Protein AF-0000000080332668 (afdb_homodimer)

Foldseek 3Di:
DFAEEEEADPPDVLVVLLVVVLVVVVGHYDYDALQCPPVFKDWDWDQDPVGIWGWIDGPVDIGTLQRHAEYEYFHHDAHFDPVDDDVVGVVVSVCSCCPVVVSQQGRPNYHYQPRPVLLVVQLQFVVLVVLLVVLPFAAFDKDKDLDLVVVLVVVVVQPFKKWADRDFFPDDDVHRRDGDDIDTDHSVNRDNCSNVDITMMGRQAQFQWKWKWKFAQLDIWIKTWGAPDSDCVVDVVRIAIETDDDDPSVSSSVVSSCVVSVHRIKIWMWGQHPVRGTHTDGINSNDDDPVCCVRYVDPVSVSNSCVSVVPDD/DFAEEEEADPPDVLVVLLVVVCVVVVGHYDYDALQCPPVFKDWDWDQDPVGIWGWIDGPVDIGTLQDHAAYEYFHHDAHFDPVDDDVVRVVVSVCSCCPVVVSQQGRPNYHYQPRPVLLVVQLQFVSLVVLLVVLPFAAFDKDKDLDLVVVLVVVVVQPFKKWADRHAQPDDDVHRRDGDDIDTDHSVNRDNCSNVDITMMGRQAQFQWKWKWKFAQLDIWIKTWGAPDSDCVVDVVRIAIETDDDDPSVSSSVVSSCVVSVHRIKIWMWGQHPVRGTHTDGINSNDDDPVCCVRYVDPVSVSNSCVSVVPDD

InterPro domains:
  IPR026449 ATP-grasp ribosomal peptide maturase, SAV-5884 family [TIGR04187] (3-309)
  IPR048936 MvdD-like, pre-ATP grasp domain [PF21068] (4-117)

Nearest PDB structures (foldseek):
  7m4s-assembly2_B  TM=8.596E-01  e=4.631E-29  Nostoc sp. PCC 7120 = FACHB-418
  5ig9-assembly2_C  TM=8.747E-01  e=4.910E-29  Microcystis aeruginosa MRC
  5ig9-assembly4_G  TM=8.769E-01  e=2.682E-28  Microcystis aeruginosa MRC
  5ig9-assembly3_E  TM=8.707E-01  e=9.170E-28  Microcystis aeruginosa MRC
  5ig9-assembly4_F  TM=8.809E-01  e=1.278E-26  Microcystis aeruginosa MRC

Organism: NCBI:txid40318

pLDDT: mean 91.91, std 11.74, range [37.03, 98.88]

Sequence (626 aa):
MGPVLVVTNLDDPTTDLVIDELHGRGVPVVRFDSGDFPATLSFAATVTSNGIGGTLSTPTRTADLSRVRSLYYRRPSGFAFPHLDGQTARFAVTQARYGLGGVMASLPGCLYVNHPHRIGDAEFKPSGLAVAAACGFRLPPTAITSDPDTARTFVKTHRPVIYKPLSTPLYRIDGVSCTVEVREVTADEIDGTVAGTAHLFQQRIDKTGDVRVTVIGDQVFCVRIESDLLDWRTDYSRLRYSVVHPPRGICEALRAYLDHFRLVFGAFDFAVDRQGQWWFLECNPSGQWAWLEPETGLPMVAAMADLLERKTAMGPVLVVTNLDDPTTDLVIDELHGRGVPVVRFDSGDFPATLSFAATVTSNGIGGTLSTPTRTADLSRVRSLYYRRPSGFAFPHLDGQTARFAVTQARYGLGGVMASLPGCLYVNHPHRIGDAEFKPSGLAVAAACGFRLPPTAITSDPDTARTFVKTHRPVIYKPLSTPLYRIDGVSCTVEVREVTADEIDGTVAGTAHLFQQRIDKTGDVRVTVIGDQVFCVRIESDLLDWRTDYSRLRYSVVHPPRGICEALRAYLDHFRLVFGAFDFAVDRQGQWWFLECNPSGQWAWLEPETGLPMVAAMADLLERKTA

Radius of gyration: 25.3 Å; Cα contacts (8 Å, |Δi|>4): 1391; chains: 2; bounding box: 67×72×57 Å

Secondary structure (DSSP, 8-state):
-PPEEEE--S--HHHHHHHHHHHHTT--EEEE-GGGTTTT-EEEEEEETTEEEEEEE-SS-EEEGGG--EEEE--PPPP--TTS-HHHHHHHHHHHHHHHHHHHTT-TTPEETT-HHHHHHHT-HHHHHHHHHHHT-B---EEEES-HHHHHHHHHHSSSEEEE-SS---EEETTEEE-PPPEEE-GGG--GGGGGS-EEEEEPP-EEEEEEEEEETTEEEEEEEE-SSSSGGG-GGG-EEEE-PPPTTHHHHHHHHHHHHT-SEEEEEEEEETT--EEEEEEETT---TTHHHHH---HHHHHHHHHHT---/-PPEEEE--S--HHHHHHHHHHHHTT--EEEE-GGGTTTT-EEEEEEETTEEEEEEE-SS-EEETTS--EEEE--PPPP--TTS-HHHHHHHHHHHHHHHHHHHTT-TTPEETT-HHHHHHHT-HHHHHHHHHHHT-B---EEEES-HHHHHHHHHHSSSEEEE-SS---EEETTEEE-PPPEEE-GGG--GGGGGS-EEEEEPP-EEEEEEEEEETTEEEEEEEE-SSSSGGG-GGG-EEEE-PPPTTHHHHHHHHHHHHT-SEEEEEEEEETT--EEEEEEETT---TTHHHHH---HHHHHHHHHHT---

Structure (mmCIF, N/CA/C/O backbone):
data_AF-0000000080332668-model_v1
#
loop_
_entity.id
_entity.type
_entity.pdbx_description
1 polymer '30S ribosomal protein S6 modification protein RimK'
#
loop_
_atom_site.group_PDB
_atom_site.id
_atom_site.type_symbol
_atom_site.label_atom_id
_atom_site.label_alt_id
_atom_site.label_comp_id
_atom_site.label_asym_id
_atom_site.label_entity_id
_atom_site.label_seq_id
_atom_site.pdbx_PDB_ins_code
_atom_site.Cartn_x
_atom_site.Cartn_y
_atom_site.Cartn_z
_atom_site.occupancy
_atom_site.B_iso_or_equiv
_atom_site.auth_seq_id
_atom_site.auth_comp_id
_atom_site.auth_asym_id
_atom_site.auth_atom_id
_atom_site.pdbx_PDB_model_num
ATOM 1 N N . MET A 1 1 ? 27.266 11.023 -9.18 1 77.69 1 MET A N 1
ATOM 2 C CA . MET A 1 1 ? 25.859 10.758 -8.898 1 77.69 1 MET A CA 1
ATOM 3 C C . MET A 1 1 ? 25.672 10.133 -7.52 1 77.69 1 MET A C 1
ATOM 5 O O . MET A 1 1 ? 26.609 9.555 -6.969 1 77.69 1 MET A O 1
ATOM 9 N N . GLY A 1 2 ? 24.641 10.383 -6.801 1 90.56 2 GLY A N 1
ATOM 10 C CA . GLY A 1 2 ? 24.359 9.938 -5.445 1 90.56 2 GLY A CA 1
ATOM 11 C C . GLY A 1 2 ? 24.375 8.43 -5.297 1 90.56 2 GLY A C 1
ATOM 12 O O . GLY A 1 2 ? 24.594 7.703 -6.27 1 90.56 2 GLY A O 1
ATOM 13 N N . PRO A 1 3 ? 24.375 7.926 -4.203 1 97.62 3 PRO A N 1
ATOM 14 C CA . PRO A 1 3 ? 24.516 6.492 -3.93 1 97.62 3 PRO A CA 1
ATOM 15 C C . PRO A 1 3 ? 23.25 5.699 -4.285 1 97.62 3 PRO A C 1
ATOM 17 O O . PRO A 1 3 ? 22.172 6.281 -4.449 1 97.62 3 PRO A O 1
ATOM 20 N N . VAL A 1 4 ? 23.5 4.41 -4.504 1 98.38 4 VAL A N 1
ATOM 21 C CA . VAL A 1 4 ? 22.406 3.43 -4.461 1 98.38 4 VAL A CA 1
ATOM 22 C C . VAL A 1 4 ? 22.125 3.037 -3.014 1 98.38 4 VAL A C 1
ATOM 24 O O . VAL A 1 4 ? 23.031 2.635 -2.283 1 98.38 4 VAL A O 1
ATOM 27 N N . LEU A 1 5 ? 20.906 3.248 -2.574 1 98.44 5 LEU A N 1
ATOM 28 C CA . LEU A 1 5 ? 20.484 2.695 -1.291 1 98.44 5 LEU A CA 1
ATOM 29 C C . LEU A 1 5 ? 20 1.258 -1.449 1 98.44 5 LEU A C 1
ATOM 31 O O . LEU A 1 5 ? 19.266 0.946 -2.387 1 98.44 5 LEU A O 1
ATOM 35 N N . VAL A 1 6 ? 20.469 0.395 -0.6 1 98.31 6 VAL A N 1
ATOM 36 C CA . VAL A 1 6 ? 20.047 -1.003 -0.593 1 98.31 6 VAL A CA 1
ATOM 37 C C . VAL A 1 6 ? 19.391 -1.342 0.748 1 98.31 6 VAL A C 1
ATOM 39 O O . VAL A 1 6 ? 20.047 -1.28 1.793 1 98.31 6 VAL A O 1
ATOM 42 N N . VAL A 1 7 ? 18.125 -1.664 0.714 1 97.81 7 VAL A N 1
ATOM 43 C CA . VAL A 1 7 ? 17.375 -1.963 1.928 1 97.81 7 VAL A CA 1
ATOM 44 C C . VAL A 1 7 ? 17.109 -3.465 2.016 1 97.81 7 VAL A C 1
ATOM 46 O O . VAL A 1 7 ? 16.25 -3.99 1.313 1 97.81 7 VAL A O 1
ATOM 49 N N . THR A 1 8 ? 17.812 -4.141 2.844 1 96.44 8 THR A N 1
ATOM 50 C CA . THR A 1 8 ? 17.672 -5.586 2.99 1 96.44 8 THR A CA 1
ATOM 51 C C . THR A 1 8 ? 18.234 -6.051 4.328 1 96.44 8 THR A C 1
ATOM 53 O O . THR A 1 8 ? 18.891 -5.273 5.039 1 96.44 8 THR A O 1
ATOM 56 N N . ASN A 1 9 ? 17.969 -7.238 4.664 1 94.06 9 ASN A N 1
ATOM 57 C CA . ASN A 1 9 ? 18.531 -7.828 5.871 1 94.06 9 ASN A CA 1
ATOM 58 C C . ASN A 1 9 ? 19.953 -8.359 5.629 1 94.06 9 ASN A C 1
ATOM 60 O O . ASN A 1 9 ? 20.453 -8.312 4.504 1 94.06 9 ASN A O 1
ATOM 64 N N . LEU A 1 10 ? 20.516 -8.859 6.684 1 88.75 10 LEU A N 1
ATOM 65 C CA . LEU A 1 10 ? 21.922 -9.266 6.625 1 88.75 10 LEU A CA 1
ATOM 66 C C . LEU A 1 10 ? 22.078 -10.531 5.789 1 88.75 10 LEU A C 1
ATOM 68 O O . LEU A 1 10 ? 23.109 -10.719 5.141 1 88.75 10 LEU A O 1
ATOM 72 N N . ASP A 1 11 ? 21.094 -11.32 5.73 1 89.94 11 ASP A N 1
ATOM 73 C CA . ASP A 1 11 ? 21.156 -12.602 5.035 1 89.94 11 ASP A CA 1
ATOM 74 C C . ASP A 1 11 ? 20.484 -12.523 3.666 1 89.94 11 ASP A C 1
ATOM 76 O O . ASP A 1 11 ? 19.422 -13.094 3.461 1 89.94 11 ASP A O 1
ATOM 80 N N . ASP A 1 12 ? 21.172 -11.828 2.74 1 93 12 ASP A N 1
ATOM 81 C CA . ASP A 1 12 ? 20.656 -11.711 1.378 1 93 12 ASP A CA 1
ATOM 82 C C . ASP A 1 12 ? 21.797 -11.844 0.357 1 93 12 ASP A C 1
ATOM 84 O O . ASP A 1 12 ? 22.297 -10.836 -0.159 1 93 12 ASP A O 1
ATOM 88 N N . PRO A 1 13 ? 22.078 -13.039 -0.056 1 93.31 13 PRO A N 1
ATOM 89 C CA . PRO A 1 13 ? 23.203 -13.281 -0.965 1 93.31 13 PRO A CA 1
ATOM 90 C C . PRO A 1 13 ? 23.016 -12.625 -2.33 1 93.31 13 PRO A C 1
ATOM 92 O O . PRO A 1 13 ? 23.984 -12.219 -2.967 1 93.31 13 PRO A O 1
ATOM 95 N N . THR A 1 14 ? 21.797 -12.547 -2.789 1 95.19 14 THR A N 1
ATOM 96 C CA . THR A 1 14 ? 21.516 -11.891 -4.062 1 95.19 14 THR A CA 1
ATOM 97 C C . THR A 1 14 ? 22.031 -10.453 -4.047 1 95.19 14 THR A C 1
ATOM 99 O O . THR A 1 14 ? 22.734 -10.031 -4.965 1 95.19 14 THR A O 1
ATOM 102 N N . THR A 1 15 ? 21.719 -9.773 -3.037 1 96.38 15 THR A N 1
ATOM 103 C CA . THR A 1 15 ? 22.125 -8.375 -2.918 1 96.38 15 THR A CA 1
ATOM 104 C C . THR A 1 15 ? 23.641 -8.25 -2.809 1 96.38 15 THR A C 1
ATOM 106 O O . THR A 1 15 ? 24.219 -7.297 -3.324 1 96.38 15 THR A O 1
ATOM 109 N N . ASP A 1 16 ? 24.25 -9.219 -2.154 1 97.25 16 ASP A N 1
ATOM 110 C CA . ASP A 1 16 ? 25.719 -9.203 -2.061 1 97.25 16 ASP A CA 1
ATOM 111 C C . ASP A 1 16 ? 26.359 -9.195 -3.447 1 97.25 16 ASP A C 1
ATOM 113 O O . ASP A 1 16 ? 27.297 -8.445 -3.697 1 97.25 16 ASP A O 1
ATOM 117 N N . LEU A 1 17 ? 25.828 -10.023 -4.312 1 98 17 LEU A N 1
ATOM 118 C CA . LEU A 1 17 ? 26.344 -10.102 -5.672 1 98 17 LEU A CA 1
ATOM 119 C C . LEU A 1 17 ? 26.156 -8.773 -6.402 1 98 17 LEU A C 1
ATOM 121 O O . LEU A 1 17 ? 27.062 -8.305 -7.094 1 98 17 LEU A O 1
ATOM 125 N N . VAL A 1 18 ? 25.047 -8.164 -6.246 1 98.5 18 VAL A N 1
ATOM 126 C CA . VAL A 1 18 ? 24.734 -6.91 -6.926 1 98.5 18 VAL A CA 1
ATOM 127 C C . VAL A 1 18 ? 25.641 -5.793 -6.391 1 98.5 18 VAL A C 1
ATOM 129 O O . VAL A 1 18 ? 26.172 -5 -7.164 1 98.5 18 VAL A O 1
ATOM 132 N N . ILE A 1 19 ? 25.812 -5.734 -5.07 1 98.12 19 ILE A N 1
ATOM 133 C CA . ILE A 1 19 ? 26.641 -4.711 -4.441 1 98.12 19 ILE A CA 1
ATOM 134 C C . ILE A 1 19 ? 28.078 -4.859 -4.91 1 98.12 19 ILE A C 1
ATOM 136 O O . ILE A 1 19 ? 28.75 -3.867 -5.188 1 98.12 19 ILE A O 1
ATOM 140 N N . ASP A 1 20 ? 28.531 -6.102 -4.965 1 98.31 20 ASP A N 1
ATOM 141 C CA . ASP A 1 20 ? 29.875 -6.352 -5.457 1 98.31 20 ASP A CA 1
ATOM 142 C C . ASP A 1 20 ? 30.047 -5.816 -6.875 1 98.31 20 ASP A C 1
ATOM 144 O O . ASP A 1 20 ? 31.062 -5.195 -7.188 1 98.31 20 ASP A O 1
ATOM 148 N N . GLU A 1 21 ? 29.109 -6.094 -7.719 1 98.44 21 GLU A N 1
ATOM 149 C CA . GLU A 1 21 ? 29.141 -5.594 -9.094 1 98.44 21 GLU A CA 1
ATOM 150 C C . GLU A 1 21 ? 29.156 -4.07 -9.117 1 98.44 21 GLU A C 1
ATOM 152 O O . GLU A 1 21 ? 29.938 -3.467 -9.867 1 98.44 21 GLU A O 1
ATOM 157 N N . LEU A 1 22 ? 28.375 -3.418 -8.359 1 98.31 22 LEU A N 1
ATOM 158 C CA . LEU A 1 22 ? 28.312 -1.962 -8.289 1 98.31 22 LEU A CA 1
ATOM 159 C C . LEU A 1 22 ? 29.656 -1.396 -7.805 1 98.31 22 LEU A C 1
ATOM 161 O O . LEU A 1 22 ? 30.125 -0.377 -8.32 1 98.31 22 LEU A O 1
ATOM 165 N N . HIS A 1 23 ? 30.188 -2.061 -6.805 1 97.88 23 HIS A N 1
ATOM 166 C CA . HIS A 1 23 ? 31.5 -1.648 -6.301 1 97.88 23 HIS A CA 1
ATOM 167 C C . HIS A 1 23 ? 32.562 -1.696 -7.402 1 97.88 23 HIS A C 1
ATOM 169 O O . HIS A 1 23 ? 33.375 -0.775 -7.535 1 97.88 23 HIS A O 1
ATOM 175 N N . GLY A 1 24 ? 32.5 -2.744 -8.117 1 97.94 24 GLY A N 1
ATOM 176 C CA . GLY A 1 24 ? 33.438 -2.871 -9.234 1 97.94 24 GLY A CA 1
ATOM 177 C C . GLY A 1 24 ? 33.312 -1.752 -10.25 1 97.94 24 GLY A C 1
ATOM 178 O O . GLY A 1 24 ? 34.281 -1.394 -10.922 1 97.94 24 GLY A O 1
ATOM 179 N N . ARG A 1 25 ? 32.219 -1.167 -10.32 1 97.06 25 ARG A N 1
ATOM 180 C CA . ARG A 1 25 ? 31.922 -0.093 -11.266 1 97.06 25 ARG A CA 1
ATOM 181 C C . ARG A 1 25 ? 32.188 1.271 -10.641 1 97.06 25 ARG A C 1
ATOM 183 O O . ARG A 1 25 ? 32.031 2.303 -11.297 1 97.06 25 ARG A O 1
ATOM 190 N N . GLY A 1 26 ? 32.469 1.313 -9.398 1 96.94 26 GLY A N 1
ATOM 191 C CA . GLY A 1 26 ? 32.719 2.566 -8.711 1 96.94 26 GLY A CA 1
ATOM 192 C C . GLY A 1 26 ? 31.469 3.285 -8.289 1 96.94 26 GLY A C 1
ATOM 193 O O . GLY A 1 26 ? 31.484 4.496 -8.055 1 96.94 26 GLY A O 1
ATOM 194 N N . VAL A 1 27 ? 30.375 2.588 -8.211 1 97.31 27 VAL A N 1
ATOM 195 C CA . VAL A 1 27 ? 29.109 3.184 -7.809 1 97.31 27 VAL A CA 1
ATOM 196 C C . VAL A 1 27 ? 28.969 3.135 -6.289 1 97.31 27 VAL A C 1
ATOM 198 O O . VAL A 1 27 ? 29.031 2.059 -5.691 1 97.31 27 VAL A O 1
ATOM 201 N N . PRO A 1 28 ? 28.781 4.246 -5.609 1 97.38 28 PRO A N 1
ATOM 202 C CA . PRO A 1 28 ? 28.641 4.223 -4.152 1 97.38 28 PRO A CA 1
ATOM 203 C C . PRO A 1 28 ? 27.344 3.555 -3.703 1 97.38 28 PRO A C 1
ATOM 205 O O . PRO A 1 28 ? 26.297 3.719 -4.348 1 97.38 28 PRO A O 1
ATOM 208 N N . VAL A 1 29 ? 27.469 2.76 -2.605 1 97.94 29 VAL A N 1
ATOM 209 C CA . VAL A 1 29 ? 26.328 2.02 -2.076 1 97.94 29 VAL A CA 1
ATOM 210 C C . VAL A 1 29 ? 26.203 2.273 -0.576 1 97.94 29 VAL A C 1
ATOM 212 O O . VAL A 1 29 ? 27.203 2.32 0.141 1 97.94 29 VAL A O 1
ATOM 215 N N . VAL A 1 30 ? 25 2.521 -0.113 1 98.12 30 VAL A N 1
ATOM 216 C CA . VAL A 1 30 ? 24.672 2.512 1.31 1 98.12 30 VAL A CA 1
ATOM 217 C C . VAL A 1 30 ? 23.656 1.408 1.602 1 98.12 30 VAL A C 1
ATOM 219 O O . VAL A 1 30 ? 22.484 1.511 1.215 1 98.12 30 VAL A O 1
ATOM 222 N N . ARG A 1 31 ? 24.078 0.369 2.24 1 97.62 31 ARG A N 1
ATOM 223 C CA . ARG A 1 31 ? 23.219 -0.746 2.625 1 97.62 31 ARG A CA 1
ATOM 224 C C . ARG A 1 31 ? 22.734 -0.592 4.066 1 97.62 31 ARG A C 1
ATOM 226 O O . ARG A 1 31 ? 23.5 -0.21 4.945 1 97.62 31 ARG A O 1
ATOM 233 N N . PHE A 1 32 ? 21.453 -0.817 4.289 1 97.44 32 PHE A N 1
ATOM 234 C CA . PHE A 1 32 ? 20.938 -0.826 5.652 1 97.44 32 PHE A CA 1
ATOM 235 C C . PHE A 1 32 ? 19.734 -1.738 5.77 1 97.44 32 PHE A C 1
ATOM 237 O O . PHE A 1 32 ? 19.172 -2.172 4.762 1 97.44 32 PHE A O 1
ATOM 244 N N . ASP A 1 33 ? 19.391 -2.094 7.004 1 96.75 33 ASP A N 1
ATOM 245 C CA . ASP A 1 33 ? 18.203 -2.859 7.367 1 96.75 33 ASP A CA 1
ATOM 246 C C . ASP A 1 33 ? 17.266 -2.027 8.227 1 96.75 33 ASP A C 1
ATOM 248 O O . ASP A 1 33 ? 17.672 -1.465 9.242 1 96.75 33 ASP A O 1
ATOM 252 N N . SER A 1 34 ? 16.031 -1.945 7.816 1 94.5 34 SER A N 1
ATOM 253 C CA . SER A 1 34 ? 15.047 -1.195 8.594 1 94.5 34 SER A CA 1
ATOM 254 C C . SER A 1 34 ? 14.977 -1.707 10.031 1 94.5 34 SER A C 1
ATOM 256 O O . SER A 1 34 ? 14.711 -0.938 10.961 1 94.5 34 SER A O 1
ATOM 258 N N . GLY A 1 35 ? 15.258 -2.955 10.219 1 93.81 35 GLY A N 1
ATOM 259 C CA . GLY A 1 35 ? 15.242 -3.541 11.555 1 93.81 35 GLY A CA 1
ATOM 260 C C . GLY A 1 35 ? 16.312 -2.963 12.469 1 93.81 35 GLY A C 1
ATOM 261 O O . GLY A 1 35 ? 16.25 -3.15 13.68 1 93.81 35 GLY A O 1
ATOM 262 N N . ASP A 1 36 ? 17.234 -2.297 11.875 1 95.12 36 ASP A N 1
ATOM 263 C CA . ASP A 1 36 ? 18.297 -1.687 12.664 1 95.12 36 ASP A CA 1
ATOM 264 C C . ASP A 1 36 ? 17.844 -0.361 13.273 1 95.12 36 ASP A C 1
ATOM 266 O O . ASP A 1 36 ? 18.516 0.196 14.141 1 95.12 36 ASP A O 1
ATOM 270 N N . PHE A 1 37 ? 16.766 0.118 12.828 1 96.38 37 PHE A N 1
ATOM 271 C CA . PHE A 1 37 ? 16.203 1.362 13.344 1 96.38 37 PHE A CA 1
ATOM 272 C C . PHE A 1 37 ? 15.516 1.131 14.688 1 96.38 37 PHE A C 1
ATOM 274 O O . PHE A 1 37 ? 14.727 0.195 14.828 1 96.38 37 PHE A O 1
ATOM 281 N N . PRO A 1 38 ? 15.812 1.901 15.672 1 95.25 38 PRO A N 1
ATOM 282 C CA . PRO A 1 38 ? 16.656 3.094 15.648 1 95.25 38 PRO A CA 1
ATOM 283 C C . PRO A 1 38 ? 18.031 2.848 16.25 1 95.25 38 PRO A C 1
ATOM 285 O O . PRO A 1 38 ? 18.828 3.787 16.422 1 95.25 38 PRO A O 1
ATOM 288 N N . ALA A 1 39 ? 18.312 1.641 16.516 1 93.12 39 ALA A N 1
ATOM 289 C CA . ALA A 1 39 ? 19.516 1.337 17.297 1 93.12 39 ALA A CA 1
ATOM 290 C C . ALA A 1 39 ? 20.781 1.718 16.531 1 93.12 39 ALA A C 1
ATOM 292 O O . ALA A 1 39 ? 21.672 2.383 17.062 1 93.12 39 ALA A O 1
ATOM 293 N N . THR A 1 40 ? 20.875 1.317 15.266 1 95.06 40 THR A N 1
ATOM 294 C CA . THR A 1 40 ? 22.078 1.595 14.492 1 95.06 40 THR A CA 1
ATOM 295 C C . THR A 1 40 ? 21.734 2.223 13.148 1 95.06 40 THR A C 1
ATOM 297 O O . THR A 1 40 ? 22.5 2.115 12.188 1 95.06 40 THR A O 1
ATOM 300 N N . LEU A 1 41 ? 20.594 2.691 13.047 1 97.12 41 LEU A N 1
ATOM 301 C CA . LEU A 1 41 ? 20.094 3.439 11.898 1 97.12 41 LEU A CA 1
ATOM 302 C C . LEU A 1 41 ? 19.312 4.672 12.352 1 97.12 41 LEU A C 1
ATOM 304 O O . LEU A 1 41 ? 18.469 4.586 13.242 1 97.12 41 LEU A O 1
ATOM 308 N N . SER A 1 42 ? 19.625 5.832 11.844 1 97.19 42 SER A N 1
ATOM 309 C CA . SER A 1 42 ? 18.922 7.07 12.156 1 97.19 42 SER A CA 1
ATOM 310 C C . SER A 1 42 ? 18.75 7.938 10.914 1 97.19 42 SER A C 1
ATOM 312 O O . SER A 1 42 ? 19.359 7.672 9.875 1 97.19 42 SER A O 1
ATOM 314 N N . PHE A 1 43 ? 17.875 8.844 11.016 1 97.75 43 PHE A N 1
ATOM 315 C CA . PHE A 1 43 ? 17.688 9.742 9.883 1 97.75 43 PHE A CA 1
ATOM 316 C C . PHE A 1 43 ? 17.203 11.109 10.352 1 97.75 43 PHE A C 1
ATOM 318 O O . PHE A 1 43 ? 16.672 11.234 11.453 1 97.75 43 PHE A O 1
ATOM 325 N N . ALA A 1 44 ? 17.484 12.086 9.586 1 97.5 44 ALA A N 1
ATOM 326 C CA . ALA A 1 44 ? 17.062 13.477 9.742 1 97.5 44 ALA A CA 1
ATOM 327 C C . ALA A 1 44 ? 16.594 14.055 8.414 1 97.5 44 ALA A C 1
ATOM 329 O O . ALA A 1 44 ? 17.406 14.523 7.605 1 97.5 44 ALA A O 1
ATOM 330 N N . ALA A 1 45 ? 15.305 14.031 8.258 1 97.81 45 ALA A N 1
ATOM 331 C CA . ALA A 1 45 ? 14.727 14.516 7.012 1 97.81 45 ALA A CA 1
ATOM 332 C C . ALA A 1 45 ? 13.953 15.82 7.23 1 97.81 45 ALA A C 1
ATOM 334 O O . ALA A 1 45 ? 13.383 16.031 8.297 1 97.81 45 ALA A O 1
ATOM 335 N N . THR A 1 46 ? 14.031 16.641 6.277 1 96.06 46 THR A N 1
ATOM 336 C CA . THR A 1 46 ? 13.211 17.844 6.23 1 96.06 46 THR A CA 1
ATOM 337 C C . THR A 1 46 ? 12.438 17.922 4.918 1 96.06 46 THR A C 1
ATOM 339 O O . THR A 1 46 ? 12.93 17.484 3.873 1 96.06 46 THR A O 1
ATOM 342 N N . VAL A 1 47 ? 11.242 18.344 5.07 1 94.88 47 VAL A N 1
ATOM 343 C CA . VAL A 1 47 ? 10.414 18.578 3.893 1 94.88 47 VAL A CA 1
ATOM 344 C C . VAL A 1 47 ? 10.164 20.062 3.713 1 94.88 47 VAL A C 1
ATOM 346 O O . VAL A 1 47 ? 9.688 20.734 4.633 1 94.88 47 VAL A O 1
ATOM 349 N N . THR A 1 48 ? 10.523 20.531 2.545 1 85.19 48 THR A N 1
ATOM 350 C CA . THR A 1 48 ? 10.297 21.922 2.158 1 85.19 48 THR A CA 1
ATOM 351 C C . THR A 1 48 ? 9.609 21.984 0.795 1 85.19 48 THR A C 1
ATOM 353 O O . THR A 1 48 ? 9.18 20.969 0.252 1 85.19 48 THR A O 1
ATOM 356 N N . SER A 1 49 ? 9.484 23.172 0.263 1 81.06 49 SER A N 1
ATOM 357 C CA . SER A 1 49 ? 8.898 23.359 -1.061 1 81.06 49 SER A CA 1
ATOM 358 C C . SER A 1 49 ? 9.75 22.703 -2.139 1 81.06 49 SER A C 1
ATOM 360 O O . SER A 1 49 ? 9.266 22.438 -3.244 1 81.06 49 SER A O 1
ATOM 362 N N . ASN A 1 50 ? 10.945 22.375 -1.733 1 78.12 50 ASN A N 1
ATOM 363 C CA . ASN A 1 50 ? 11.852 21.719 -2.682 1 78.12 50 ASN A CA 1
ATOM 364 C C . ASN A 1 50 ? 11.82 20.203 -2.535 1 78.12 50 ASN A C 1
ATOM 366 O O . ASN A 1 50 ? 12.516 19.5 -3.258 1 78.12 50 ASN A O 1
ATOM 370 N N . GLY A 1 51 ? 11.047 19.75 -1.69 1 85.5 51 GLY A N 1
ATOM 371 C CA . GLY A 1 51 ? 10.961 18.312 -1.485 1 85.5 51 GLY A CA 1
ATOM 372 C C . GLY A 1 51 ? 11.727 17.844 -0.262 1 85.5 51 GLY A C 1
ATOM 373 O O . GLY A 1 51 ? 11.969 18.625 0.666 1 85.5 51 GLY A O 1
ATOM 374 N N . ILE A 1 52 ? 12.047 16.562 -0.229 1 93.25 52 ILE A N 1
ATOM 375 C CA . ILE A 1 52 ? 12.672 15.953 0.934 1 93.25 52 ILE A CA 1
ATOM 376 C C . ILE A 1 52 ? 14.195 16.062 0.817 1 93.25 52 ILE A C 1
ATOM 378 O O . ILE A 1 52 ? 14.758 15.805 -0.249 1 93.25 52 ILE A O 1
ATOM 382 N N . GLY A 1 53 ? 14.75 16.516 1.836 1 95.44 53 GLY A N 1
ATOM 383 C CA . GLY A 1 53 ? 16.188 16.484 2.002 1 95.44 53 GLY A CA 1
ATOM 384 C C . GLY A 1 53 ? 16.625 15.93 3.344 1 95.44 53 GLY A C 1
ATOM 385 O O . GLY A 1 53 ? 15.828 15.336 4.066 1 95.44 53 GLY A O 1
ATOM 386 N N . GLY A 1 54 ? 17.969 16 3.596 1 96.81 54 GLY A N 1
ATOM 387 C CA . GLY A 1 54 ? 18.516 15.5 4.852 1 96.81 54 GLY A CA 1
ATOM 388 C C . GLY A 1 54 ? 19.422 14.297 4.672 1 96.81 54 GLY A C 1
ATOM 389 O O . GLY A 1 54 ? 20.094 14.156 3.648 1 96.81 54 GLY A O 1
ATOM 390 N N . THR A 1 55 ? 19.422 13.523 5.848 1 98 55 THR A N 1
ATOM 391 C CA . THR A 1 55 ? 20.406 12.453 5.801 1 98 55 THR A CA 1
ATOM 392 C C . THR A 1 55 ? 19.844 11.18 6.438 1 98 55 THR A C 1
ATOM 394 O O . THR A 1 55 ? 18.922 11.234 7.25 1 98 55 THR A O 1
ATOM 397 N N . LEU A 1 56 ? 20.328 10.102 6.016 1 98.06 56 LEU A N 1
ATOM 398 C CA . LEU A 1 56 ? 20.219 8.789 6.637 1 98.06 56 LEU A CA 1
ATOM 399 C C . LEU A 1 56 ? 21.594 8.289 7.074 1 98.06 56 LEU A C 1
ATOM 401 O O . LEU A 1 56 ? 22.562 8.367 6.312 1 98.06 56 LEU A O 1
ATOM 405 N N . SER A 1 57 ? 21.609 7.797 8.297 1 97.69 57 SER A N 1
ATOM 406 C CA . SER A 1 57 ? 22.922 7.445 8.828 1 97.69 57 SER A CA 1
ATOM 407 C C . SER A 1 57 ? 22.938 6.012 9.352 1 97.69 57 SER A C 1
ATOM 409 O O . SER A 1 57 ? 22.047 5.609 10.102 1 97.69 57 SER A O 1
ATOM 411 N N . THR A 1 58 ? 23.969 5.312 8.906 1 96.88 58 THR A N 1
ATOM 412 C CA . THR A 1 58 ? 24.359 4.031 9.484 1 96.88 58 THR A CA 1
ATOM 413 C C . THR A 1 58 ? 25.641 4.176 10.297 1 96.88 58 THR A C 1
ATOM 415 O O . THR A 1 58 ? 26.219 5.262 10.352 1 96.88 58 THR A O 1
ATOM 418 N N . PRO A 1 59 ? 26.094 3.115 10.922 1 95 59 PRO A N 1
ATOM 419 C CA . PRO A 1 59 ? 27.328 3.234 11.68 1 95 59 PRO A CA 1
ATOM 420 C C . PRO A 1 59 ? 28.531 3.604 10.805 1 95 59 PRO A C 1
ATOM 422 O O . PRO A 1 59 ? 29.469 4.238 11.281 1 95 59 PRO A O 1
ATOM 425 N N . THR A 1 60 ? 28.422 3.314 9.492 1 94.62 60 THR A N 1
ATOM 426 C CA . THR A 1 60 ? 29.625 3.455 8.68 1 94.62 60 THR A CA 1
ATOM 427 C C . THR A 1 60 ? 29.391 4.418 7.52 1 94.62 60 THR A C 1
ATOM 429 O O . THR A 1 60 ? 30.328 4.828 6.844 1 94.62 60 THR A O 1
ATOM 432 N N . ARG A 1 61 ? 28.188 4.785 7.285 1 95.62 61 ARG A N 1
ATOM 433 C CA . ARG A 1 61 ? 27.906 5.613 6.117 1 95.62 61 ARG A CA 1
ATOM 434 C C . ARG A 1 61 ? 26.812 6.625 6.418 1 95.62 61 ARG A C 1
ATOM 436 O O . ARG A 1 61 ? 26.016 6.43 7.34 1 95.62 61 ARG A O 1
ATOM 443 N N . THR A 1 62 ? 26.828 7.707 5.719 1 96.75 62 THR A N 1
ATOM 444 C CA . THR A 1 62 ? 25.75 8.695 5.691 1 96.75 62 THR A CA 1
ATOM 445 C C . THR A 1 62 ? 25.328 9.008 4.254 1 96.75 62 THR A C 1
ATOM 447 O O . THR A 1 62 ? 26.188 9.203 3.385 1 96.75 62 THR A O 1
ATOM 450 N N . ALA A 1 63 ? 24.109 8.977 3.979 1 97.81 63 ALA A N 1
ATOM 451 C CA . ALA A 1 63 ? 23.578 9.258 2.645 1 97.81 63 ALA A CA 1
ATOM 452 C C . ALA A 1 63 ? 22.766 10.555 2.639 1 97.81 63 ALA A C 1
ATOM 454 O O . ALA A 1 63 ? 21.984 10.812 3.564 1 97.81 63 ALA A O 1
ATOM 455 N N . ASP A 1 64 ? 23 11.383 1.653 1 97.62 64 ASP A N 1
ATOM 456 C CA . ASP A 1 64 ? 22.156 12.547 1.388 1 97.62 64 ASP A CA 1
ATOM 457 C C . ASP A 1 64 ? 20.859 12.133 0.707 1 97.62 64 ASP A C 1
ATOM 459 O O . ASP A 1 64 ? 20.859 11.68 -0.439 1 97.62 64 ASP A O 1
ATOM 463 N N . LEU A 1 65 ? 19.766 12.359 1.377 1 97.12 65 LEU A N 1
ATOM 464 C CA . LEU A 1 65 ? 18.453 11.875 0.933 1 97.12 65 LEU A CA 1
ATOM 465 C C . LEU A 1 65 ? 18.016 12.602 -0.328 1 97.12 65 LEU A C 1
ATOM 467 O O . LEU A 1 65 ? 17.125 12.125 -1.04 1 97.12 65 LEU A O 1
ATOM 471 N N . SER A 1 66 ? 18.562 13.75 -0.672 1 95.31 66 SER A N 1
ATOM 472 C CA . SER A 1 66 ? 18.188 14.516 -1.856 1 95.31 66 SER A CA 1
ATOM 473 C C . SER A 1 66 ? 18.969 14.055 -3.084 1 95.31 66 SER A C 1
ATOM 475 O O . SER A 1 66 ? 18.688 14.5 -4.199 1 95.31 66 SER A O 1
ATOM 477 N N . ARG A 1 67 ? 19.875 13.094 -2.9 1 95.5 67 ARG A N 1
ATOM 478 C CA . ARG A 1 67 ? 20.766 12.742 -3.998 1 95.5 67 ARG A CA 1
ATOM 479 C C . ARG A 1 67 ? 20.828 11.227 -4.195 1 95.5 67 ARG A C 1
ATOM 481 O O . ARG A 1 67 ? 21.828 10.703 -4.703 1 95.5 67 ARG A O 1
ATOM 488 N N . VAL A 1 68 ? 19.891 10.57 -3.775 1 96.69 68 VAL A N 1
ATOM 489 C CA . VAL A 1 68 ? 19.859 9.117 -3.934 1 96.69 68 VAL A CA 1
ATOM 490 C C . VAL A 1 68 ? 19.562 8.758 -5.387 1 96.69 68 VAL A C 1
ATOM 492 O O . VAL A 1 68 ? 18.547 9.18 -5.934 1 96.69 68 VAL A O 1
ATOM 495 N N . ARG A 1 69 ? 20.422 7.988 -5.91 1 96.88 69 ARG A N 1
ATOM 496 C CA . ARG A 1 69 ? 20.297 7.613 -7.316 1 96.88 69 ARG A CA 1
ATOM 497 C C . ARG A 1 69 ? 19.188 6.59 -7.512 1 96.88 69 ARG A C 1
ATOM 499 O O . ARG A 1 69 ? 18.359 6.738 -8.414 1 96.88 69 ARG A O 1
ATOM 506 N N . SER A 1 70 ? 19.219 5.578 -6.816 1 98.44 70 SER A N 1
ATOM 507 C CA . SER A 1 70 ? 18.219 4.504 -6.84 1 98.44 70 SER A CA 1
ATOM 508 C C . SER A 1 70 ? 18.141 3.799 -5.492 1 98.44 70 SER A C 1
ATOM 510 O O . SER A 1 70 ? 19.031 3.957 -4.648 1 98.44 70 SER A O 1
ATOM 512 N N . LEU A 1 71 ? 17.047 3.193 -5.254 1 98.56 71 LEU A N 1
ATOM 513 C CA . LEU A 1 71 ? 16.812 2.42 -4.039 1 98.56 71 LEU A CA 1
ATOM 514 C C . LEU A 1 71 ? 16.406 0.993 -4.375 1 98.56 71 LEU A C 1
ATOM 516 O O . LEU A 1 71 ? 15.375 0.778 -5.023 1 98.56 71 LEU A O 1
ATOM 520 N N . TYR A 1 72 ? 17.234 0.031 -4.043 1 98.56 72 TYR A N 1
ATOM 521 C CA . TYR A 1 72 ? 16.969 -1.396 -4.172 1 98.56 72 TYR A CA 1
ATOM 522 C C . TYR A 1 72 ? 16.297 -1.937 -2.916 1 98.56 72 TYR A C 1
ATOM 524 O O . TYR A 1 72 ? 16.969 -2.27 -1.939 1 98.56 72 TYR A O 1
ATOM 532 N N . TYR A 1 73 ? 14.945 -1.996 -2.965 1 97.94 73 TYR A N 1
ATOM 533 C CA . TYR A 1 73 ? 14.18 -2.5 -1.829 1 97.94 73 TYR A CA 1
ATOM 534 C C . TYR A 1 73 ? 13.992 -4.008 -1.927 1 97.94 73 TYR A C 1
ATOM 536 O O . TYR A 1 73 ? 13.133 -4.484 -2.68 1 97.94 73 TYR A O 1
ATOM 544 N N . ARG A 1 74 ? 14.625 -4.738 -1.064 1 94.56 74 ARG A N 1
ATOM 545 C CA . ARG A 1 74 ? 14.695 -6.176 -1.291 1 94.56 74 ARG A CA 1
ATOM 546 C C . ARG A 1 74 ? 14.008 -6.945 -0.165 1 94.56 74 ARG A C 1
ATOM 548 O O . ARG A 1 74 ? 12.789 -7.105 -0.172 1 94.56 74 ARG A O 1
ATOM 555 N N . ARG A 1 75 ? 14.695 -7.137 0.941 1 92.31 75 ARG A N 1
ATOM 556 C CA . ARG A 1 75 ? 14.148 -7.961 2.016 1 92.31 75 ARG A CA 1
ATOM 557 C C . ARG A 1 75 ? 14.539 -7.406 3.381 1 92.31 75 ARG A C 1
ATOM 559 O O . ARG A 1 75 ? 15.164 -8.102 4.188 1 92.31 75 ARG A O 1
ATOM 566 N N . PRO A 1 76 ? 14.023 -6.223 3.695 1 94.69 76 PRO A N 1
ATOM 567 C CA . PRO A 1 76 ? 14.359 -5.684 5.016 1 94.69 76 PRO A CA 1
ATOM 568 C C . PRO A 1 76 ? 13.648 -6.414 6.152 1 94.69 76 PRO A C 1
ATOM 570 O O . PRO A 1 76 ? 12.562 -6.953 5.957 1 94.69 76 PRO A O 1
ATOM 573 N N . SER A 1 77 ? 14.266 -6.441 7.262 1 92.81 77 SER A N 1
ATOM 574 C CA . SER A 1 77 ? 13.594 -6.891 8.469 1 92.81 77 SER A CA 1
ATOM 575 C C . SER A 1 77 ? 12.547 -5.879 8.93 1 92.81 77 SER A C 1
ATOM 577 O O . SER A 1 77 ? 12.641 -4.691 8.609 1 92.81 77 SER A O 1
ATOM 579 N N . GLY A 1 78 ? 11.609 -6.371 9.625 1 90.94 78 GLY A N 1
ATOM 580 C CA . GLY A 1 78 ? 10.625 -5.473 10.211 1 90.94 78 GLY A CA 1
ATOM 581 C C . GLY A 1 78 ? 11.188 -4.621 11.336 1 90.94 78 GLY A C 1
ATOM 582 O O . GLY A 1 78 ? 12.203 -4.969 11.938 1 90.94 78 GLY A O 1
ATOM 583 N N . PHE A 1 79 ? 10.508 -3.498 11.562 1 92.56 79 PHE A N 1
ATOM 584 C CA . PHE A 1 79 ? 10.836 -2.701 12.742 1 92.56 79 PHE A CA 1
ATOM 585 C C . PHE A 1 79 ? 10.547 -3.477 14.023 1 92.56 79 PHE A C 1
ATOM 587 O O . PHE A 1 79 ? 9.508 -4.137 14.133 1 92.56 79 PHE A O 1
ATOM 594 N N . ALA A 1 80 ? 11.469 -3.432 14.914 1 89.88 80 ALA A N 1
ATOM 595 C CA . ALA A 1 80 ? 11.273 -4.137 16.188 1 89.88 80 ALA A CA 1
ATOM 596 C C . ALA A 1 80 ? 11.844 -3.334 17.344 1 89.88 80 ALA A C 1
ATOM 598 O O . ALA A 1 80 ? 12.914 -2.734 17.234 1 89.88 80 ALA A O 1
ATOM 599 N N . PHE A 1 81 ? 11.016 -3.295 18.422 1 92.94 81 PHE A N 1
ATOM 600 C CA . PHE A 1 81 ? 11.391 -2.609 19.656 1 92.94 81 PHE A CA 1
ATOM 601 C C . PHE A 1 81 ? 11.211 -3.527 20.859 1 92.94 81 PHE A C 1
ATOM 603 O O . PHE A 1 81 ? 10.398 -3.246 21.75 1 92.94 81 PHE A O 1
ATOM 610 N N . PRO A 1 82 ? 11.992 -4.555 20.906 1 88.88 82 PRO A N 1
ATOM 611 C CA . PRO A 1 82 ? 11.797 -5.605 21.906 1 88.88 82 PRO A CA 1
ATOM 612 C C . PRO A 1 82 ? 12.016 -5.109 23.328 1 88.88 82 PRO A C 1
ATOM 614 O O . PRO A 1 82 ? 11.57 -5.75 24.297 1 88.88 82 PRO A O 1
ATOM 617 N N . HIS A 1 83 ? 12.641 -4.035 23.531 1 91.62 83 HIS A N 1
ATOM 618 C CA . HIS A 1 83 ? 12.938 -3.512 24.859 1 91.62 83 HIS A CA 1
ATOM 619 C C . HIS A 1 83 ? 11.742 -2.754 25.438 1 91.62 83 HIS A C 1
ATOM 621 O O . HIS A 1 83 ? 11.75 -2.369 26.609 1 91.62 83 HIS A O 1
ATOM 627 N N . LEU A 1 84 ? 10.711 -2.523 24.656 1 91.5 84 LEU A N 1
ATOM 628 C CA . LEU A 1 84 ? 9.531 -1.778 25.078 1 91.5 84 LEU A CA 1
ATOM 629 C C . LEU A 1 84 ? 8.383 -2.723 25.406 1 91.5 84 LEU A C 1
ATOM 631 O O . LEU A 1 84 ? 8.359 -3.869 24.953 1 91.5 84 LEU A O 1
ATOM 635 N N . ASP A 1 85 ? 7.402 -2.184 26.203 1 89.25 85 ASP A N 1
ATOM 636 C CA . ASP A 1 85 ? 6.191 -2.957 26.453 1 89.25 85 ASP A CA 1
ATOM 637 C C . ASP A 1 85 ? 5.316 -3.031 25.203 1 89.25 85 ASP A C 1
ATOM 639 O O . ASP A 1 85 ? 5.547 -2.309 24.234 1 89.25 85 ASP A O 1
ATOM 643 N N . GLY A 1 86 ? 4.336 -3.889 25.266 1 83.75 86 GLY A N 1
ATOM 644 C CA . GLY A 1 86 ? 3.549 -4.211 24.094 1 83.75 86 GLY A CA 1
ATOM 645 C C . GLY A 1 86 ? 2.924 -2.992 23.438 1 83.75 86 GLY A C 1
ATOM 646 O O . GLY A 1 86 ? 3.059 -2.789 22.234 1 83.75 86 GLY A O 1
ATOM 647 N N . GLN A 1 87 ? 2.314 -2.139 24.141 1 82.56 87 GLN A N 1
ATOM 648 C CA . GLN A 1 87 ? 1.621 -0.981 23.578 1 82.56 87 GLN A CA 1
ATOM 649 C C . GLN A 1 87 ? 2.613 0.051 23.047 1 82.56 87 GLN A C 1
ATOM 651 O O . GLN A 1 87 ? 2.443 0.571 21.938 1 82.56 87 GLN A O 1
ATOM 656 N N . THR A 1 88 ? 3.625 0.317 23.844 1 87.06 88 THR A N 1
ATOM 657 C CA . THR A 1 88 ? 4.641 1.283 23.453 1 87.06 88 THR A CA 1
ATOM 658 C C . THR A 1 88 ? 5.398 0.795 22.219 1 87.06 88 THR A C 1
ATOM 660 O O . THR A 1 88 ? 5.738 1.588 21.344 1 87.06 88 THR A O 1
ATOM 663 N N . ALA A 1 89 ? 5.629 -0.509 22.203 1 90.25 89 ALA A N 1
ATOM 664 C CA . ALA A 1 89 ? 6.312 -1.093 21.047 1 90.25 89 ALA A CA 1
ATOM 665 C C . ALA A 1 89 ? 5.477 -0.94 19.781 1 90.25 89 ALA A C 1
ATOM 667 O O . ALA A 1 89 ? 6.008 -0.607 18.719 1 90.25 89 ALA A O 1
ATOM 668 N N . ARG A 1 90 ? 4.215 -1.179 19.906 1 86.69 90 ARG A N 1
ATOM 669 C CA . ARG A 1 90 ? 3.322 -1.037 18.75 1 86.69 90 ARG A CA 1
ATOM 670 C C . ARG A 1 90 ? 3.322 0.397 18.234 1 86.69 90 ARG A C 1
ATOM 672 O O . ARG A 1 90 ? 3.348 0.625 17.031 1 86.69 90 ARG A O 1
ATOM 679 N N . PHE A 1 91 ? 3.334 1.333 19.188 1 88.31 91 PHE A N 1
ATOM 680 C CA . PHE A 1 91 ? 3.391 2.74 18.812 1 88.31 91 PHE A CA 1
ATOM 681 C C . PHE A 1 91 ? 4.688 3.053 18.078 1 88.31 91 PHE A C 1
ATOM 683 O O . PHE A 1 91 ? 4.668 3.652 17 1 88.31 91 PHE A O 1
ATOM 690 N N . ALA A 1 92 ? 5.777 2.605 18.625 1 92.88 92 ALA A N 1
ATOM 691 C CA . ALA A 1 92 ? 7.094 2.887 18.062 1 92.88 92 ALA A CA 1
ATOM 692 C C . ALA A 1 92 ? 7.234 2.285 16.672 1 92.88 92 ALA A C 1
ATOM 694 O O . ALA A 1 92 ? 7.777 2.924 15.766 1 92.88 92 ALA A O 1
ATOM 695 N N . VAL A 1 93 ? 6.734 1.077 16.516 1 93.31 93 VAL A N 1
ATOM 696 C CA . VAL A 1 93 ? 6.793 0.401 15.234 1 93.31 93 VAL A CA 1
ATOM 697 C C . VAL A 1 93 ? 6.008 1.201 14.195 1 93.31 93 VAL A C 1
ATOM 699 O O . VAL A 1 93 ? 6.48 1.41 13.07 1 93.31 93 VAL A O 1
ATOM 702 N N . THR A 1 94 ? 4.871 1.671 14.602 1 92.62 94 THR A N 1
ATOM 703 C CA . THR A 1 94 ? 4.012 2.414 13.68 1 92.62 94 THR A CA 1
ATOM 704 C C . THR A 1 94 ? 4.652 3.742 13.297 1 92.62 94 THR A C 1
ATOM 706 O O . THR A 1 94 ? 4.652 4.121 12.125 1 92.62 94 THR A O 1
ATOM 709 N N . GLN A 1 95 ? 5.227 4.395 14.281 1 94.5 95 GLN A N 1
ATOM 710 C CA . GLN A 1 95 ? 5.914 5.645 13.984 1 94.5 95 GLN A CA 1
ATOM 711 C C . GLN A 1 95 ? 7.102 5.418 13.055 1 94.5 95 GLN A C 1
ATOM 713 O O . GLN A 1 95 ? 7.324 6.195 12.117 1 94.5 95 GLN A O 1
ATOM 718 N N . ALA A 1 96 ? 7.816 4.367 13.281 1 96.06 96 ALA A N 1
ATOM 719 C CA . ALA A 1 96 ? 8.961 4.027 12.438 1 96.06 96 ALA A CA 1
ATOM 720 C C . ALA A 1 96 ? 8.516 3.711 11.016 1 96.06 96 ALA A C 1
ATOM 722 O O . ALA A 1 96 ? 9.117 4.188 10.047 1 96.06 96 ALA A O 1
ATOM 723 N N . ARG A 1 97 ? 7.492 2.959 10.93 1 95.19 97 ARG A N 1
ATOM 724 C CA . ARG A 1 97 ? 6.965 2.564 9.625 1 95.19 97 ARG A CA 1
ATOM 725 C C . ARG A 1 97 ? 6.535 3.781 8.812 1 95.19 97 ARG A C 1
ATOM 727 O O . ARG A 1 97 ? 6.934 3.938 7.66 1 95.19 97 ARG A O 1
ATOM 734 N N . TYR A 1 98 ? 5.816 4.645 9.445 1 96 98 TYR A N 1
ATOM 735 C CA . TYR A 1 98 ? 5.254 5.781 8.719 1 96 98 TYR A CA 1
ATOM 736 C C . TYR A 1 98 ? 6.281 6.898 8.586 1 96 98 TYR A C 1
ATOM 738 O O . TYR A 1 98 ? 6.219 7.699 7.645 1 96 98 TYR A O 1
ATOM 746 N N . GLY A 1 99 ? 7.176 6.977 9.492 1 96.75 99 GLY A N 1
ATOM 747 C CA . GLY A 1 99 ? 8.219 7.988 9.422 1 96.75 99 GLY A CA 1
ATOM 748 C C . GLY A 1 99 ? 9.336 7.629 8.453 1 96.75 99 GLY A C 1
ATOM 749 O O . GLY A 1 99 ? 9.391 8.148 7.336 1 96.75 99 GLY A O 1
ATOM 750 N N . LEU A 1 100 ? 10.164 6.652 8.906 1 97.75 100 LEU A N 1
ATOM 751 C CA . LEU A 1 100 ? 11.273 6.219 8.055 1 97.75 100 LEU A CA 1
ATOM 752 C C . LEU A 1 100 ? 10.758 5.598 6.766 1 97.75 100 LEU A C 1
ATOM 754 O O . LEU A 1 100 ? 11.266 5.902 5.68 1 97.75 100 LEU A O 1
ATOM 758 N N . GLY A 1 101 ? 9.766 4.77 6.891 1 97.06 101 GLY A N 1
ATOM 759 C CA . GLY A 1 101 ? 9.18 4.184 5.695 1 97.06 101 GLY A CA 1
ATOM 760 C C . GLY A 1 101 ? 8.633 5.219 4.73 1 97.06 101 GLY A C 1
ATOM 761 O O . GLY A 1 101 ? 8.812 5.098 3.518 1 97.06 101 GLY A O 1
ATOM 762 N N . GLY A 1 102 ? 7.949 6.199 5.238 1 97.12 102 GLY A N 1
ATOM 763 C CA . GLY A 1 102 ? 7.43 7.27 4.406 1 97.12 102 GLY A CA 1
ATOM 764 C C . GLY A 1 102 ? 8.516 8.07 3.717 1 97.12 102 GLY A C 1
ATOM 765 O O . GLY A 1 102 ? 8.383 8.422 2.541 1 97.12 102 GLY A O 1
ATOM 766 N N . VAL A 1 103 ? 9.578 8.375 4.438 1 97.88 103 VAL A N 1
ATOM 767 C CA . VAL A 1 103 ? 10.688 9.133 3.873 1 97.88 103 VAL A CA 1
ATOM 768 C C . VAL A 1 103 ? 11.352 8.32 2.766 1 97.88 103 VAL A C 1
ATOM 770 O O . VAL A 1 103 ? 11.602 8.836 1.672 1 97.88 103 VAL A O 1
ATOM 773 N N . MET A 1 104 ? 11.523 7.023 3.025 1 97.38 104 MET A N 1
ATOM 774 C CA . MET A 1 104 ? 12.164 6.152 2.047 1 97.38 104 MET A CA 1
ATOM 775 C C . MET A 1 104 ? 11.305 6 0.798 1 97.38 104 MET A C 1
ATOM 777 O O . MET A 1 104 ? 11.828 5.809 -0.302 1 97.38 104 MET A O 1
ATOM 781 N N . ALA A 1 105 ? 10.055 6.184 0.938 1 97.25 105 ALA A N 1
ATOM 782 C CA . ALA A 1 105 ? 9.133 6.02 -0.184 1 97.25 105 ALA A CA 1
ATOM 783 C C . ALA A 1 105 ? 8.984 7.32 -0.967 1 97.25 105 ALA A C 1
ATOM 785 O O . ALA A 1 105 ? 8.219 7.387 -1.934 1 97.25 105 ALA A O 1
ATOM 786 N N . SER A 1 106 ? 9.727 8.375 -0.567 1 97.12 106 SER A N 1
ATOM 787 C CA . SER A 1 106 ? 9.445 9.688 -1.135 1 97.12 106 SER A CA 1
ATOM 788 C C . SER A 1 106 ? 10.727 10.398 -1.558 1 97.12 106 SER A C 1
ATOM 790 O O . SER A 1 106 ? 10.781 11.625 -1.574 1 97.12 106 SER A O 1
ATOM 792 N N . LEU A 1 107 ? 11.711 9.695 -1.881 1 96.31 107 LEU A N 1
ATOM 793 C CA . LEU A 1 107 ? 12.992 10.281 -2.256 1 96.31 107 LEU A CA 1
ATOM 794 C C . LEU A 1 107 ? 12.914 10.93 -3.631 1 96.31 107 LEU A C 1
ATOM 796 O O . LEU A 1 107 ? 12.461 10.312 -4.594 1 96.31 107 LEU A O 1
ATOM 800 N N . PRO A 1 108 ? 13.391 12.18 -3.734 1 94.31 108 PRO A N 1
ATOM 801 C CA . PRO A 1 108 ? 13.281 12.898 -5.008 1 94.31 108 PRO A CA 1
ATOM 802 C C . PRO A 1 108 ? 14.211 12.344 -6.082 1 94.31 108 PRO A C 1
ATOM 804 O O . PRO A 1 108 ? 15.391 12.094 -5.812 1 94.31 108 PRO A O 1
ATOM 807 N N . GLY A 1 109 ? 13.672 12.094 -7.258 1 93 109 GLY A N 1
ATOM 808 C CA . GLY A 1 109 ? 14.477 11.695 -8.406 1 93 109 GLY A CA 1
ATOM 809 C C . GLY A 1 109 ? 15.023 10.289 -8.289 1 93 109 GLY A C 1
ATOM 810 O O . GLY A 1 109 ? 15.852 9.867 -9.102 1 93 109 GLY A O 1
ATOM 811 N N . CYS A 1 110 ? 14.609 9.531 -7.332 1 96.06 110 CYS A N 1
ATOM 812 C CA . CYS A 1 110 ? 15.117 8.203 -7.04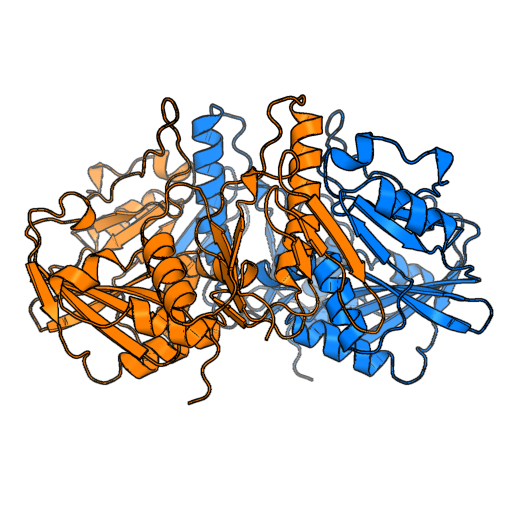7 1 96.06 110 CYS A CA 1
ATOM 813 C C . CYS A 1 110 ? 14.414 7.152 -7.895 1 96.06 110 CYS A C 1
ATOM 815 O O . CYS A 1 110 ? 13.18 7.156 -7.996 1 96.06 110 CYS A O 1
ATOM 817 N N . LEU A 1 111 ? 15.219 6.312 -8.578 1 97.94 111 LEU A N 1
ATOM 818 C CA . LEU A 1 111 ? 14.625 5.125 -9.18 1 97.94 111 LEU A CA 1
ATOM 819 C C . LEU A 1 111 ? 14.406 4.031 -8.141 1 97.94 111 LEU A C 1
ATOM 821 O O . LEU A 1 111 ? 15.352 3.58 -7.5 1 97.94 111 LEU A O 1
ATOM 825 N N . TYR A 1 112 ? 13.234 3.6 -7.98 1 98.56 112 TYR A N 1
ATOM 826 C CA . TYR A 1 112 ? 12.93 2.527 -7.043 1 98.56 112 TYR A CA 1
ATOM 827 C C . TYR A 1 112 ? 12.906 1.176 -7.746 1 98.56 112 TYR A C 1
ATOM 829 O O . TYR A 1 112 ? 12.281 1.028 -8.797 1 98.56 112 TYR A O 1
ATOM 837 N N . VAL A 1 113 ? 13.547 0.156 -7.109 1 98.56 113 VAL A N 1
ATOM 838 C CA . VAL A 1 113 ? 13.602 -1.189 -7.672 1 98.56 113 VAL A CA 1
ATOM 839 C C . VAL A 1 113 ? 13.227 -2.211 -6.598 1 98.56 113 VAL A C 1
ATOM 841 O O . VAL A 1 113 ? 14.102 -2.857 -6.016 1 98.56 113 VAL A O 1
ATOM 844 N N . ASN A 1 114 ? 12.062 -2.391 -6.406 1 98.38 114 ASN A N 1
ATOM 845 C CA . ASN A 1 114 ? 10.859 -1.623 -6.711 1 98.38 114 ASN A CA 1
ATOM 846 C C . ASN A 1 114 ? 10.5 -0.669 -5.574 1 98.38 114 ASN A C 1
ATOM 848 O O . ASN A 1 114 ? 11.117 -0.707 -4.508 1 98.38 114 ASN A O 1
ATOM 852 N N . HIS A 1 115 ? 9.531 0.199 -5.863 1 98.25 115 HIS A N 1
ATOM 853 C CA . HIS A 1 115 ? 8.984 1.07 -4.832 1 98.25 115 HIS A CA 1
ATOM 854 C C . HIS A 1 115 ? 8.297 0.263 -3.738 1 98.25 115 HIS A C 1
ATOM 856 O O . HIS A 1 115 ? 7.488 -0.623 -4.031 1 98.25 115 HIS A O 1
ATOM 862 N N . PRO A 1 116 ? 8.547 0.545 -2.469 1 97 116 PRO A N 1
ATOM 863 C CA . PRO A 1 116 ? 8.008 -0.287 -1.389 1 97 116 PRO A CA 1
ATOM 864 C C . PRO A 1 116 ? 6.484 -0.335 -1.38 1 97 116 PRO A C 1
ATOM 866 O O . PRO A 1 116 ? 5.898 -1.385 -1.104 1 97 116 PRO A O 1
ATOM 869 N N . HIS A 1 117 ? 5.82 0.732 -1.669 1 96.44 117 HIS A N 1
ATOM 870 C CA . HIS A 1 117 ? 4.359 0.74 -1.688 1 96.44 117 HIS A CA 1
ATOM 871 C C . HIS A 1 117 ? 3.82 -0.1 -2.84 1 96.44 117 HIS A C 1
ATOM 873 O O . HIS A 1 117 ? 2.797 -0.772 -2.697 1 96.44 117 HIS A O 1
ATOM 879 N N . ARG A 1 118 ? 4.504 -0.078 -3.988 1 97.62 118 ARG A N 1
ATOM 880 C CA . ARG A 1 118 ? 4.078 -0.873 -5.137 1 97.62 118 ARG A CA 1
ATOM 881 C C . ARG A 1 118 ? 4.297 -2.361 -4.883 1 97.62 118 ARG A C 1
ATOM 883 O O . ARG A 1 118 ? 3.498 -3.193 -5.316 1 97.62 118 ARG A O 1
ATOM 890 N N . ILE A 1 119 ? 5.387 -2.635 -4.191 1 96.69 119 ILE A N 1
ATOM 891 C CA . ILE A 1 119 ? 5.613 -4.016 -3.781 1 96.69 119 ILE A CA 1
ATOM 892 C C . ILE A 1 119 ? 4.434 -4.508 -2.947 1 96.69 119 ILE A C 1
ATOM 894 O O . ILE A 1 119 ? 3.887 -5.582 -3.207 1 96.69 119 ILE A O 1
ATOM 898 N N . GLY A 1 120 ? 4.062 -3.684 -1.98 1 94.25 120 GLY A N 1
ATOM 899 C CA . GLY A 1 120 ? 2.945 -4.047 -1.124 1 94.25 120 GLY A CA 1
ATOM 900 C C . GLY A 1 120 ? 1.667 -4.32 -1.894 1 94.25 120 GLY A C 1
ATOM 901 O O . GLY A 1 120 ? 0.942 -5.27 -1.586 1 94.25 120 GLY A O 1
ATOM 902 N N . ASP A 1 121 ? 1.436 -3.533 -2.885 1 94.94 121 ASP A N 1
ATOM 903 C CA . ASP A 1 121 ? 0.234 -3.682 -3.701 1 94.94 121 ASP A CA 1
ATOM 904 C C . ASP A 1 121 ? 0.278 -4.973 -4.512 1 94.94 121 ASP A C 1
ATOM 906 O O . ASP A 1 121 ? -0.74 -5.652 -4.668 1 94.94 121 ASP A O 1
ATOM 910 N N . ALA A 1 122 ? 1.437 -5.297 -4.945 1 96.12 122 ALA A N 1
ATOM 911 C CA . ALA A 1 122 ? 1.589 -6.406 -5.883 1 96.12 122 ALA A CA 1
ATOM 912 C C . ALA A 1 122 ? 1.673 -7.738 -5.145 1 96.12 122 ALA A C 1
ATOM 914 O O . ALA A 1 122 ? 1.591 -8.805 -5.762 1 96.12 122 ALA A O 1
ATOM 915 N N . GLU A 1 123 ? 1.739 -7.668 -3.869 1 93.44 123 GLU A N 1
ATOM 916 C CA . GLU A 1 123 ? 1.886 -8.891 -3.088 1 93.44 123 GLU A CA 1
ATOM 917 C C . GLU A 1 123 ? 0.542 -9.586 -2.891 1 93.44 123 GLU A C 1
ATOM 919 O O . GLU A 1 123 ? 0.49 -10.75 -2.496 1 93.44 123 GLU A O 1
ATOM 924 N N . PHE A 1 124 ? -0.514 -8.922 -3.123 1 95.19 124 PHE A N 1
ATOM 925 C CA . PHE A 1 124 ? -1.836 -9.531 -3.021 1 95.19 124 PHE A CA 1
ATOM 926 C C . PHE A 1 124 ? -2.084 -10.484 -4.184 1 95.19 124 PHE A C 1
ATOM 928 O O . PHE A 1 124 ? -2.287 -10.047 -5.32 1 95.19 124 PHE A O 1
ATOM 935 N N . LYS A 1 125 ? -2.137 -11.734 -3.871 1 95.38 125 LYS A N 1
ATOM 936 C CA . LYS A 1 125 ? -2.275 -12.75 -4.914 1 95.38 125 LYS A CA 1
ATOM 937 C C . LYS A 1 125 ? -3.539 -12.523 -5.738 1 95.38 125 LYS A C 1
ATOM 939 O O . LYS A 1 125 ? -3.51 -12.609 -6.969 1 95.38 125 LYS A O 1
ATOM 944 N N . PRO A 1 126 ? -4.715 -12.188 -5.102 1 96.38 126 PRO A N 1
ATOM 945 C CA . PRO A 1 126 ? -5.895 -11.922 -5.93 1 96.38 126 PRO A CA 1
ATOM 946 C C . PRO A 1 126 ? -5.684 -10.773 -6.914 1 96.38 126 PRO A C 1
ATOM 948 O O . PRO A 1 126 ? -6.129 -10.852 -8.062 1 96.38 126 PRO A O 1
ATOM 951 N N . SER A 1 127 ? -4.996 -9.766 -6.461 1 95.69 127 SER A N 1
ATOM 952 C CA . SER A 1 127 ? -4.711 -8.641 -7.344 1 95.69 127 SER A CA 1
ATOM 953 C C . SER A 1 127 ? -3.811 -9.055 -8.5 1 95.69 127 SER A C 1
ATOM 955 O O . SER A 1 127 ? -4.062 -8.688 -9.648 1 95.69 127 SER A O 1
ATOM 957 N N . GLY A 1 128 ? -2.791 -9.789 -8.133 1 96.75 128 GLY A N 1
ATOM 958 C CA . GLY A 1 128 ? -1.908 -10.289 -9.172 1 96.75 128 GLY A CA 1
ATOM 959 C C . GLY A 1 128 ? -2.623 -11.148 -10.195 1 96.75 128 GLY A C 1
ATOM 960 O O . GLY A 1 128 ? -2.398 -11.008 -11.398 1 96.75 128 GLY A O 1
ATOM 961 N N . LEU A 1 129 ? -3.488 -12.016 -9.75 1 97.25 129 LEU A N 1
ATOM 962 C CA . LEU A 1 129 ? -4.23 -12.898 -10.633 1 97.25 129 LEU A CA 1
ATOM 963 C C . LEU A 1 129 ? -5.191 -12.109 -11.516 1 97.25 129 LEU A C 1
ATOM 965 O O . LEU A 1 129 ? -5.309 -12.383 -12.711 1 97.25 129 LEU A O 1
ATOM 969 N N . ALA A 1 130 ? -5.859 -11.164 -10.953 1 96.31 130 ALA A N 1
ATOM 970 C CA . ALA A 1 130 ? -6.789 -10.336 -11.719 1 96.31 130 ALA A CA 1
ATOM 971 C C . ALA A 1 130 ? -6.062 -9.57 -12.812 1 96.31 130 ALA A C 1
ATOM 973 O O . ALA A 1 130 ? -6.527 -9.516 -13.961 1 96.31 130 ALA A O 1
ATOM 974 N N . VAL A 1 131 ? -4.957 -9 -12.469 1 97.06 131 VAL A N 1
ATOM 975 C CA . VAL A 1 131 ? -4.176 -8.227 -13.438 1 97.06 131 VAL A CA 1
ATOM 976 C C . VAL A 1 131 ? -3.621 -9.164 -14.508 1 97.06 131 VAL A C 1
ATOM 978 O O . VAL A 1 131 ? -3.604 -8.812 -15.695 1 97.06 131 VAL A O 1
ATOM 981 N N . ALA A 1 132 ? -3.162 -10.328 -14.07 1 97.69 132 ALA A N 1
ATOM 982 C CA . ALA A 1 132 ? -2.656 -11.312 -15.023 1 97.69 132 ALA A CA 1
ATOM 983 C C . ALA A 1 132 ? -3.721 -11.672 -16.047 1 97.69 132 ALA A C 1
ATOM 985 O O . ALA A 1 132 ? -3.434 -11.75 -17.25 1 97.69 132 ALA A O 1
ATOM 986 N N . ALA A 1 133 ? -4.914 -11.883 -15.594 1 96.25 133 ALA A N 1
ATOM 987 C CA . ALA A 1 133 ? -6.023 -12.172 -16.5 1 96.25 133 ALA A CA 1
ATOM 988 C C . ALA A 1 133 ? -6.234 -11.031 -17.5 1 96.25 133 ALA A C 1
ATOM 990 O O . ALA A 1 133 ? -6.363 -11.266 -18.703 1 96.25 133 ALA A O 1
ATOM 991 N N . ALA A 1 134 ? -6.195 -9.859 -17.031 1 95.19 134 ALA A N 1
ATOM 992 C CA . ALA A 1 134 ? -6.43 -8.68 -17.859 1 95.19 134 ALA A CA 1
ATOM 993 C C . ALA A 1 134 ? -5.316 -8.508 -18.891 1 95.19 134 ALA A C 1
ATOM 995 O O . ALA A 1 134 ? -5.539 -7.961 -19.969 1 95.19 134 ALA A O 1
ATOM 996 N N . CYS A 1 135 ? -4.133 -8.992 -18.547 1 96.38 135 CYS A N 1
ATOM 997 C CA . CYS A 1 135 ? -2.979 -8.852 -19.422 1 96.38 135 CYS A CA 1
ATOM 998 C C . CYS A 1 135 ? -2.941 -9.961 -20.469 1 96.38 135 CYS A C 1
ATOM 1000 O O . CYS A 1 135 ? -2.113 -9.938 -21.375 1 96.38 135 CYS A O 1
ATOM 1002 N N . GLY A 1 136 ? -3.766 -10.984 -20.297 1 94.62 136 GLY A N 1
ATOM 1003 C CA . GLY A 1 136 ? -3.865 -12.023 -21.312 1 94.62 136 GLY A CA 1
ATOM 1004 C C . GLY A 1 136 ? -3.09 -13.281 -20.953 1 94.62 136 GLY A C 1
ATOM 1005 O O . GLY A 1 136 ? -2.926 -14.172 -21.781 1 94.62 136 GLY A O 1
ATOM 1006 N N . PHE A 1 137 ? -2.572 -13.406 -19.781 1 96.62 137 PHE A N 1
ATOM 1007 C CA . PHE A 1 137 ? -1.947 -14.648 -19.359 1 96.62 137 PHE A CA 1
ATOM 1008 C C . PHE A 1 137 ? -2.984 -15.758 -19.219 1 96.62 137 PHE A C 1
ATOM 1010 O O . PHE A 1 137 ? -4.145 -15.5 -18.891 1 96.62 137 PHE A O 1
ATOM 1017 N N . ARG A 1 138 ? -2.59 -16.938 -19.531 1 95.25 138 ARG A N 1
ATOM 1018 C CA . ARG A 1 138 ? -3.398 -18.109 -19.172 1 95.25 138 ARG A CA 1
ATOM 1019 C C . ARG A 1 138 ? -3.291 -18.406 -17.688 1 95.25 138 ARG A C 1
ATOM 1021 O O . ARG A 1 138 ? -2.188 -18.5 -17.141 1 95.25 138 ARG A O 1
ATOM 1028 N N . LEU A 1 139 ? -4.422 -18.531 -17.047 1 96 139 LEU A N 1
ATOM 1029 C CA . LEU A 1 139 ? -4.449 -18.781 -15.617 1 96 139 LEU A CA 1
ATOM 1030 C C . LEU A 1 139 ? -5.137 -20.109 -15.312 1 96 139 LEU A C 1
ATOM 1032 O O . LEU A 1 139 ? -6.148 -20.453 -15.93 1 96 139 LEU A O 1
ATOM 1036 N N . PRO A 1 140 ? -4.574 -20.844 -14.391 1 95.19 140 PRO A N 1
ATOM 1037 C CA . PRO A 1 140 ? -5.418 -21.922 -13.867 1 95.19 140 PRO A CA 1
ATOM 1038 C C . PRO A 1 140 ? -6.625 -21.406 -13.086 1 95.19 140 PRO A C 1
ATOM 1040 O O . PRO A 1 140 ? -6.516 -20.406 -12.375 1 95.19 140 PRO A O 1
ATOM 1043 N N . PRO A 1 141 ? -7.711 -22.094 -13.25 1 94.75 141 PRO A N 1
ATOM 1044 C CA . PRO A 1 141 ? -8.82 -21.719 -12.367 1 94.75 141 PRO A CA 1
ATOM 1045 C C . PRO A 1 141 ? -8.406 -21.656 -10.898 1 94.75 141 PRO A C 1
ATOM 1047 O O . PRO A 1 141 ? -7.699 -22.531 -10.406 1 94.75 141 PRO A O 1
ATOM 1050 N N . THR A 1 142 ? -8.805 -20.562 -10.234 1 97.19 142 THR A N 1
ATOM 1051 C CA . THR A 1 142 ? -8.422 -20.328 -8.852 1 97.19 142 THR A CA 1
ATOM 1052 C C . THR A 1 142 ? -9.625 -19.859 -8.031 1 97.19 142 THR A C 1
ATOM 1054 O O . THR A 1 142 ? -10.406 -19.016 -8.484 1 97.19 142 THR A O 1
ATOM 1057 N N . ALA A 1 143 ? -9.789 -20.469 -6.918 1 97.5 143 ALA A N 1
ATOM 1058 C CA . ALA A 1 143 ? -10.82 -20.031 -5.977 1 97.5 143 ALA A CA 1
ATOM 1059 C C . ALA A 1 143 ? -10.195 -19.406 -4.73 1 97.5 143 ALA A C 1
ATOM 1061 O O . ALA A 1 143 ? -9.188 -19.906 -4.219 1 97.5 143 ALA A O 1
ATOM 1062 N N . ILE A 1 144 ? -10.703 -18.328 -4.277 1 97.94 144 ILE A N 1
ATOM 1063 C CA . ILE A 1 144 ? -10.391 -17.672 -3.012 1 97.94 144 ILE A CA 1
ATOM 1064 C C . ILE A 1 144 ? -11.664 -17.531 -2.174 1 97.94 144 ILE A C 1
ATOM 1066 O O . ILE A 1 144 ? -12.578 -16.797 -2.545 1 97.94 144 ILE A O 1
ATOM 1070 N N . THR A 1 145 ? -11.688 -18.234 -1.045 1 97.81 145 THR A N 1
ATOM 1071 C CA . THR A 1 145 ? -12.984 -18.344 -0.39 1 97.81 145 THR A CA 1
ATOM 1072 C C . THR A 1 145 ? -12.82 -18.656 1.095 1 97.81 145 THR A C 1
ATOM 1074 O O . THR A 1 145 ? -11.75 -19.094 1.526 1 97.81 145 THR A O 1
ATOM 1077 N N . SER A 1 146 ? -13.82 -18.328 1.825 1 97 146 SER A N 1
ATOM 1078 C CA . SER A 1 146 ? -13.977 -18.766 3.207 1 97 146 SER A CA 1
ATOM 1079 C C . SER A 1 146 ? -15.18 -19.688 3.361 1 97 146 SER A C 1
ATOM 1081 O O . SER A 1 146 ? -15.648 -19.938 4.477 1 97 146 SER A O 1
ATOM 1083 N N . ASP A 1 147 ? -15.688 -20.172 2.287 1 95.56 147 ASP A N 1
ATOM 1084 C CA . ASP A 1 147 ? -16.875 -21.031 2.283 1 95.56 147 ASP A CA 1
ATOM 1085 C C . ASP A 1 147 ? -16.484 -22.469 1.97 1 95.56 147 ASP A C 1
ATOM 1087 O O . ASP A 1 147 ? -16.094 -22.781 0.845 1 95.56 147 ASP A O 1
ATOM 1091 N N . PRO A 1 148 ? -16.734 -23.328 2.92 1 95.62 148 PRO A N 1
ATOM 1092 C CA . PRO A 1 148 ? -16.344 -24.734 2.705 1 95.62 148 PRO A CA 1
ATOM 1093 C C . PRO A 1 148 ? -17.047 -25.375 1.519 1 95.62 148 PRO A C 1
ATOM 1095 O O . PRO A 1 148 ? -16.453 -26.172 0.792 1 95.62 148 PRO A O 1
ATOM 1098 N N . ASP A 1 149 ? -18.266 -25.031 1.297 1 95.38 149 ASP A N 1
ATOM 1099 C CA . ASP A 1 149 ? -19.016 -25.625 0.201 1 95.38 149 ASP A CA 1
ATOM 1100 C C . ASP A 1 149 ? -18.438 -25.219 -1.152 1 95.38 149 ASP A C 1
ATOM 1102 O O . ASP A 1 149 ? -18.281 -26.062 -2.047 1 95.38 149 ASP A O 1
ATOM 1106 N N . THR A 1 150 ? -18.109 -24.031 -1.213 1 94.75 150 THR A N 1
ATOM 1107 C CA . THR A 1 150 ? -17.484 -23.547 -2.436 1 94.75 150 THR A CA 1
ATOM 1108 C C . THR A 1 150 ? -16.141 -24.219 -2.654 1 94.75 150 THR A C 1
ATOM 1110 O O . THR A 1 150 ? -15.812 -24.641 -3.77 1 94.75 150 THR A O 1
ATOM 1113 N N . ALA A 1 151 ? -15.383 -24.328 -1.589 1 95.81 151 ALA A N 1
ATOM 1114 C CA . ALA A 1 151 ? -14.086 -25 -1.681 1 95.81 151 ALA A CA 1
ATOM 1115 C C . ALA A 1 151 ? -14.242 -26.438 -2.139 1 95.81 151 ALA A C 1
ATOM 1117 O O . ALA A 1 151 ? -13.539 -26.891 -3.049 1 95.81 151 ALA A O 1
ATOM 1118 N N . ARG A 1 152 ? -15.148 -27.094 -1.552 1 96.25 152 ARG A N 1
ATOM 1119 C CA . ARG A 1 152 ? -15.383 -28.5 -1.881 1 96.25 152 ARG A CA 1
ATOM 1120 C C . ARG A 1 152 ? -15.805 -28.656 -3.338 1 96.25 152 ARG A C 1
ATOM 1122 O O . ARG A 1 152 ? -15.289 -29.516 -4.055 1 96.25 152 ARG A O 1
ATOM 1129 N N . THR A 1 153 ? -16.734 -27.875 -3.762 1 96 153 THR A N 1
ATOM 1130 C CA . THR A 1 153 ? -17.203 -27.922 -5.137 1 96 153 THR A CA 1
ATOM 1131 C C . THR A 1 153 ? -16.078 -27.641 -6.117 1 96 153 THR A C 1
ATOM 1133 O O . THR A 1 153 ? -15.953 -28.297 -7.148 1 96 153 THR A O 1
ATOM 1136 N N . PHE A 1 154 ? -15.289 -26.688 -5.801 1 96.06 154 PHE A N 1
ATOM 1137 C CA . PHE A 1 154 ? -14.156 -26.328 -6.648 1 96.06 154 PHE A CA 1
ATOM 1138 C C . PHE A 1 154 ? -13.195 -27.5 -6.801 1 96.06 154 PHE A C 1
ATOM 1140 O O . PHE A 1 154 ? -12.773 -27.828 -7.91 1 96.06 154 PHE A O 1
ATOM 1147 N N . VAL A 1 155 ? -12.883 -28.094 -5.672 1 95.44 155 VAL A N 1
ATOM 1148 C CA . VAL A 1 155 ? -11.938 -29.203 -5.664 1 95.44 155 VAL A CA 1
ATOM 1149 C C . VAL A 1 155 ? -12.5 -30.359 -6.492 1 95.44 155 VAL A C 1
ATOM 1151 O O . VAL A 1 155 ? -11.773 -30.984 -7.262 1 95.44 155 VAL A O 1
ATOM 1154 N N . LYS A 1 156 ? -13.75 -30.641 -6.391 1 95.81 156 LYS A N 1
ATOM 1155 C CA . LYS A 1 156 ? -14.383 -31.719 -7.141 1 95.81 156 LYS A CA 1
ATOM 1156 C C . LYS A 1 156 ? -14.375 -31.422 -8.641 1 95.81 156 LYS A C 1
ATOM 1158 O O . LYS A 1 156 ? -14.141 -32.312 -9.453 1 95.81 156 LYS A O 1
ATOM 1163 N N . THR A 1 157 ? -14.586 -30.203 -8.969 1 95.06 157 THR A N 1
ATOM 1164 C CA . THR A 1 157 ? -14.734 -29.797 -10.359 1 95.06 157 THR A CA 1
ATOM 1165 C C . THR A 1 157 ? -13.383 -29.766 -11.07 1 95.06 157 THR A C 1
ATOM 1167 O O . THR A 1 157 ? -13.281 -30.125 -12.242 1 95.06 157 THR A O 1
ATOM 1170 N N . HIS A 1 158 ? -12.32 -29.312 -10.352 1 93.19 158 HIS A N 1
ATOM 1171 C CA . HIS A 1 158 ? -11.055 -29 -11.008 1 93.19 158 HIS A CA 1
ATOM 1172 C C . HIS A 1 158 ? -9.953 -29.969 -10.562 1 93.19 158 HIS A C 1
ATOM 1174 O O . HIS A 1 158 ? -8.766 -29.672 -10.719 1 93.19 158 HIS A O 1
ATOM 1180 N N . ARG A 1 159 ? -10.195 -31.156 -10.18 1 89.06 159 ARG A N 1
ATOM 1181 C CA . ARG A 1 159 ? -9.195 -32.094 -9.695 1 89.06 159 ARG A CA 1
ATOM 1182 C C . ARG A 1 159 ? -8.156 -32.375 -10.766 1 89.06 159 ARG A C 1
ATOM 1184 O O . ARG A 1 159 ? -8.5 -32.625 -11.93 1 89.06 159 ARG A O 1
ATOM 1191 N N . PRO A 1 160 ? -6.949 -32.312 -10.344 1 93 160 PRO A N 1
ATOM 1192 C CA . PRO A 1 160 ? -6.406 -32.125 -9 1 93 160 PRO A CA 1
ATOM 1193 C C . PRO A 1 160 ? -6.289 -30.641 -8.617 1 93 160 PRO A C 1
ATOM 1195 O O . PRO A 1 160 ? -6.168 -29.781 -9.492 1 93 160 PRO A O 1
ATOM 1198 N N . VAL A 1 161 ? -6.383 -30.344 -7.316 1 94.81 161 VAL A N 1
ATOM 1199 C CA . VAL A 1 161 ? -6.359 -28.984 -6.801 1 94.81 161 VAL A CA 1
ATOM 1200 C C . VAL A 1 161 ? -5.289 -28.859 -5.723 1 94.81 161 VAL A C 1
ATOM 1202 O O . VAL A 1 161 ? -5.051 -29.797 -4.961 1 94.81 161 VAL A O 1
ATOM 1205 N N . ILE A 1 162 ? -4.633 -27.703 -5.746 1 93 162 ILE A N 1
ATOM 1206 C CA . ILE A 1 162 ? -3.645 -27.438 -4.707 1 93 162 ILE A CA 1
ATOM 1207 C C . ILE A 1 162 ? -4.141 -26.297 -3.811 1 93 162 ILE A C 1
ATOM 1209 O O . ILE A 1 162 ? -4.855 -25.406 -4.266 1 93 162 ILE A O 1
ATOM 1213 N N . TYR A 1 163 ? -3.738 -26.359 -2.58 1 91.38 163 TYR A N 1
ATOM 1214 C CA . TYR A 1 163 ? -3.877 -25.266 -1.621 1 91.38 163 TYR A CA 1
ATOM 1215 C C . TYR A 1 163 ? -2.625 -24.406 -1.595 1 91.38 163 TYR A C 1
ATOM 1217 O O . TYR A 1 163 ? -1.507 -24.922 -1.517 1 91.38 163 TYR A O 1
ATOM 1225 N N . LYS A 1 164 ? -2.793 -23.078 -1.693 1 89.44 164 LYS A N 1
ATOM 1226 C CA . LYS A 1 164 ? -1.712 -22.094 -1.607 1 89.44 164 LYS A CA 1
ATOM 1227 C C . LYS A 1 164 ? -2.01 -21.047 -0.55 1 89.44 164 LYS A C 1
ATOM 1229 O O . LYS A 1 164 ? -3.057 -20.391 -0.594 1 89.44 164 LYS A O 1
ATOM 1234 N N . PRO A 1 165 ? -1.132 -20.922 0.352 1 89.12 165 PRO A N 1
ATOM 1235 C CA . PRO A 1 165 ? -1.348 -19.812 1.276 1 89.12 165 PRO A CA 1
ATOM 1236 C C . PRO A 1 165 ? -1.376 -18.453 0.572 1 89.12 165 PRO A C 1
ATOM 1238 O O . PRO A 1 165 ? -0.639 -18.25 -0.394 1 89.12 165 PRO A O 1
ATOM 1241 N N . LEU A 1 166 ? -2.227 -17.594 1.013 1 91.94 166 LEU A N 1
ATOM 1242 C CA . LEU A 1 166 ? -2.381 -16.266 0.422 1 91.94 166 LEU A CA 1
ATOM 1243 C C . LEU A 1 166 ? -1.194 -15.375 0.771 1 91.94 166 LEU A C 1
ATOM 1245 O O . LEU A 1 166 ? -0.857 -14.453 0.017 1 91.94 166 LEU A O 1
ATOM 1249 N N . SER A 1 167 ? -0.605 -15.516 1.861 1 82.75 167 SER A N 1
ATOM 1250 C CA . SER A 1 167 ? 0.622 -14.852 2.285 1 82.75 167 SER A CA 1
ATOM 1251 C C . SER A 1 167 ? 1.517 -15.789 3.082 1 82.75 167 SER A C 1
ATOM 1253 O O . SER A 1 167 ? 1.025 -16.688 3.775 1 82.75 167 SER A O 1
ATOM 1255 N N . THR A 1 168 ? 2.693 -16.031 2.59 1 59.97 168 THR A N 1
ATOM 1256 C CA . THR A 1 168 ? 3.572 -16.969 3.264 1 59.97 168 THR A CA 1
ATOM 1257 C C . THR A 1 168 ? 3.891 -16.5 4.68 1 59.97 168 THR A C 1
ATOM 1259 O O . THR A 1 168 ? 3.482 -17.141 5.656 1 59.97 168 THR A O 1
ATOM 1262 N N . PRO A 1 169 ? 5.344 -16.156 4.988 1 52.78 169 PRO A N 1
ATOM 1263 C CA . PRO A 1 169 ? 6.012 -16.406 6.27 1 52.78 169 PRO A CA 1
ATOM 1264 C C . PRO A 1 169 ? 5.418 -15.578 7.41 1 52.78 169 PRO A C 1
ATOM 1266 O O . PRO A 1 169 ? 5.543 -14.352 7.422 1 52.78 169 PRO A O 1
ATOM 1269 N N . LEU A 1 170 ? 4.309 -15.523 7.734 1 48.31 170 LEU A N 1
ATOM 1270 C CA . LEU A 1 170 ? 4.168 -14.789 8.984 1 48.31 170 LEU A CA 1
ATOM 1271 C C . LEU A 1 170 ? 4.652 -15.633 10.164 1 48.31 170 LEU A C 1
ATOM 1273 O O . LEU A 1 170 ? 4.703 -15.141 11.297 1 48.31 170 LEU A O 1
ATOM 1277 N N . TYR A 1 171 ? 4.766 -16.844 10.141 1 42.06 171 TYR A N 1
ATOM 1278 C CA . TYR A 1 171 ? 4.977 -17.656 11.32 1 42.06 171 TYR A CA 1
ATOM 1279 C C . TYR A 1 171 ? 6.461 -17.922 11.547 1 42.06 171 TYR A C 1
ATOM 1281 O O . TYR A 1 171 ? 7.188 -18.234 10.602 1 42.06 171 TYR A O 1
ATOM 1289 N N . ARG A 1 172 ? 6.93 -17.266 12.445 1 44.22 172 ARG A N 1
ATOM 1290 C CA . ARG A 1 172 ? 8.203 -17.781 12.945 1 44.22 172 ARG A CA 1
ATOM 1291 C C . ARG A 1 172 ? 7.977 -18.875 13.977 1 44.22 172 ARG A C 1
ATOM 1293 O O . ARG A 1 172 ? 7.195 -18.719 14.914 1 44.22 172 ARG A O 1
ATOM 1300 N N . ILE A 1 173 ? 8.055 -20.109 13.742 1 37.16 173 ILE A N 1
ATOM 1301 C CA . ILE A 1 173 ? 8.203 -21.125 14.781 1 37.16 173 ILE A CA 1
ATOM 1302 C C . ILE A 1 173 ? 9.656 -21.188 15.242 1 37.16 173 ILE A C 1
ATOM 1304 O O . ILE A 1 173 ? 10.555 -21.5 14.453 1 37.16 173 ILE A O 1
ATOM 1308 N N . ASP A 1 174 ? 9.789 -20.938 16.438 1 38.56 174 ASP A N 1
ATOM 1309 C CA . ASP A 1 174 ? 11.094 -20.875 17.094 1 38.56 174 ASP A CA 1
ATOM 1310 C C . ASP A 1 174 ? 12.039 -19.953 16.328 1 38.56 174 ASP A C 1
ATOM 1312 O O . ASP A 1 174 ? 13.203 -20.281 16.109 1 38.56 174 ASP A O 1
ATOM 1316 N N . GLY A 1 175 ? 11.438 -18.828 15.68 1 40.47 175 GLY A N 1
ATOM 1317 C CA . GLY A 1 175 ? 12.281 -17.859 15.008 1 40.47 175 GLY A CA 1
ATOM 1318 C C . GLY A 1 175 ? 12.398 -18.094 13.516 1 40.47 175 GLY A C 1
ATOM 1319 O O . GLY A 1 175 ? 13.008 -17.297 12.797 1 40.47 175 GLY A O 1
ATOM 1320 N N . VAL A 1 176 ? 11.875 -19.328 13.164 1 38.59 176 VAL A N 1
ATOM 1321 C CA . VAL A 1 176 ? 12.07 -19.719 11.773 1 38.59 176 VAL A CA 1
ATOM 1322 C C . VAL A 1 176 ? 10.789 -19.5 10.984 1 38.59 176 VAL A C 1
ATOM 1324 O O . VAL A 1 176 ? 9.695 -19.859 11.438 1 38.59 176 VAL A O 1
ATOM 1327 N N . SER A 1 177 ? 10.742 -18.688 9.984 1 46 177 SER A N 1
ATOM 1328 C CA . SER A 1 177 ? 9.648 -18.5 9.031 1 46 177 SER A CA 1
ATOM 1329 C C . SER A 1 177 ? 9.156 -19.828 8.477 1 46 177 SER A C 1
ATOM 1331 O O . SER A 1 177 ? 9.953 -20.641 7.98 1 46 177 SER A O 1
ATOM 1333 N N . CYS A 1 178 ? 7.992 -20.422 8.945 1 43.69 178 CYS A N 1
ATOM 1334 C CA . CYS A 1 178 ? 7.414 -21.656 8.414 1 43.69 178 CYS A CA 1
ATOM 1335 C C . CYS A 1 178 ? 6.473 -21.344 7.25 1 43.69 178 CYS A C 1
ATOM 1337 O O . CYS A 1 178 ? 5.617 -20.469 7.355 1 43.69 178 CYS A O 1
ATOM 1339 N N . THR A 1 179 ? 6.867 -21.625 6.09 1 51.38 179 THR A N 1
ATOM 1340 C CA . THR A 1 179 ? 6.02 -21.5 4.91 1 51.38 179 THR A CA 1
ATOM 1341 C C . THR A 1 179 ? 5.09 -22.703 4.781 1 51.38 179 THR A C 1
ATOM 1343 O O . THR A 1 179 ? 5.508 -23.844 5 1 51.38 179 THR A O 1
ATOM 1346 N N . VAL A 1 180 ? 3.715 -22.469 4.93 1 54.84 180 VAL A N 1
ATOM 1347 C CA . VAL A 1 180 ? 2.793 -23.531 4.547 1 54.84 180 VAL A CA 1
ATOM 1348 C C . VAL A 1 180 ? 3.107 -24.016 3.131 1 54.84 180 VAL A C 1
ATOM 1350 O O . VAL A 1 180 ? 3.244 -23.203 2.213 1 54.84 180 VAL A O 1
ATOM 1353 N N . GLU A 1 181 ? 3.381 -25.266 3.078 1 61.91 181 GLU A N 1
ATOM 1354 C CA . GLU A 1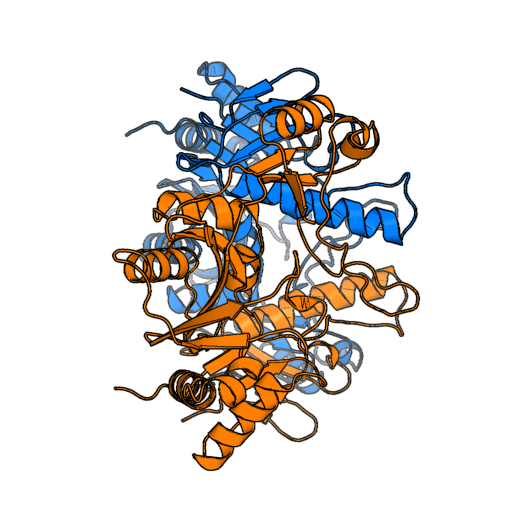 181 ? 3.734 -25.906 1.81 1 61.91 181 GLU A CA 1
ATOM 1355 C C . GLU A 1 181 ? 2.525 -26 0.884 1 61.91 181 GLU A C 1
ATOM 1357 O O . GLU A 1 181 ? 1.403 -26.219 1.343 1 61.91 181 GLU A O 1
ATOM 1362 N N . VAL A 1 182 ? 2.77 -25.672 -0.323 1 71.31 182 VAL A N 1
ATOM 1363 C CA . VAL A 1 182 ? 1.798 -25.984 -1.363 1 71.31 182 VAL A CA 1
ATOM 1364 C C . VAL A 1 182 ? 1.521 -27.5 -1.366 1 71.31 182 VAL A C 1
ATOM 1366 O O . VAL A 1 182 ? 2.451 -28.297 -1.409 1 71.31 182 VAL A O 1
ATOM 1369 N N . ARG A 1 183 ? 0.206 -27.844 -1.204 1 80.06 183 ARG A N 1
ATOM 1370 C CA . ARG A 1 183 ? -0.136 -29.266 -1.186 1 80.06 183 ARG A CA 1
ATOM 1371 C C . ARG A 1 183 ? -1.425 -29.531 -1.959 1 80.06 183 ARG A C 1
ATOM 1373 O O . ARG A 1 183 ? -2.277 -28.641 -2.07 1 80.06 183 ARG A O 1
ATOM 1380 N N . GLU A 1 184 ? -1.444 -30.766 -2.447 1 87.31 184 GLU A N 1
ATOM 1381 C CA . GLU A 1 184 ? -2.691 -31.203 -3.074 1 87.31 184 GLU A CA 1
ATOM 1382 C C . GLU A 1 184 ? -3.775 -31.453 -2.031 1 87.31 184 GLU A C 1
ATOM 1384 O O . GLU A 1 184 ? -3.486 -31.906 -0.927 1 87.31 184 GLU A O 1
ATOM 1389 N N . VAL A 1 185 ? -4.953 -31.062 -2.438 1 88.81 185 VAL A N 1
ATOM 1390 C CA . VAL A 1 185 ? -6.074 -31.25 -1.52 1 88.81 185 VAL A CA 1
ATOM 1391 C C . VAL A 1 185 ? -7.203 -32 -2.223 1 88.81 185 VAL A C 1
ATOM 1393 O O . VAL A 1 185 ? -7.441 -31.797 -3.416 1 88.81 185 VAL A O 1
ATOM 1396 N N . THR A 1 186 ? -7.855 -32.875 -1.449 1 89.31 186 THR A N 1
ATOM 1397 C CA . THR A 1 186 ? -9.039 -33.562 -1.94 1 89.31 186 THR A CA 1
ATOM 1398 C C . THR A 1 186 ? -10.305 -33 -1.311 1 89.31 186 THR A C 1
ATOM 1400 O O . THR A 1 186 ? -10.242 -32.312 -0.289 1 89.31 186 THR A O 1
ATOM 1403 N N . ALA A 1 187 ? -11.352 -33.281 -1.937 1 89.25 187 ALA A N 1
ATOM 1404 C CA . ALA A 1 187 ? -12.633 -32.75 -1.468 1 89.25 187 ALA A CA 1
ATOM 1405 C C . ALA A 1 187 ? -12.938 -33.219 -0.049 1 89.25 187 ALA A C 1
ATOM 1407 O O . ALA A 1 187 ? -13.531 -32.5 0.743 1 89.25 187 ALA A O 1
ATOM 1408 N N . ASP A 1 188 ? -12.562 -34.344 0.287 1 90.12 188 ASP A N 1
ATOM 1409 C CA . ASP A 1 188 ? -12.844 -34.938 1.591 1 90.12 188 ASP A CA 1
ATOM 1410 C C . ASP A 1 188 ? -12.047 -34.25 2.693 1 90.12 188 ASP A C 1
ATOM 1412 O O . ASP A 1 188 ? -12.398 -34.344 3.871 1 90.12 188 ASP A O 1
ATOM 1416 N N . GLU A 1 189 ? -10.992 -33.594 2.291 1 90.12 189 GLU A N 1
ATOM 1417 C CA . GLU A 1 189 ? -10.148 -32.875 3.26 1 90.12 189 GLU A CA 1
ATOM 1418 C C . GLU A 1 189 ? -10.719 -31.516 3.602 1 90.12 189 GLU A C 1
ATOM 1420 O O . GLU A 1 189 ? -10.312 -30.891 4.586 1 90.12 189 GLU A O 1
ATOM 1425 N N . ILE A 1 190 ? -11.617 -31.062 2.793 1 91.5 190 ILE A N 1
ATOM 1426 C CA . ILE A 1 190 ? -12.227 -29.766 3.035 1 91.5 190 ILE A CA 1
ATOM 1427 C C . ILE A 1 190 ? -13.258 -29.875 4.16 1 91.5 190 ILE A C 1
ATOM 1429 O O . ILE A 1 190 ? -14.242 -30.609 4.035 1 91.5 190 ILE A O 1
ATOM 1433 N N . ASP A 1 191 ? -13.023 -29.203 5.215 1 89.88 191 ASP A N 1
ATOM 1434 C CA . ASP A 1 191 ? -13.969 -29.234 6.324 1 89.88 191 ASP A CA 1
ATOM 1435 C C . ASP A 1 191 ? -14.273 -27.828 6.828 1 89.88 191 ASP A C 1
ATOM 1437 O O . ASP A 1 191 ? -14.031 -26.844 6.125 1 89.88 191 ASP A O 1
ATOM 1441 N N . GLY A 1 192 ? -14.836 -27.734 7.961 1 88.19 192 GLY A N 1
ATOM 1442 C CA . GLY A 1 192 ? -15.328 -26.484 8.5 1 88.19 192 GLY A CA 1
ATOM 1443 C C . GLY A 1 192 ? -14.227 -25.484 8.797 1 88.19 192 GLY A C 1
ATOM 1444 O O . GLY A 1 192 ? -14.492 -24.297 8.945 1 88.19 192 GLY A O 1
ATOM 1445 N N . THR A 1 193 ? -13.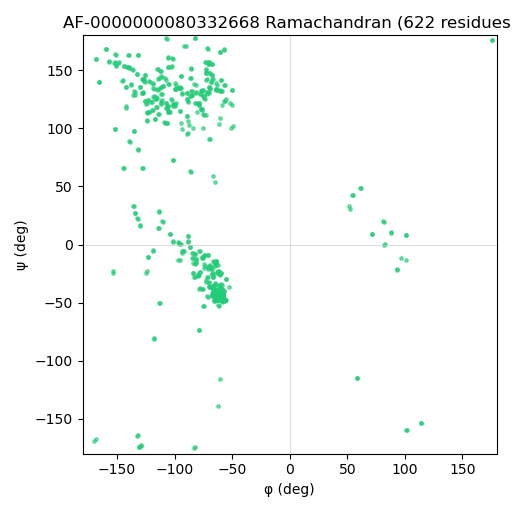031 -25.953 8.828 1 87.19 193 THR A N 1
ATOM 1446 C CA . THR A 1 193 ? -11.914 -25.062 9.148 1 87.19 193 THR A CA 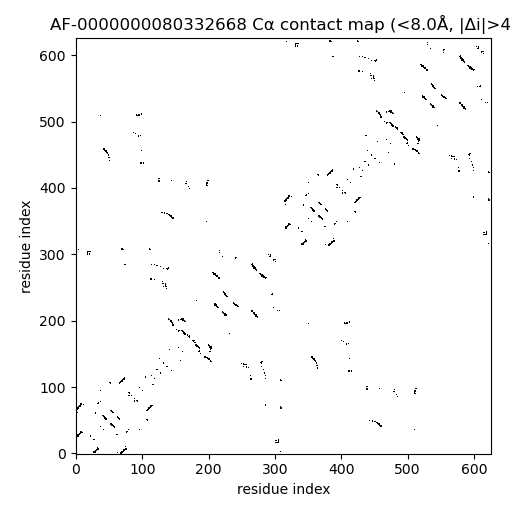1
ATOM 1447 C C . THR A 1 193 ? -11.703 -24.047 8.039 1 87.19 193 THR A C 1
ATOM 1449 O O . THR A 1 193 ? -11.117 -22.984 8.266 1 87.19 193 THR A O 1
ATOM 1452 N N . VAL A 1 194 ? -12.18 -24.344 6.871 1 91.31 194 VAL A N 1
ATOM 1453 C CA . VAL A 1 194 ? -12.102 -23.422 5.742 1 91.31 194 VAL A CA 1
ATOM 1454 C C . VAL A 1 194 ? -12.852 -22.141 6.074 1 91.31 194 VAL A C 1
ATOM 1456 O O . VAL A 1 194 ? -12.484 -21.062 5.609 1 91.31 194 VAL A O 1
ATOM 1459 N N . ALA A 1 195 ? -13.812 -22.234 6.953 1 93 195 ALA A N 1
ATOM 1460 C CA . ALA A 1 195 ? -14.625 -21.078 7.312 1 93 195 ALA A CA 1
ATOM 1461 C C . ALA A 1 195 ? -13.875 -20.172 8.281 1 93 195 ALA A C 1
ATOM 1463 O O . ALA A 1 195 ? -14.352 -19.062 8.602 1 93 195 ALA A O 1
ATOM 1464 N N . GLY A 1 196 ? -12.773 -20.578 8.703 1 93.44 196 GLY A N 1
ATOM 1465 C CA . GLY A 1 196 ? -12.047 -19.844 9.727 1 93.44 196 GLY A CA 1
ATOM 1466 C C . GLY A 1 196 ? -11.32 -18.625 9.195 1 93.44 196 GLY A C 1
ATOM 1467 O O . GLY A 1 196 ? -10.969 -17.734 9.961 1 93.44 196 GLY A O 1
ATOM 1468 N N . THR A 1 197 ? -11.016 -18.609 7.957 1 96 197 THR A N 1
ATOM 1469 C CA . THR A 1 197 ? -10.375 -17.484 7.289 1 96 197 THR A CA 1
ATOM 1470 C C . THR A 1 197 ? -10.398 -17.656 5.773 1 96 197 THR A C 1
ATOM 1472 O O . THR A 1 197 ? -11.172 -18.469 5.254 1 96 197 THR A O 1
ATOM 1475 N N . ALA A 1 198 ? -9.672 -16.891 5.066 1 96.62 198 ALA A N 1
ATOM 1476 C CA . ALA A 1 198 ? -9.625 -16.969 3.609 1 96.62 198 ALA A CA 1
ATOM 1477 C C . ALA A 1 198 ? -8.594 -18 3.148 1 96.62 198 ALA A C 1
ATOM 1479 O O . ALA A 1 198 ? -7.512 -18.094 3.727 1 96.62 198 ALA A O 1
ATOM 1480 N N . HIS A 1 199 ? -8.93 -18.688 2.096 1 95.56 199 HIS A N 1
ATOM 1481 C CA . HIS A 1 199 ? -8.062 -19.719 1.522 1 95.56 199 HIS A CA 1
ATOM 1482 C C . HIS A 1 199 ? -8.023 -19.625 0.001 1 95.56 199 HIS A C 1
ATOM 1484 O O . HIS A 1 199 ? -9 -19.203 -0.622 1 95.56 199 HIS A O 1
ATOM 1490 N N . LEU A 1 200 ? -6.918 -20.047 -0.521 1 96.25 200 LEU A N 1
ATOM 1491 C CA . LEU A 1 200 ? -6.754 -20.078 -1.97 1 96.25 200 LEU A CA 1
ATOM 1492 C C . LEU A 1 200 ? -6.566 -21.5 -2.465 1 96.25 200 LEU A C 1
ATOM 1494 O O . LEU A 1 200 ? -5.711 -22.234 -1.957 1 96.25 200 LEU A O 1
ATOM 1498 N N . PHE A 1 201 ? -7.379 -21.922 -3.393 1 95.75 201 PHE A N 1
ATOM 1499 C CA . PHE A 1 201 ? -7.324 -23.203 -4.094 1 95.75 201 PHE A CA 1
ATOM 1500 C C . PHE A 1 201 ? -7.121 -22.984 -5.586 1 95.75 201 PHE A C 1
ATOM 1502 O O . PHE A 1 201 ? -7.805 -22.172 -6.203 1 95.75 201 PHE A O 1
ATOM 1509 N N . GLN A 1 202 ? -6.238 -23.734 -6.133 1 95.25 202 GLN A N 1
ATOM 1510 C CA . GLN A 1 202 ? -5.914 -23.562 -7.547 1 95.25 202 GLN A CA 1
ATOM 1511 C C . GLN A 1 202 ? -5.762 -24.906 -8.25 1 95.25 202 GLN A C 1
ATOM 1513 O O . GLN A 1 202 ? -5.191 -25.844 -7.684 1 95.25 202 GLN A O 1
ATOM 1518 N N . GLN A 1 203 ? -6.305 -24.969 -9.43 1 95 203 GLN A N 1
ATOM 1519 C CA . GLN A 1 203 ? -6.105 -26.188 -10.211 1 95 203 GLN A CA 1
ATOM 1520 C C . GLN A 1 203 ? -4.621 -26.438 -10.461 1 95 203 GLN A C 1
ATOM 1522 O O . GLN A 1 203 ? -3.885 -25.531 -10.836 1 95 203 GLN A O 1
ATOM 1527 N N . ARG A 1 204 ? -4.281 -27.656 -10.195 1 93.75 204 ARG A N 1
ATOM 1528 C CA . ARG A 1 204 ? -2.914 -28.047 -10.508 1 93.75 204 ARG A CA 1
ATOM 1529 C C . ARG A 1 204 ? -2.738 -28.297 -12 1 93.75 204 ARG A C 1
ATOM 1531 O O . ARG A 1 204 ? -3.543 -28.984 -12.625 1 93.75 204 ARG A O 1
ATOM 1538 N N . ILE A 1 205 ? -1.74 -27.75 -12.555 1 93.31 205 ILE A N 1
ATOM 1539 C CA . ILE A 1 205 ? -1.435 -27.953 -13.961 1 93.31 205 ILE A CA 1
ATOM 1540 C C . ILE A 1 205 ? -0.594 -29.219 -14.133 1 93.31 205 ILE A C 1
ATOM 1542 O O . ILE A 1 205 ? 0.366 -29.438 -13.383 1 93.31 205 ILE A O 1
ATOM 1546 N N . ASP A 1 206 ? -1.046 -30.078 -15.016 1 93.12 206 ASP A N 1
ATOM 1547 C CA . ASP A 1 206 ? -0.193 -31.188 -15.422 1 93.12 206 ASP A CA 1
ATOM 1548 C C . ASP A 1 206 ? 0.996 -30.703 -16.25 1 93.12 206 ASP A C 1
ATOM 1550 O O . ASP A 1 206 ? 0.92 -30.625 -17.469 1 93.12 206 ASP A O 1
ATOM 1554 N N . LYS A 1 207 ? 2.039 -30.422 -15.516 1 92.5 207 LYS A N 1
ATOM 1555 C CA . LYS A 1 207 ? 3.127 -29.688 -16.156 1 92.5 207 LYS A CA 1
ATOM 1556 C C . LYS A 1 207 ? 4.285 -30.609 -16.5 1 92.5 207 LYS A C 1
ATOM 1558 O O . LYS A 1 207 ? 4.484 -31.641 -15.867 1 92.5 207 LYS A O 1
ATOM 1563 N N . THR A 1 208 ? 5.055 -30.25 -17.516 1 92.44 208 THR A N 1
ATOM 1564 C CA . THR A 1 208 ? 6.309 -30.891 -17.906 1 92.44 208 THR A CA 1
ATOM 1565 C C . THR A 1 208 ? 7.5 -30.156 -17.297 1 92.44 208 THR A C 1
ATOM 1567 O O . THR A 1 208 ? 8.617 -30.672 -17.281 1 92.44 208 THR A O 1
ATOM 1570 N N . GLY A 1 209 ? 7.27 -28.984 -16.781 1 93.44 209 GLY A N 1
ATOM 1571 C CA . GLY A 1 209 ? 8.289 -28.156 -16.156 1 93.44 209 GLY A CA 1
ATOM 1572 C C . GLY A 1 209 ? 7.777 -26.797 -15.742 1 93.44 209 GLY A C 1
ATOM 1573 O O . GLY A 1 209 ? 6.609 -26.469 -15.961 1 93.44 209 GLY A O 1
ATOM 1574 N N . ASP A 1 210 ? 8.664 -26.062 -15.094 1 95.88 210 ASP A N 1
ATOM 1575 C CA . ASP A 1 210 ? 8.391 -24.688 -14.68 1 95.88 210 ASP A CA 1
ATOM 1576 C C . ASP A 1 210 ? 9.297 -23.703 -15.414 1 95.88 210 ASP A C 1
ATOM 1578 O O . ASP A 1 210 ? 10.375 -24.078 -15.891 1 95.88 210 ASP A O 1
ATOM 1582 N N . VAL A 1 211 ? 8.766 -22.531 -15.578 1 97.5 211 VAL A N 1
ATOM 1583 C CA . VAL A 1 211 ? 9.609 -21.469 -16.109 1 97.5 211 VAL A CA 1
ATOM 1584 C C . VAL A 1 211 ? 9.617 -20.281 -15.133 1 97.5 211 VAL A C 1
ATOM 1586 O O . VAL A 1 211 ? 8.562 -19.812 -14.711 1 97.5 211 VAL A O 1
ATOM 1589 N N . ARG A 1 212 ? 10.812 -19.938 -14.758 1 97.56 212 ARG A N 1
ATOM 1590 C CA . ARG A 1 212 ? 11.047 -18.703 -14.031 1 97.56 212 ARG A CA 1
ATOM 1591 C C . ARG A 1 212 ? 11.453 -17.578 -14.992 1 97.56 212 ARG A C 1
ATOM 1593 O O . ARG A 1 212 ? 12.477 -17.672 -15.672 1 97.56 212 ARG A O 1
ATOM 1600 N N . VAL A 1 213 ? 10.57 -16.594 -15.047 1 98.69 213 VAL A N 1
ATOM 1601 C CA . VAL A 1 213 ? 10.891 -15.422 -15.852 1 98.69 213 VAL A CA 1
ATOM 1602 C C . VAL A 1 213 ? 11.25 -14.25 -14.938 1 98.69 213 VAL A C 1
ATOM 1604 O O . VAL A 1 213 ? 10.43 -13.812 -14.125 1 98.69 213 VAL A O 1
ATOM 1607 N N . THR A 1 214 ? 12.43 -13.758 -15.07 1 98.69 214 THR A N 1
ATOM 1608 C CA . THR A 1 214 ? 12.891 -12.594 -14.328 1 98.69 214 THR A CA 1
ATOM 1609 C C . THR A 1 214 ? 12.977 -11.367 -15.234 1 98.69 214 THR A C 1
ATOM 1611 O O . THR A 1 214 ? 13.656 -11.398 -16.266 1 98.69 214 THR A O 1
ATOM 1614 N N . VAL A 1 215 ? 12.219 -10.414 -14.891 1 98.88 215 VAL A N 1
ATOM 1615 C CA . VAL A 1 215 ? 12.281 -9.156 -15.633 1 98.88 215 VAL A CA 1
ATOM 1616 C C . VAL A 1 215 ? 13.047 -8.117 -14.82 1 98.88 215 VAL A C 1
ATOM 1618 O O . VAL A 1 215 ? 12.719 -7.867 -13.656 1 98.88 215 VAL A O 1
ATOM 1621 N N . ILE A 1 216 ? 14.125 -7.504 -15.398 1 98.69 216 ILE A N 1
ATOM 1622 C CA . ILE A 1 216 ? 14.922 -6.426 -14.82 1 98.69 216 ILE A CA 1
ATOM 1623 C C . ILE A 1 216 ? 14.945 -5.238 -15.781 1 98.69 216 ILE A C 1
ATOM 1625 O O . ILE A 1 216 ? 15.656 -5.266 -16.797 1 98.69 216 ILE A O 1
ATOM 1629 N N . GLY A 1 217 ? 14.195 -4.176 -15.398 1 97.88 217 GLY A N 1
ATOM 1630 C CA . GLY A 1 217 ? 14.031 -3.104 -16.359 1 97.88 217 GLY A CA 1
ATOM 1631 C C . GLY A 1 217 ? 13.406 -3.566 -17.672 1 97.88 217 GLY A C 1
ATOM 1632 O O . GLY A 1 217 ? 12.297 -4.113 -17.672 1 97.88 217 GLY A O 1
ATOM 1633 N N . ASP A 1 218 ? 14.18 -3.467 -18.688 1 96.44 218 ASP A N 1
ATOM 1634 C CA . ASP A 1 218 ? 13.672 -3.836 -20.016 1 96.44 218 ASP A CA 1
ATOM 1635 C C . ASP A 1 218 ? 14.164 -5.223 -20.422 1 96.44 218 ASP A C 1
ATOM 1637 O O . ASP A 1 218 ? 13.797 -5.727 -21.484 1 96.44 218 ASP A O 1
ATOM 1641 N N . GLN A 1 219 ? 14.859 -5.859 -19.578 1 98.06 219 GLN A N 1
ATOM 1642 C CA . GLN A 1 219 ? 15.422 -7.16 -19.922 1 98.06 219 GLN A CA 1
ATOM 1643 C C . GLN A 1 219 ? 14.57 -8.289 -19.344 1 98.06 219 GLN A C 1
ATOM 1645 O O . GLN A 1 219 ? 14.094 -8.203 -18.219 1 98.06 219 GLN A O 1
ATOM 1650 N N . VAL A 1 220 ? 14.398 -9.32 -20.172 1 98.62 220 VAL A N 1
ATOM 1651 C CA . VAL A 1 220 ? 13.602 -10.484 -19.797 1 98.62 220 VAL A CA 1
ATOM 1652 C C . VAL A 1 220 ? 14.469 -11.742 -19.859 1 98.62 220 VAL A C 1
ATOM 1654 O O . VAL A 1 220 ? 15.078 -12.039 -20.875 1 98.62 220 VAL A O 1
ATOM 1657 N N . PHE A 1 221 ? 14.578 -12.461 -18.75 1 98.75 221 PHE A N 1
ATOM 1658 C CA . PHE A 1 221 ? 15.336 -13.703 -18.656 1 98.75 221 PHE A CA 1
ATOM 1659 C C . PHE A 1 221 ? 14.414 -14.883 -18.344 1 98.75 221 PHE A C 1
ATOM 1661 O O . PHE A 1 221 ? 13.773 -14.922 -17.297 1 98.75 221 PHE A O 1
ATOM 1668 N N . CYS A 1 222 ? 14.375 -15.836 -19.25 1 98.56 222 CYS A N 1
ATOM 1669 C CA . CYS A 1 222 ? 13.5 -16.984 -19.094 1 98.56 222 CYS A CA 1
ATOM 1670 C C . CYS A 1 222 ? 14.312 -18.25 -18.859 1 98.56 222 CYS A C 1
ATOM 1672 O O . CYS A 1 222 ? 15.125 -18.641 -19.703 1 98.56 222 CYS A O 1
ATOM 1674 N N . VAL A 1 223 ? 14.047 -18.891 -17.719 1 98.31 223 VAL A N 1
ATOM 1675 C CA . VAL A 1 223 ? 14.75 -20.109 -17.375 1 98.31 223 VAL A CA 1
ATOM 1676 C C . VAL A 1 223 ? 13.742 -21.234 -17.109 1 98.31 223 VAL A C 1
ATOM 1678 O O . VAL A 1 223 ? 12.883 -21.094 -16.234 1 98.31 223 VAL A O 1
ATOM 1681 N N . ARG A 1 224 ? 13.828 -22.281 -17.828 1 97.31 224 ARG A N 1
ATOM 1682 C CA . ARG A 1 224 ? 13.039 -23.469 -17.562 1 97.31 224 ARG A CA 1
ATOM 1683 C C . ARG A 1 224 ? 13.68 -24.312 -16.453 1 97.31 224 ARG A C 1
ATOM 1685 O O . ARG A 1 224 ? 14.898 -24.5 -16.438 1 97.31 224 ARG A O 1
ATOM 1692 N N . ILE A 1 225 ? 12.914 -24.688 -15.539 1 95.19 225 ILE A N 1
ATOM 1693 C CA . ILE A 1 225 ? 13.336 -25.516 -14.414 1 95.19 225 ILE A CA 1
ATOM 1694 C C . ILE A 1 225 ? 12.641 -26.875 -14.492 1 95.19 225 ILE A C 1
ATOM 1696 O O . ILE A 1 225 ? 11.414 -26.953 -14.383 1 95.19 225 ILE A O 1
ATOM 1700 N N . GLU A 1 226 ? 13.422 -27.844 -14.734 1 91.5 226 GLU A N 1
ATOM 1701 C CA . GLU A 1 226 ? 12.906 -29.203 -14.797 1 91.5 226 GLU A CA 1
ATOM 1702 C C . GLU A 1 226 ? 13.156 -29.953 -13.484 1 91.5 226 GLU A C 1
ATOM 1704 O O . GLU A 1 226 ? 14.273 -29.953 -12.969 1 91.5 226 GLU A O 1
ATOM 1709 N N . SER A 1 227 ? 12.023 -30.359 -12.992 1 83.88 227 SER A N 1
ATOM 1710 C CA . SER A 1 227 ? 12.086 -31.141 -11.758 1 83.88 227 SER A CA 1
ATOM 1711 C C . SER A 1 227 ? 10.945 -32.156 -11.672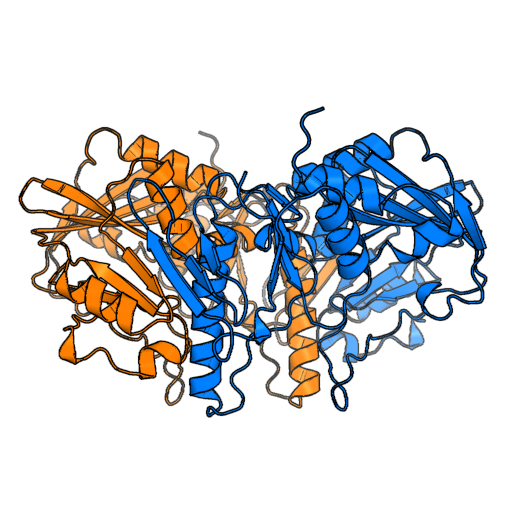 1 83.88 227 SER A C 1
ATOM 1713 O O . SER A 1 227 ? 9.961 -32.031 -12.414 1 83.88 227 SER A O 1
ATOM 1715 N N . ASP A 1 228 ? 11.125 -33.219 -10.914 1 78.94 228 ASP A N 1
ATOM 1716 C CA . ASP A 1 228 ? 10.039 -34.156 -10.648 1 78.94 228 ASP A CA 1
ATOM 1717 C C . ASP A 1 228 ? 9.234 -33.719 -9.422 1 78.94 228 ASP A C 1
ATOM 1719 O O . ASP A 1 228 ? 8.352 -34.438 -8.969 1 78.94 228 ASP A O 1
ATOM 1723 N N . LEU A 1 229 ? 9.523 -32.594 -8.945 1 73.75 229 LEU A N 1
ATOM 1724 C CA . LEU A 1 229 ? 8.883 -32.094 -7.734 1 73.75 229 LEU A CA 1
ATOM 1725 C C . LEU A 1 229 ? 7.676 -31.219 -8.078 1 73.75 229 LEU A C 1
ATOM 1727 O O . LEU A 1 229 ? 7.684 -30.5 -9.086 1 73.75 229 LEU A O 1
ATOM 1731 N N . LEU A 1 230 ? 6.625 -31.297 -7.211 1 70.06 230 LEU A N 1
ATOM 1732 C CA . LEU A 1 230 ? 5.492 -30.391 -7.348 1 70.06 230 LEU A CA 1
ATOM 1733 C C . LEU A 1 230 ? 5.934 -28.953 -7.156 1 70.06 230 LEU A C 1
ATOM 1735 O O . LEU A 1 230 ? 5.652 -28.094 -8 1 70.06 230 LEU A O 1
ATOM 1739 N N . ASP A 1 231 ? 6.613 -28.719 -6.047 1 72.94 231 ASP A N 1
ATOM 1740 C CA . ASP A 1 231 ? 7.27 -27.453 -5.766 1 72.94 231 ASP A CA 1
ATOM 1741 C C . ASP A 1 231 ? 8.789 -27.578 -5.859 1 72.94 231 ASP A C 1
ATOM 1743 O O . ASP A 1 231 ? 9.43 -28.078 -4.93 1 72.94 231 ASP A O 1
ATOM 1747 N N . TRP A 1 232 ? 9.312 -27.031 -6.977 1 75.25 232 TRP A N 1
ATOM 1748 C CA . TRP A 1 232 ? 10.734 -27.203 -7.258 1 75.25 232 TRP A CA 1
ATOM 1749 C C . TRP A 1 232 ? 11.586 -26.516 -6.195 1 75.25 232 TRP A C 1
ATOM 1751 O O . TRP A 1 232 ? 12.758 -26.859 -6.016 1 75.25 232 TRP A O 1
ATOM 1761 N N . ARG A 1 233 ? 11.133 -25.734 -5.453 1 70.62 233 ARG A N 1
ATOM 1762 C CA . ARG A 1 233 ? 11.875 -24.922 -4.484 1 70.62 233 ARG A CA 1
ATOM 1763 C C . ARG A 1 233 ? 12.273 -25.766 -3.277 1 70.62 233 ARG A C 1
ATOM 1765 O O . ARG A 1 233 ? 13.094 -25.344 -2.459 1 70.62 233 ARG A O 1
ATOM 1772 N N . THR A 1 234 ? 11.727 -26.906 -3.199 1 69.44 234 THR A N 1
ATOM 1773 C CA . THR A 1 234 ? 11.938 -27.734 -2.012 1 69.44 234 THR A CA 1
ATOM 1774 C C . THR A 1 234 ? 13.297 -28.422 -2.074 1 69.44 234 THR A C 1
ATOM 1776 O O . THR A 1 234 ? 13.836 -28.844 -1.046 1 69.44 234 THR A O 1
ATOM 1779 N N . ASP A 1 235 ? 13.859 -28.656 -3.32 1 76.31 235 ASP A N 1
ATOM 1780 C CA . ASP A 1 235 ? 15.148 -29.328 -3.447 1 76.31 235 ASP A CA 1
ATOM 1781 C C . ASP A 1 235 ? 15.883 -28.891 -4.711 1 76.31 235 ASP A C 1
ATOM 1783 O O . ASP A 1 235 ? 15.664 -29.438 -5.793 1 76.31 235 ASP A O 1
ATOM 1787 N N . TYR A 1 236 ? 16.766 -28.031 -4.531 1 77.81 236 TYR A N 1
ATOM 1788 C CA . TYR A 1 236 ? 17.469 -27.422 -5.656 1 77.81 236 TYR A CA 1
ATOM 1789 C C . TYR A 1 236 ? 18.453 -28.391 -6.281 1 77.81 236 TYR A C 1
ATOM 1791 O O . TYR A 1 236 ? 18.891 -28.188 -7.418 1 77.81 236 TYR A O 1
ATOM 1799 N N . SER A 1 237 ? 18.781 -29.359 -5.594 1 79.94 237 SER A N 1
ATOM 1800 C CA . SER A 1 237 ? 19.75 -30.328 -6.098 1 79.94 237 SER A CA 1
ATOM 1801 C C . SER A 1 237 ? 19.141 -31.219 -7.172 1 79.94 237 SER A C 1
ATOM 1803 O O . SER A 1 237 ? 19.859 -31.891 -7.906 1 79.94 237 SER A O 1
ATOM 1805 N N . ARG A 1 238 ? 17.906 -31.125 -7.328 1 82.19 238 ARG A N 1
ATOM 1806 C CA . ARG A 1 238 ? 17.219 -32.031 -8.258 1 82.19 238 ARG A CA 1
ATOM 1807 C C . ARG A 1 238 ? 16.719 -31.25 -9.484 1 82.19 238 ARG A C 1
ATOM 1809 O O . ARG A 1 238 ? 15.844 -31.734 -10.203 1 82.19 238 ARG A O 1
ATOM 1816 N N . LEU A 1 239 ? 17.344 -30.125 -9.641 1 86.81 239 LEU A N 1
ATOM 1817 C CA . LEU A 1 239 ? 16.828 -29.281 -10.695 1 86.81 239 LEU A CA 1
ATOM 1818 C C . LEU A 1 239 ? 17.781 -29.234 -11.883 1 86.81 239 LEU A C 1
ATOM 1820 O O . LEU A 1 239 ? 19 -29.328 -11.711 1 86.81 239 LEU A O 1
ATOM 1824 N N . ARG A 1 240 ? 17.203 -29.188 -13.07 1 92.44 240 ARG A N 1
ATOM 1825 C CA . ARG A 1 240 ? 17.906 -28.859 -14.305 1 92.44 240 ARG A CA 1
ATOM 1826 C C . ARG A 1 240 ? 17.391 -27.547 -14.891 1 92.44 240 ARG A C 1
ATOM 1828 O O . ARG A 1 240 ? 16.188 -27.281 -14.859 1 92.44 240 ARG A O 1
ATOM 1835 N N . TYR A 1 241 ? 18.391 -26.844 -15.43 1 95.81 241 TYR A N 1
ATOM 1836 C CA . TYR A 1 241 ? 18.078 -25.5 -15.906 1 95.81 241 TYR A CA 1
ATOM 1837 C C . TYR A 1 241 ? 18.391 -25.359 -17.391 1 95.81 241 TYR A C 1
ATOM 1839 O O . TYR A 1 241 ? 19.406 -25.875 -17.875 1 95.81 241 TYR A O 1
ATOM 1847 N N . SER A 1 242 ? 17.531 -24.672 -18.094 1 96.62 242 SER A N 1
ATOM 1848 C CA . SER A 1 242 ? 17.797 -24.297 -19.484 1 96.62 242 SER A CA 1
ATOM 1849 C C . SER A 1 242 ? 17.203 -22.922 -19.812 1 96.62 242 SER A C 1
ATOM 1851 O O . SER A 1 242 ? 16.109 -22.594 -19.344 1 96.62 242 SER A O 1
ATOM 1853 N N . VAL A 1 243 ? 17.938 -22.188 -20.594 1 98.06 243 VAL A N 1
ATOM 1854 C CA . VAL A 1 243 ? 17.422 -20.906 -21.078 1 98.06 243 VAL A CA 1
ATOM 1855 C C . VAL A 1 243 ? 16.406 -21.141 -22.203 1 98.06 243 VAL A C 1
ATOM 1857 O O . VAL A 1 243 ? 16.656 -21.938 -23.109 1 98.06 243 VAL A O 1
ATOM 1860 N N . VAL A 1 244 ? 15.273 -20.469 -22.125 1 97.81 244 VAL A N 1
ATOM 1861 C CA . VAL A 1 244 ? 14.242 -20.641 -23.141 1 97.81 244 VAL A CA 1
ATOM 1862 C C . VAL A 1 244 ? 13.742 -19.281 -23.625 1 97.81 244 VAL A C 1
ATOM 1864 O O . VAL A 1 244 ? 14.016 -18.266 -23 1 97.81 244 VAL A O 1
ATOM 1867 N N . HIS A 1 245 ? 13.07 -19.312 -24.797 1 96.62 245 HIS A N 1
ATOM 1868 C CA . HIS A 1 245 ? 12.391 -18.141 -25.312 1 96.62 245 HIS A CA 1
ATOM 1869 C C . HIS A 1 245 ? 10.898 -18.172 -25 1 96.62 245 HIS A C 1
ATOM 1871 O O . HIS A 1 245 ? 10.258 -19.219 -25.125 1 96.62 245 HIS A O 1
ATOM 1877 N N . PRO A 1 246 ? 10.406 -17.109 -24.547 1 96.88 246 PRO A N 1
ATOM 1878 C CA . PRO A 1 246 ? 8.969 -17.109 -24.266 1 96.88 246 PRO A CA 1
ATOM 1879 C C . PRO A 1 246 ? 8.117 -17.172 -25.516 1 96.88 246 PRO A C 1
ATOM 1881 O O . PRO A 1 246 ? 8.516 -16.656 -26.562 1 96.88 246 PRO A O 1
ATOM 1884 N N . PRO A 1 247 ? 6.957 -17.797 -25.453 1 96.25 247 PRO A N 1
ATOM 1885 C CA . PRO A 1 247 ? 6.016 -17.766 -26.578 1 96.25 247 PRO A CA 1
ATOM 1886 C C . PRO A 1 247 ? 5.574 -16.344 -26.922 1 96.25 247 PRO A C 1
ATOM 1888 O O . PRO A 1 247 ? 5.801 -15.414 -26.156 1 96.25 247 PRO A O 1
ATOM 1891 N N . ARG A 1 248 ? 4.984 -16.266 -28.094 1 95.19 248 ARG A N 1
ATOM 1892 C CA . ARG A 1 248 ? 4.488 -14.977 -28.562 1 95.19 248 ARG A CA 1
ATOM 1893 C C . ARG A 1 248 ? 3.5 -14.367 -27.578 1 95.19 248 ARG A C 1
ATOM 1895 O O . ARG A 1 248 ? 2.648 -15.07 -27.031 1 95.19 248 ARG A O 1
ATOM 1902 N N . GLY A 1 249 ? 3.627 -13.117 -27.359 1 96.81 249 GLY A N 1
ATOM 1903 C CA . GLY A 1 249 ? 2.662 -12.398 -26.531 1 96.81 249 GLY A CA 1
ATOM 1904 C C . GLY A 1 249 ? 3.057 -12.32 -25.078 1 96.81 249 GLY A C 1
ATOM 1905 O O . GLY A 1 249 ? 2.578 -11.453 -24.344 1 96.81 249 GLY A O 1
ATOM 1906 N N . ILE A 1 250 ? 3.926 -13.211 -24.594 1 97.69 250 ILE A N 1
ATOM 1907 C CA . ILE A 1 250 ? 4.27 -13.297 -23.172 1 97.69 250 ILE A CA 1
ATOM 1908 C C . ILE A 1 250 ? 5.027 -12.039 -22.766 1 97.69 250 ILE A C 1
ATOM 1910 O O . ILE A 1 250 ? 4.73 -11.438 -21.719 1 97.69 250 ILE A O 1
ATOM 1914 N N . CYS A 1 251 ? 5.973 -11.586 -23.547 1 98.06 251 CYS A N 1
ATOM 1915 C CA . CYS A 1 251 ? 6.77 -10.414 -23.203 1 98.06 251 CYS A CA 1
ATOM 1916 C C . CYS A 1 251 ? 5.891 -9.172 -23.078 1 98.06 251 CYS A C 1
ATOM 1918 O O . CYS A 1 251 ? 6.078 -8.367 -22.156 1 98.06 251 CYS A O 1
ATOM 1920 N N . GLU A 1 252 ? 4.965 -9.039 -23.984 1 98.12 252 GLU A N 1
ATOM 1921 C CA . GLU A 1 252 ? 4.027 -7.922 -23.906 1 98.12 252 GLU A CA 1
ATOM 1922 C C . GLU A 1 252 ? 3.18 -7.992 -22.641 1 98.12 252 GLU A C 1
ATOM 1924 O O . GLU A 1 252 ? 2.936 -6.969 -22 1 98.12 252 GLU A O 1
ATOM 1929 N N . ALA A 1 253 ? 2.729 -9.203 -22.297 1 98.25 253 ALA A N 1
ATOM 1930 C CA . ALA A 1 253 ? 1.918 -9.398 -21.094 1 98.25 253 ALA A CA 1
ATOM 1931 C C . ALA A 1 253 ? 2.723 -9.102 -19.828 1 98.25 253 ALA A C 1
ATOM 1933 O O . ALA A 1 253 ? 2.207 -8.5 -18.891 1 98.25 253 ALA A O 1
ATOM 1934 N N . LEU A 1 254 ? 4.016 -9.523 -19.859 1 98.75 254 LEU A N 1
ATOM 1935 C CA . LEU A 1 254 ? 4.895 -9.219 -18.734 1 98.75 254 LEU A CA 1
ATOM 1936 C C . LEU A 1 254 ? 5.004 -7.719 -18.516 1 98.75 254 LEU A C 1
ATOM 1938 O O . LEU A 1 254 ? 4.871 -7.238 -17.391 1 98.75 254 LEU A O 1
ATOM 1942 N N . ARG A 1 255 ? 5.191 -6.977 -19.547 1 98.44 255 ARG A N 1
ATOM 1943 C CA . ARG A 1 255 ? 5.344 -5.527 -19.469 1 98.44 255 ARG A CA 1
ATOM 1944 C C . ARG A 1 255 ? 4.055 -4.863 -19 1 98.44 255 ARG A C 1
ATOM 1946 O O . ARG A 1 255 ? 4.09 -3.957 -18.156 1 98.44 255 ARG A O 1
ATOM 1953 N N . ALA A 1 256 ? 2.928 -5.309 -19.531 1 98.62 256 ALA A N 1
ATOM 1954 C CA . ALA A 1 256 ? 1.639 -4.758 -19.125 1 98.62 256 ALA A CA 1
ATOM 1955 C C . ALA A 1 256 ? 1.385 -4.988 -17.641 1 98.62 256 ALA A C 1
ATOM 1957 O O . ALA A 1 256 ? 0.888 -4.102 -16.953 1 98.62 256 ALA A O 1
ATOM 1958 N N . TYR A 1 257 ? 1.7 -6.211 -17.188 1 98.5 257 TYR A N 1
ATOM 1959 C CA . TYR A 1 257 ? 1.549 -6.566 -15.781 1 98.5 257 TYR A CA 1
ATOM 1960 C C . TYR A 1 257 ? 2.383 -5.648 -14.891 1 98.5 257 TYR A C 1
ATOM 1962 O O . TYR A 1 257 ? 1.874 -5.078 -13.93 1 98.5 257 TYR A O 1
ATOM 1970 N N . LEU A 1 258 ? 3.656 -5.484 -15.266 1 98.81 258 LEU A N 1
ATOM 1971 C CA . LEU A 1 258 ? 4.559 -4.652 -14.477 1 98.81 258 LEU A CA 1
ATOM 1972 C C . LEU A 1 258 ? 4.133 -3.189 -14.523 1 98.81 258 LEU A C 1
ATOM 1974 O O . LEU A 1 258 ? 4.188 -2.488 -13.516 1 98.81 258 LEU A O 1
ATOM 1978 N N . ASP A 1 259 ? 3.676 -2.721 -15.656 1 98.5 259 ASP A N 1
ATOM 1979 C CA . ASP A 1 259 ? 3.213 -1.345 -15.812 1 98.5 259 ASP A CA 1
ATOM 1980 C C . ASP A 1 259 ? 2.002 -1.07 -14.922 1 98.5 259 ASP A C 1
ATOM 1982 O O . ASP A 1 259 ? 1.896 0.002 -14.32 1 98.5 259 ASP A O 1
ATOM 1986 N N . HIS A 1 260 ? 1.143 -2.012 -14.852 1 97.69 260 HIS A N 1
ATOM 1987 C CA . HIS A 1 260 ? -0.048 -1.846 -14.023 1 97.69 260 HIS A CA 1
ATOM 1988 C C . HIS A 1 260 ? 0.324 -1.564 -12.57 1 97.69 260 HIS A C 1
ATOM 1990 O O . HIS A 1 260 ? -0.256 -0.68 -11.938 1 97.69 260 HIS A O 1
ATOM 1996 N N . PHE A 1 261 ? 1.277 -2.27 -12.07 1 97.88 261 PHE A N 1
ATOM 1997 C CA . PHE A 1 261 ? 1.676 -2.135 -10.672 1 97.88 261 PHE A CA 1
ATOM 1998 C C . PHE A 1 261 ? 2.797 -1.114 -10.523 1 97.88 261 PHE A C 1
ATOM 2000 O O . PHE A 1 261 ? 3.227 -0.811 -9.406 1 97.88 261 PHE A O 1
ATOM 2007 N N . ARG A 1 262 ? 3.32 -0.6 -11.664 1 97.88 262 ARG A N 1
ATOM 2008 C CA . ARG A 1 262 ? 4.438 0.339 -11.68 1 97.88 262 ARG A CA 1
ATOM 2009 C C . ARG A 1 262 ? 5.688 -0.286 -11.07 1 97.88 262 ARG A C 1
ATOM 2011 O O . ARG A 1 262 ? 6.336 0.324 -10.219 1 97.88 262 ARG A O 1
ATOM 2018 N N . LEU A 1 263 ? 5.953 -1.45 -11.531 1 98.62 263 LEU A N 1
ATOM 2019 C CA . LEU A 1 263 ? 7.148 -2.188 -11.125 1 98.62 263 LEU A CA 1
ATOM 2020 C C . LEU A 1 263 ? 8.188 -2.186 -12.242 1 98.62 263 LEU A C 1
ATOM 2022 O O . LEU A 1 263 ? 7.84 -2.115 -13.422 1 98.62 263 LEU A O 1
ATOM 2026 N N . VAL A 1 264 ? 9.484 -2.299 -11.875 1 98.69 264 VAL A N 1
ATOM 2027 C CA . VAL A 1 264 ? 10.547 -2.381 -12.875 1 98.69 264 VAL A CA 1
ATOM 2028 C C . VAL A 1 264 ? 11.289 -3.707 -12.734 1 98.69 264 VAL A C 1
ATOM 2030 O O . VAL A 1 264 ? 12.211 -3.996 -13.5 1 98.69 264 VAL A O 1
ATOM 2033 N N . PHE A 1 265 ? 10.93 -4.41 -11.758 1 98.62 265 PHE A N 1
ATOM 2034 C CA . PHE A 1 265 ? 11.414 -5.766 -11.531 1 98.62 265 PHE A CA 1
ATOM 2035 C C . PHE A 1 265 ? 10.258 -6.711 -11.211 1 98.62 265 PHE A C 1
ATOM 2037 O O . PHE A 1 265 ? 9.336 -6.348 -10.484 1 98.62 265 PHE A O 1
ATOM 2044 N N . GLY A 1 266 ? 10.367 -7.918 -11.625 1 98.44 266 GLY A N 1
ATOM 2045 C CA . GLY A 1 266 ? 9.43 -8.969 -11.25 1 98.44 266 GLY A CA 1
ATOM 2046 C C . GLY A 1 266 ? 9.938 -10.359 -11.562 1 98.44 266 GLY A C 1
ATOM 2047 O O . GLY A 1 266 ? 10.586 -10.57 -12.594 1 98.44 266 GLY A O 1
ATOM 2048 N N . ALA A 1 267 ? 9.703 -11.305 -10.672 1 98 267 ALA A N 1
ATOM 2049 C CA . ALA A 1 267 ? 9.938 -12.727 -10.883 1 98 267 ALA A CA 1
ATOM 2050 C C . ALA A 1 267 ? 8.625 -13.477 -11.094 1 98 267 ALA A C 1
ATOM 2052 O O . ALA A 1 267 ? 7.824 -13.609 -10.164 1 98 267 ALA A O 1
ATOM 2053 N N . PHE A 1 268 ? 8.469 -13.984 -12.273 1 98.12 268 PHE A N 1
ATOM 2054 C CA . PHE A 1 268 ? 7.234 -14.648 -12.672 1 98.12 268 PHE A CA 1
ATOM 2055 C C . PHE A 1 268 ? 7.422 -16.156 -12.695 1 98.12 268 PHE A C 1
ATOM 2057 O O . PHE A 1 268 ? 8.438 -16.656 -13.195 1 98.12 268 PHE A O 1
ATOM 2064 N N . ASP A 1 269 ? 6.449 -16.828 -12.203 1 96.38 269 ASP A N 1
ATOM 2065 C CA . ASP A 1 269 ? 6.438 -18.281 -12.258 1 96.38 269 ASP A CA 1
ATOM 2066 C C . ASP A 1 269 ? 5.348 -18.797 -13.195 1 96.38 269 ASP A C 1
ATOM 2068 O O . ASP A 1 269 ? 4.191 -18.375 -13.102 1 96.38 269 ASP A O 1
ATOM 2072 N N . PHE A 1 270 ? 5.797 -19.688 -14.086 1 97.12 270 PHE A N 1
ATOM 2073 C CA . PHE A 1 270 ? 4.879 -20.344 -15.016 1 97.12 270 PHE A CA 1
ATOM 2074 C C . PHE A 1 270 ? 4.996 -21.859 -14.922 1 97.12 270 PHE A C 1
ATOM 2076 O O . PHE A 1 270 ? 6.086 -22.391 -14.688 1 97.12 270 PHE A O 1
ATOM 2083 N N . ALA A 1 271 ? 3.885 -22.516 -15.102 1 95.5 271 ALA A N 1
ATOM 2084 C CA . ALA A 1 271 ? 3.873 -23.938 -15.398 1 95.5 271 ALA A CA 1
ATOM 2085 C C . ALA A 1 271 ? 3.689 -24.188 -16.891 1 95.5 271 ALA A C 1
ATOM 2087 O O . ALA A 1 271 ? 2.873 -23.516 -17.547 1 95.5 271 ALA A O 1
ATOM 2088 N N . VAL A 1 272 ? 4.484 -25.062 -17.406 1 96.38 272 VAL A N 1
ATOM 2089 C CA . VAL A 1 272 ? 4.344 -25.438 -18.812 1 96.38 272 VAL A CA 1
ATOM 2090 C C . VAL A 1 272 ? 3.615 -26.781 -18.922 1 96.38 272 VAL A C 1
ATOM 2092 O O . VAL A 1 272 ? 4.09 -27.797 -18.406 1 96.38 272 VAL A O 1
ATOM 2095 N N . ASP A 1 273 ? 2.479 -26.75 -19.609 1 95.5 273 ASP A N 1
ATOM 2096 C CA . ASP A 1 273 ? 1.72 -28 -19.703 1 95.5 273 ASP A CA 1
ATOM 2097 C C . ASP A 1 273 ? 2.258 -28.891 -20.812 1 95.5 273 ASP A C 1
ATOM 2099 O O . ASP A 1 273 ? 3.266 -28.562 -21.453 1 95.5 273 ASP A O 1
ATOM 2103 N N . ARG A 1 274 ? 1.604 -30 -21.094 1 95.25 274 ARG A N 1
ATOM 2104 C CA . ARG A 1 274 ? 2.074 -31.016 -22.031 1 95.25 274 ARG A CA 1
ATOM 2105 C C . ARG A 1 274 ? 1.99 -30.5 -23.469 1 95.25 274 ARG A C 1
ATOM 2107 O O . ARG A 1 274 ? 2.674 -31.016 -24.344 1 95.25 274 ARG A O 1
ATOM 2114 N N . GLN A 1 275 ? 1.2 -29.484 -23.703 1 96.12 275 GLN A N 1
ATOM 2115 C CA . GLN A 1 275 ? 1.06 -28.906 -25.031 1 96.12 275 GLN A CA 1
ATOM 2116 C C . GLN A 1 275 ? 2 -27.719 -25.219 1 96.12 275 GLN A C 1
ATOM 2118 O O . GLN A 1 275 ? 1.979 -27.062 -26.266 1 96.12 275 GLN A O 1
ATOM 2123 N N . GLY A 1 276 ? 2.736 -27.438 -24.219 1 95.12 276 GLY A N 1
ATOM 2124 C CA . GLY A 1 276 ? 3.715 -26.359 -24.312 1 95.12 276 GLY A CA 1
ATOM 2125 C C . GLY A 1 276 ? 3.145 -25 -23.953 1 95.12 276 GLY A C 1
ATOM 2126 O O . GLY A 1 276 ? 3.805 -23.969 -24.141 1 95.12 276 GLY A O 1
ATOM 2127 N N . GLN A 1 277 ? 1.956 -25.016 -23.438 1 95.94 277 GLN A N 1
ATOM 2128 C CA . GLN A 1 277 ? 1.333 -23.766 -23.047 1 95.94 277 GLN A CA 1
ATOM 2129 C C . GLN A 1 277 ? 1.815 -23.297 -21.672 1 95.94 277 GLN A C 1
ATOM 2131 O O . GLN A 1 277 ? 1.958 -24.109 -20.766 1 95.94 277 GLN A O 1
ATOM 2136 N N . TRP A 1 278 ? 2.092 -21.953 -21.562 1 97.56 278 TRP A N 1
ATOM 2137 C CA . TRP A 1 278 ? 2.535 -21.375 -20.297 1 97.56 278 TRP A CA 1
ATOM 2138 C C . TRP A 1 278 ? 1.346 -20.922 -19.453 1 97.56 278 TRP A C 1
ATOM 2140 O O . TRP A 1 278 ? 0.489 -20.172 -19.922 1 97.56 278 TRP A O 1
ATOM 2150 N N . TRP A 1 279 ? 1.28 -21.406 -18.25 1 96.44 279 TRP A N 1
ATOM 2151 C CA . TRP A 1 279 ? 0.27 -21.016 -17.266 1 96.44 279 TRP A CA 1
ATOM 2152 C C . TRP A 1 279 ? 0.878 -20.141 -16.172 1 96.44 279 TRP A C 1
ATOM 2154 O O . TRP A 1 279 ? 1.811 -20.562 -15.484 1 96.44 279 TRP A O 1
ATOM 2164 N N . PHE A 1 280 ? 0.346 -18.953 -16.031 1 96.94 280 PHE A N 1
ATOM 2165 C CA . PHE A 1 280 ? 0.813 -18.016 -15.016 1 96.94 280 PHE A CA 1
ATOM 2166 C C . PHE A 1 280 ? 0.448 -18.516 -13.625 1 96.94 280 PHE A C 1
ATOM 2168 O O . PHE A 1 280 ? -0.706 -18.859 -13.367 1 96.94 280 PHE A O 1
ATOM 2175 N N . LEU A 1 281 ? 1.412 -18.438 -12.742 1 94.5 281 LEU A N 1
ATOM 2176 C CA . LEU A 1 281 ? 1.14 -18.859 -11.375 1 94.5 281 LEU A CA 1
ATOM 2177 C C . LEU A 1 281 ? 1.191 -17.672 -10.414 1 94.5 281 LEU A C 1
ATOM 2179 O O . LEU A 1 281 ? 0.27 -17.469 -9.625 1 94.5 281 LEU A O 1
ATOM 2183 N N . GLU A 1 282 ? 2.234 -16.906 -10.477 1 94.88 282 GLU A N 1
ATOM 2184 C CA . GLU A 1 282 ? 2.393 -15.734 -9.609 1 94.88 282 GLU A CA 1
ATOM 2185 C C . GLU A 1 282 ? 3.547 -14.852 -10.078 1 94.88 282 GLU A C 1
ATOM 2187 O O . GLU A 1 282 ? 4.379 -15.281 -10.875 1 94.88 282 GLU A O 1
ATOM 2192 N N . CYS A 1 283 ? 3.506 -13.688 -9.672 1 97.12 283 CYS A N 1
ATOM 2193 C CA . CYS A 1 283 ? 4.633 -12.766 -9.773 1 97.12 283 CYS A CA 1
ATOM 2194 C C . CYS A 1 283 ? 5.098 -12.312 -8.391 1 97.12 283 CYS A C 1
ATOM 2196 O O . CYS A 1 283 ? 4.281 -11.906 -7.562 1 97.12 283 CYS A O 1
ATOM 2198 N N . ASN A 1 284 ? 6.301 -12.461 -8.172 1 94.88 284 ASN A N 1
ATOM 2199 C CA . ASN A 1 284 ? 6.926 -11.93 -6.969 1 94.88 284 ASN A CA 1
ATOM 2200 C C . ASN A 1 284 ? 7.738 -10.672 -7.262 1 94.88 284 ASN A C 1
ATOM 2202 O O . ASN A 1 284 ? 8.742 -10.727 -7.973 1 94.88 284 ASN A O 1
ATOM 2206 N N . PRO A 1 285 ? 7.312 -9.547 -6.723 1 96.94 285 PRO A N 1
ATOM 2207 C CA . PRO A 1 285 ? 7.984 -8.281 -7.031 1 96.94 285 PRO A CA 1
ATOM 2208 C C . PRO A 1 285 ? 9.359 -8.18 -6.387 1 96.94 285 PRO A C 1
ATOM 2210 O O . PRO A 1 285 ? 10.117 -7.246 -6.68 1 96.94 285 PRO A O 1
ATOM 2213 N N . SER A 1 286 ? 9.727 -9.078 -5.527 1 94.88 286 SER A N 1
ATOM 2214 C CA . SER A 1 286 ? 11.047 -9.133 -4.898 1 94.88 286 SER A CA 1
ATOM 2215 C C . SER A 1 286 ? 11.594 -10.555 -4.879 1 94.88 286 SER A C 1
ATOM 2217 O O . SER A 1 286 ? 12.266 -10.953 -3.926 1 94.88 286 SER A O 1
ATOM 2219 N N . GLY A 1 287 ? 11.281 -11.281 -5.84 1 93.25 287 GLY A N 1
ATOM 2220 C CA . GLY A 1 287 ? 11.648 -12.688 -5.887 1 93.25 287 GLY A CA 1
ATOM 2221 C C . GLY A 1 287 ? 13.141 -12.914 -6.031 1 93.25 287 GLY A C 1
ATOM 2222 O O . GLY A 1 287 ? 13.859 -12.055 -6.547 1 93.25 287 GLY A O 1
ATOM 2223 N N . GLN A 1 288 ? 13.555 -14.102 -5.559 1 92 288 GLN A N 1
ATOM 2224 C CA . GLN A 1 288 ? 14.945 -14.508 -5.727 1 92 288 GLN A CA 1
ATOM 2225 C C . GLN A 1 288 ? 15.242 -14.875 -7.176 1 92 288 GLN A C 1
ATOM 2227 O O . GLN A 1 288 ? 14.391 -15.43 -7.871 1 92 288 GLN A O 1
ATOM 2232 N N . TRP A 1 289 ? 16.5 -14.617 -7.605 1 95.38 289 TRP A N 1
ATOM 2233 C CA . TRP A 1 289 ? 16.797 -14.852 -9.016 1 95.38 289 TRP A CA 1
ATOM 2234 C C . TRP A 1 289 ? 18.266 -15.156 -9.227 1 95.38 289 TRP A C 1
ATOM 2236 O O . TRP A 1 289 ? 18.641 -15.766 -10.234 1 95.38 289 TRP A O 1
ATOM 2246 N N . ALA A 1 290 ? 19.125 -14.727 -8.344 1 95.38 290 ALA A N 1
ATOM 2247 C CA . ALA A 1 290 ? 20.562 -14.75 -8.586 1 95.38 290 ALA A CA 1
ATOM 2248 C C . ALA A 1 290 ? 21.094 -16.172 -8.672 1 95.38 290 ALA A C 1
ATOM 2250 O O . ALA A 1 290 ? 22.125 -16.438 -9.297 1 95.38 290 ALA A O 1
ATOM 2251 N N . TRP A 1 291 ? 20.453 -17.125 -8.047 1 92.06 291 TRP A N 1
ATOM 2252 C CA . TRP A 1 291 ? 20.891 -18.516 -8.055 1 92.06 291 TRP A CA 1
ATOM 2253 C C . TRP A 1 291 ? 20.875 -19.094 -9.469 1 92.06 291 TRP A C 1
ATOM 2255 O O . TRP A 1 291 ? 21.516 -20.109 -9.75 1 92.06 291 TRP A O 1
ATOM 2265 N N . LEU A 1 292 ? 20.156 -18.438 -10.398 1 95.94 292 LEU A N 1
ATOM 2266 C CA . LEU A 1 292 ? 20 -18.922 -11.766 1 95.94 292 LEU A CA 1
ATOM 2267 C C . LEU A 1 292 ? 21.234 -18.594 -12.602 1 95.94 292 LEU A C 1
ATOM 2269 O O . LEU A 1 292 ? 21.5 -19.266 -13.609 1 95.94 292 LEU A O 1
ATOM 2273 N N . GLU A 1 293 ? 21.922 -17.562 -12.242 1 96.38 293 GLU A N 1
ATOM 2274 C CA . GLU A 1 293 ? 23.016 -17.078 -13.094 1 96.38 293 GLU A CA 1
ATOM 2275 C C . GLU A 1 293 ? 24.141 -18.109 -13.195 1 96.38 293 GLU A C 1
ATOM 2277 O O . GLU A 1 293 ? 24.578 -18.438 -14.289 1 96.38 293 GLU A O 1
ATOM 2282 N N . PRO A 1 294 ? 24.609 -18.688 -12.125 1 94.69 294 PRO A N 1
ATOM 2283 C CA . PRO A 1 294 ? 25.656 -19.703 -12.281 1 94.69 294 PRO A CA 1
ATOM 2284 C C . PRO A 1 294 ? 25.188 -20.922 -13.078 1 94.69 294 PRO A C 1
ATOM 2286 O O . PRO A 1 294 ? 26 -21.578 -13.734 1 94.69 294 PRO A O 1
ATOM 2289 N N . GLU A 1 295 ? 23.922 -21.203 -13.109 1 94.38 295 GLU A N 1
ATOM 2290 C CA . GLU A 1 295 ? 23.375 -22.375 -13.789 1 94.38 295 GLU A CA 1
ATOM 2291 C C . GLU A 1 295 ? 23.172 -22.109 -15.281 1 94.38 295 GLU A C 1
ATOM 2293 O O . GLU A 1 295 ? 23.188 -23.031 -16.094 1 94.38 295 GLU A O 1
ATOM 2298 N N . THR A 1 296 ? 23.016 -20.859 -15.656 1 97.25 296 THR A N 1
ATOM 2299 C CA . THR A 1 296 ? 22.562 -20.578 -17.016 1 97.25 296 THR A CA 1
ATOM 2300 C C . THR A 1 296 ? 23.547 -19.656 -17.719 1 97.25 296 THR A C 1
ATOM 2302 O O . THR A 1 296 ? 23.531 -19.547 -18.953 1 97.25 296 THR A O 1
ATOM 2305 N N . GLY A 1 297 ? 24.359 -18.875 -16.969 1 97.38 297 GLY A N 1
ATOM 2306 C CA . GLY A 1 297 ? 25.266 -17.906 -17.562 1 97.38 297 GLY A CA 1
ATOM 2307 C C . GLY A 1 297 ? 24.594 -16.594 -17.922 1 97.38 297 GLY A C 1
ATOM 2308 O O . GLY A 1 297 ? 25.234 -15.688 -18.453 1 97.38 297 GLY A O 1
ATOM 2309 N N . LEU A 1 298 ? 23.328 -16.484 -17.688 1 98.12 298 LEU A N 1
ATOM 2310 C CA . LEU A 1 298 ? 22.609 -15.25 -17.984 1 98.12 298 LEU A CA 1
ATOM 2311 C C . LEU A 1 298 ? 23.141 -14.094 -17.141 1 98.12 298 LEU A C 1
ATOM 2313 O O . LEU A 1 298 ? 23.375 -14.266 -15.938 1 98.12 298 LEU A O 1
ATOM 2317 N N . PRO A 1 299 ? 23.328 -12.906 -17.688 1 98.19 299 PRO A N 1
ATOM 2318 C CA . PRO A 1 299 ? 23.953 -11.789 -16.984 1 98.19 299 PRO A CA 1
ATOM 2319 C C . PRO A 1 299 ? 22.938 -10.984 -16.156 1 98.19 299 PRO A C 1
ATOM 2321 O O . PRO A 1 299 ? 22.797 -9.773 -16.359 1 98.19 299 PRO A O 1
ATOM 2324 N N . MET A 1 300 ? 22.328 -11.586 -15.188 1 98.5 300 MET A N 1
ATOM 2325 C CA . MET A 1 300 ? 21.25 -10.953 -14.43 1 98.5 300 MET A CA 1
ATOM 2326 C C . MET A 1 300 ? 21.812 -9.969 -13.406 1 98.5 300 MET A C 1
ATOM 2328 O O . MET A 1 300 ? 21.234 -8.898 -13.188 1 98.5 300 MET A O 1
ATOM 2332 N N . VAL A 1 301 ? 22.938 -10.297 -12.781 1 98.56 301 VAL A N 1
ATOM 2333 C CA . VAL A 1 301 ? 23.562 -9.406 -11.812 1 98.56 301 VAL A CA 1
ATOM 2334 C C . VAL A 1 301 ? 23.969 -8.102 -12.492 1 98.56 301 VAL A C 1
ATOM 2336 O O . VAL A 1 301 ? 23.688 -7.012 -11.977 1 98.56 301 VAL A O 1
ATOM 2339 N N . ALA A 1 302 ? 24.562 -8.25 -13.648 1 98.38 302 ALA A N 1
ATOM 2340 C CA . ALA A 1 302 ? 24.953 -7.066 -14.414 1 98.38 302 ALA A CA 1
ATOM 2341 C C . ALA A 1 302 ? 23.719 -6.242 -14.812 1 98.38 302 ALA A C 1
ATOM 2343 O O . ALA A 1 302 ? 23.766 -5.012 -14.781 1 98.38 302 ALA A O 1
ATOM 2344 N N . ALA A 1 303 ? 22.641 -6.906 -15.211 1 98.5 303 ALA A N 1
ATOM 2345 C CA . ALA A 1 303 ? 21.422 -6.219 -15.594 1 98.5 303 ALA A CA 1
ATOM 2346 C C . ALA A 1 303 ? 20.859 -5.414 -14.43 1 98.5 303 ALA A C 1
ATOM 2348 O O . ALA A 1 303 ? 20.422 -4.27 -14.602 1 98.5 303 ALA A O 1
ATOM 2349 N N . MET A 1 304 ? 20.859 -5.988 -13.266 1 98.62 304 MET A N 1
ATOM 2350 C CA . MET A 1 304 ? 20.375 -5.289 -12.07 1 98.62 304 MET A CA 1
ATOM 2351 C C . MET A 1 304 ? 21.266 -4.102 -11.742 1 98.62 304 MET A C 1
ATOM 2353 O O . MET A 1 304 ? 20.781 -3.018 -11.43 1 98.62 304 MET A O 1
ATOM 2357 N N . ALA A 1 305 ? 22.562 -4.332 -11.836 1 98.56 305 ALA A N 1
ATOM 2358 C CA . ALA A 1 305 ? 23.5 -3.238 -11.586 1 98.56 305 ALA A CA 1
ATOM 2359 C C . ALA A 1 305 ? 23.297 -2.104 -12.586 1 98.56 305 ALA A C 1
ATOM 2361 O O . ALA A 1 305 ? 23.344 -0.928 -12.219 1 98.56 305 ALA A O 1
ATOM 2362 N N . ASP A 1 306 ? 23.078 -2.477 -13.859 1 98.38 306 ASP A N 1
ATOM 2363 C CA . ASP A 1 306 ? 22.797 -1.471 -14.883 1 98.38 306 ASP A CA 1
ATOM 2364 C C . ASP A 1 306 ? 21.562 -0.636 -14.508 1 98.38 306 ASP A C 1
ATOM 2366 O O . ASP A 1 306 ? 21.594 0.591 -14.625 1 98.38 306 ASP A O 1
ATOM 2370 N N . LEU A 1 307 ? 20.562 -1.312 -14.109 1 98.38 307 LEU A N 1
ATOM 2371 C CA . LEU A 1 307 ? 19.312 -0.657 -13.734 1 98.38 307 LEU A CA 1
ATOM 2372 C C . LEU A 1 307 ? 19.531 0.293 -12.562 1 98.38 307 LEU A C 1
ATOM 2374 O O . LEU A 1 307 ? 19.141 1.46 -12.617 1 98.38 307 LEU A O 1
ATOM 2378 N N . LEU A 1 308 ? 20.234 -0.158 -11.562 1 98.5 308 LEU A N 1
ATOM 2379 C CA . LEU A 1 308 ? 20.469 0.621 -10.344 1 98.5 308 LEU A CA 1
ATOM 2380 C C . LEU A 1 308 ? 21.406 1.785 -10.617 1 98.5 308 LEU A C 1
ATOM 2382 O O . LEU A 1 308 ? 21.297 2.84 -9.984 1 98.5 308 LEU A O 1
ATOM 2386 N N . GLU A 1 309 ? 22.328 1.588 -11.516 1 97.81 309 GLU A N 1
ATOM 2387 C CA . GLU A 1 309 ? 23.266 2.637 -11.906 1 97.81 309 GLU A CA 1
ATOM 2388 C C . GLU A 1 309 ? 22.594 3.678 -12.797 1 97.81 309 GLU A C 1
ATOM 2390 O O . GLU A 1 309 ? 23.125 4.77 -13 1 97.81 309 GLU A O 1
ATOM 2395 N N . ARG A 1 310 ? 21.438 3.326 -13.227 1 94.75 310 ARG A N 1
ATOM 2396 C CA . ARG A 1 310 ? 20.703 4.148 -14.18 1 94.75 310 ARG A CA 1
ATOM 2397 C C . ARG A 1 310 ? 21.531 4.422 -15.422 1 94.75 310 ARG A C 1
ATOM 2399 O O . ARG A 1 310 ? 21.641 5.566 -15.867 1 94.75 310 ARG A O 1
ATOM 2406 N N . LYS A 1 311 ? 22.094 3.42 -15.758 1 80.44 311 LYS A N 1
ATOM 2407 C CA . LYS A 1 311 ? 22.859 3.529 -17 1 80.44 311 LYS A CA 1
ATOM 2408 C C . LYS A 1 311 ? 21.953 3.871 -18.172 1 80.44 311 LYS A C 1
ATOM 2410 O O . LYS A 1 311 ? 20.844 3.342 -18.281 1 80.44 311 LYS A O 1
ATOM 2415 N N . THR A 1 312 ? 22.031 5.188 -18.578 1 59.12 312 THR A N 1
ATOM 2416 C CA . THR A 1 312 ? 21.312 5.539 -19.781 1 59.12 312 THR A CA 1
ATOM 2417 C C . THR A 1 312 ? 21.734 4.648 -20.953 1 59.12 312 THR A C 1
ATOM 2419 O O . THR A 1 312 ? 22.922 4.355 -21.109 1 59.12 312 THR A O 1
ATOM 2422 N N . ALA A 1 313 ? 20.844 4.051 -21.531 1 46.5 313 ALA A N 1
ATOM 2423 C CA . ALA A 1 313 ? 21.203 3.373 -22.766 1 46.5 313 ALA A CA 1
ATOM 2424 C C . ALA A 1 313 ? 21.906 4.32 -23.734 1 46.5 313 ALA A C 1
ATOM 2426 O O . ALA A 1 313 ? 21.641 5.523 -23.75 1 46.5 313 ALA A O 1
ATOM 2427 N N . MET B 1 1 ? -27.844 -1.602 -12.648 1 77.94 1 MET B N 1
ATOM 2428 C CA . MET B 1 1 ? -26.422 -1.602 -12.352 1 77.94 1 MET B CA 1
ATOM 2429 C C . MET B 1 1 ? -26.141 -2.217 -10.984 1 77.94 1 MET B C 1
ATOM 2431 O O . MET B 1 1 ? -27.031 -2.273 -10.133 1 77.94 1 MET B O 1
ATOM 2435 N N . GLY B 1 2 ? -25.062 -2.895 -10.758 1 90.38 2 GLY B N 1
ATOM 2436 C CA . GLY B 1 2 ? -24.688 -3.602 -9.555 1 90.38 2 GLY B CA 1
ATOM 2437 C C . GLY B 1 2 ? -24.656 -2.711 -8.32 1 90.38 2 GLY B C 1
ATOM 2438 O O . GLY B 1 2 ? -24.906 -1.51 -8.414 1 90.38 2 GLY B O 1
ATOM 2439 N N . PRO B 1 3 ? -24.578 -3.197 -7.211 1 97.62 3 PRO B N 1
ATOM 2440 C CA . PRO B 1 3 ? -24.656 -2.453 -5.953 1 97.62 3 PRO B CA 1
ATOM 2441 C C . PRO B 1 3 ? -23.406 -1.624 -5.68 1 97.62 3 PRO B C 1
ATOM 2443 O O . PRO B 1 3 ? -22.359 -1.854 -6.293 1 97.62 3 PRO B O 1
ATOM 2446 N N . VAL B 1 4 ? -23.609 -0.603 -4.859 1 98.38 4 VAL B N 1
ATOM 2447 C CA . VAL B 1 4 ? -22.5 0.051 -4.172 1 98.38 4 VAL B CA 1
ATOM 2448 C C . VAL B 1 4 ? -22.109 -0.761 -2.941 1 98.38 4 VAL B C 1
ATOM 2450 O O . VAL B 1 4 ? -22.953 -1.066 -2.094 1 98.38 4 VAL B O 1
ATOM 2453 N N . LEU B 1 5 ? -20.859 -1.188 -2.887 1 98.44 5 LEU B N 1
ATOM 2454 C CA . LEU B 1 5 ? -20.344 -1.767 -1.652 1 98.44 5 LEU B CA 1
ATOM 2455 C C . LEU B 1 5 ? -19.828 -0.678 -0.716 1 98.44 5 LEU B C 1
ATOM 2457 O O . LEU B 1 5 ? -19.141 0.245 -1.151 1 98.44 5 LEU B O 1
ATOM 2461 N N . VAL B 1 6 ? -20.219 -0.748 0.526 1 98.31 6 VAL B N 1
ATOM 2462 C CA . VAL B 1 6 ? -19.75 0.189 1.545 1 98.31 6 VAL B CA 1
ATOM 2463 C C . VAL B 1 6 ? -19.016 -0.566 2.645 1 98.31 6 VAL B C 1
ATOM 2465 O O . VAL B 1 6 ? -19.594 -1.404 3.336 1 98.31 6 VAL B O 1
ATOM 2468 N N . VAL B 1 7 ? -17.734 -0.292 2.773 1 97.81 7 VAL B N 1
ATOM 2469 C CA . VAL B 1 7 ? -16.906 -0.978 3.752 1 97.81 7 VAL B CA 1
ATOM 2470 C C . VAL B 1 7 ? -16.594 -0.038 4.914 1 97.81 7 VAL B C 1
ATOM 2472 O O . VAL B 1 7 ? -15.75 0.859 4.785 1 97.81 7 VAL B O 1
ATOM 2475 N N . THR B 1 8 ? -17.219 -0.217 6.008 1 96.44 8 THR B N 1
ATOM 2476 C CA . THR B 1 8 ? -17.031 0.637 7.176 1 96.44 8 THR B CA 1
ATOM 2477 C C . THR B 1 8 ? -17.484 -0.07 8.445 1 96.44 8 THR B C 1
ATOM 2479 O O . THR B 1 8 ? -18.109 -1.133 8.383 1 96.44 8 THR B O 1
ATOM 2482 N N . ASN B 1 9 ? -17.156 0.478 9.547 1 94.06 9 ASN B N 1
ATOM 2483 C CA . ASN B 1 9 ? -17.625 -0.045 10.82 1 94.06 9 ASN B CA 1
ATOM 2484 C C . ASN B 1 9 ? -19.031 0.444 11.148 1 94.06 9 ASN B C 1
ATOM 2486 O O . ASN B 1 9 ? -19.609 1.238 10.398 1 94.06 9 ASN B O 1
ATOM 2490 N N . LEU B 1 10 ? -19.531 -0.017 12.25 1 88.81 10 LEU B N 1
ATOM 2491 C CA . LEU B 1 10 ? -20.922 0.256 12.609 1 88.81 10 LEU B CA 1
ATOM 2492 C C . LEU B 1 10 ? -21.094 1.719 13 1 88.81 10 LEU B C 1
ATOM 2494 O O . LEU B 1 10 ? -22.156 2.299 12.773 1 88.81 10 LEU B O 1
ATOM 2498 N N . ASP B 1 11 ? -20.094 2.326 13.492 1 90.12 11 ASP B N 1
ATOM 2499 C CA . ASP B 1 11 ? -20.172 3.695 13.992 1 90.12 11 ASP B CA 1
ATOM 2500 C C . ASP B 1 11 ? -19.594 4.684 12.977 1 90.12 11 ASP B C 1
ATOM 2502 O O . ASP B 1 11 ? -18.516 5.242 13.195 1 90.12 11 ASP B O 1
ATOM 2506 N N . ASP B 1 12 ? -20.359 4.887 11.883 1 93.12 12 ASP B N 1
ATOM 2507 C CA . ASP B 1 12 ? -19.938 5.836 10.859 1 93.12 12 ASP B CA 1
ATOM 2508 C C . ASP B 1 12 ? -21.125 6.652 10.352 1 93.12 12 ASP B C 1
ATOM 2510 O O . ASP B 1 12 ? -21.672 6.363 9.289 1 93.12 12 ASP B O 1
ATOM 2514 N N . PRO B 1 13 ? -21.406 7.746 10.992 1 93.56 13 PRO B N 1
ATOM 2515 C CA . PRO B 1 13 ? -22.578 8.555 10.648 1 93.56 13 PRO B CA 1
ATOM 2516 C C . PRO B 1 13 ? -22.484 9.141 9.242 1 93.56 13 PRO B C 1
ATOM 2518 O O . PRO B 1 13 ? -23.516 9.32 8.578 1 93.56 13 PRO B O 1
ATOM 2521 N N . THR B 1 14 ? -21.312 9.477 8.805 1 95.25 14 THR B N 1
ATOM 2522 C CA . THR B 1 14 ? -21.141 9.992 7.453 1 95.25 14 THR B CA 1
ATOM 2523 C C . THR B 1 14 ? -21.688 9.008 6.422 1 95.25 14 THR B C 1
ATOM 2525 O O . THR B 1 14 ? -22.453 9.391 5.543 1 95.25 14 THR B O 1
ATOM 2528 N N . THR B 1 15 ? -21.328 7.809 6.57 1 96.38 15 THR B N 1
ATOM 2529 C CA . THR B 1 15 ? -21.75 6.773 5.633 1 96.38 15 THR B CA 1
ATOM 2530 C C . THR B 1 15 ? -23.266 6.562 5.711 1 96.38 15 THR B C 1
ATOM 2532 O O . THR B 1 15 ? -23.906 6.293 4.695 1 96.38 15 THR B O 1
ATOM 2535 N N . ASP B 1 16 ? -23.828 6.699 6.902 1 97.25 16 ASP B N 1
ATOM 2536 C CA . ASP B 1 16 ? -25.266 6.574 7.051 1 97.25 16 ASP B CA 1
ATOM 2537 C C . ASP B 1 16 ? -26 7.582 6.164 1 97.25 16 ASP B C 1
ATOM 2539 O O . ASP B 1 16 ? -26.984 7.238 5.504 1 97.25 16 ASP B O 1
ATOM 2543 N N . LEU B 1 17 ? -25.5 8.797 6.172 1 98 17 LEU B N 1
ATOM 2544 C CA . LEU B 1 17 ? -26.109 9.844 5.359 1 98 17 LEU B CA 1
ATOM 2545 C C . LEU B 1 17 ? -26.016 9.508 3.877 1 98 17 LEU B C 1
ATOM 2547 O O . LEU B 1 17 ? -26.984 9.688 3.131 1 98 17 LEU B O 1
ATOM 2551 N N . VAL B 1 18 ? -24.906 9.016 3.451 1 98.5 18 VAL B N 1
ATOM 2552 C CA . VAL B 1 18 ? -24.688 8.703 2.045 1 98.5 18 VAL B CA 1
ATOM 2553 C C . VAL B 1 18 ? -25.578 7.531 1.628 1 98.5 18 VAL B C 1
ATOM 2555 O O . VAL B 1 18 ? -26.188 7.562 0.559 1 98.5 18 VAL B O 1
ATOM 2558 N N . ILE B 1 19 ? -25.656 6.496 2.479 1 98.12 19 ILE B N 1
ATOM 2559 C CA . ILE B 1 19 ? -26.469 5.324 2.188 1 98.12 19 ILE B CA 1
ATOM 2560 C C . ILE B 1 19 ? -27.938 5.727 2.086 1 98.12 19 ILE B C 1
ATOM 2562 O O . ILE B 1 19 ? -28.656 5.25 1.205 1 98.12 19 ILE B O 1
ATOM 2566 N N . ASP B 1 20 ? -28.359 6.582 2.996 1 98.31 20 ASP B N 1
ATOM 2567 C CA . ASP B 1 20 ? -29.734 7.07 2.949 1 98.31 20 ASP B CA 1
ATOM 2568 C C . ASP B 1 20 ? -30.016 7.77 1.623 1 98.31 20 ASP B C 1
ATOM 2570 O O . ASP B 1 20 ? -31.078 7.559 1.02 1 98.31 20 ASP B O 1
ATOM 2574 N N . GLU B 1 21 ? -29.125 8.617 1.205 1 98.44 21 GLU B N 1
ATOM 2575 C CA . GLU B 1 21 ? -29.266 9.305 -0.074 1 98.44 21 GLU B CA 1
ATOM 2576 C C . GLU B 1 21 ? -29.328 8.312 -1.231 1 98.44 21 GLU B C 1
ATOM 2578 O O . GLU B 1 21 ? -30.172 8.445 -2.123 1 98.44 21 GLU B O 1
ATOM 2583 N N . LEU B 1 22 ? -28.516 7.328 -1.259 1 98.31 22 LEU B N 1
ATOM 2584 C CA . LEU B 1 22 ? -28.5 6.309 -2.303 1 98.31 22 LEU B CA 1
ATOM 2585 C C . LEU B 1 22 ? -29.812 5.531 -2.314 1 98.31 22 LEU B C 1
ATOM 2587 O O . LEU B 1 22 ? -30.344 5.219 -3.383 1 98.31 22 LEU B O 1
ATOM 2591 N N . HIS B 1 23 ? -30.266 5.215 -1.117 1 97.88 23 HIS B N 1
ATOM 2592 C CA . HIS B 1 23 ? -31.547 4.527 -1.003 1 97.88 23 HIS B CA 1
ATOM 2593 C C . HIS B 1 23 ? -32.688 5.348 -1.629 1 97.88 23 HIS B C 1
ATOM 2595 O O . HIS B 1 23 ? -33.531 4.809 -2.348 1 97.88 23 HIS B O 1
ATOM 2601 N N . GLY B 1 24 ? -32.656 6.586 -1.33 1 97.94 24 GLY B N 1
ATOM 2602 C CA . GLY B 1 24 ? -33.656 7.473 -1.918 1 97.94 24 GLY B CA 1
ATOM 2603 C C . GLY B 1 24 ? -33.594 7.484 -3.434 1 97.94 24 GLY B C 1
ATOM 2604 O O . GLY B 1 24 ? -34.625 7.711 -4.082 1 97.94 24 GLY B O 1
ATOM 2605 N N . ARG B 1 25 ? -32.531 7.184 -3.994 1 97.06 25 ARG B N 1
ATOM 2606 C CA . ARG B 1 25 ? -32.344 7.18 -5.441 1 97.06 25 ARG B CA 1
ATOM 2607 C C . ARG B 1 25 ? -32.594 5.793 -6.023 1 97.06 25 ARG B C 1
ATOM 2609 O O . ARG B 1 25 ? -32.5 5.598 -7.238 1 97.06 25 ARG B O 1
ATOM 2616 N N . GLY B 1 26 ? -32.812 4.836 -5.203 1 97 26 GLY B N 1
ATOM 2617 C CA . GLY B 1 26 ? -33.062 3.479 -5.656 1 97 26 GLY B CA 1
ATOM 2618 C C . GLY B 1 26 ? -31.781 2.725 -6 1 97 26 GLY B C 1
ATOM 2619 O O . GLY B 1 26 ? -31.828 1.745 -6.75 1 97 26 GLY B O 1
ATOM 2620 N N . VAL B 1 27 ? -30.672 3.168 -5.508 1 97.31 27 VAL B N 1
ATOM 2621 C CA . VAL B 1 27 ? -29.406 2.51 -5.773 1 97.31 27 VAL B CA 1
ATOM 2622 C C . VAL B 1 27 ? -29.156 1.415 -4.734 1 97.31 27 VAL B C 1
ATOM 2624 O O . VAL B 1 27 ? -29.141 1.684 -3.533 1 97.31 27 VAL B O 1
ATOM 2627 N N . PRO B 1 28 ? -28.953 0.175 -5.113 1 97.38 28 PRO B N 1
ATOM 2628 C CA . PRO B 1 28 ? -28.703 -0.893 -4.145 1 97.38 28 PRO B CA 1
ATOM 2629 C C . PRO B 1 28 ? -27.359 -0.743 -3.434 1 97.38 28 PRO B C 1
ATOM 2631 O O . PRO B 1 28 ? -26.375 -0.344 -4.055 1 97.38 28 PRO B O 1
ATOM 2634 N N . VAL B 1 29 ? -27.406 -1.046 -2.102 1 98 29 VAL B N 1
ATOM 2635 C CA . VAL B 1 29 ? -26.219 -0.912 -1.276 1 98 29 VAL B CA 1
ATOM 2636 C C . VAL B 1 29 ? -26 -2.195 -0.479 1 98 29 VAL B C 1
ATOM 2638 O O . VAL B 1 29 ? -26.953 -2.791 0.029 1 98 29 VAL B O 1
ATOM 2641 N N . VAL B 1 30 ? -24.766 -2.662 -0.433 1 98.12 30 VAL B N 1
ATOM 2642 C CA . VAL B 1 30 ? -24.344 -3.709 0.494 1 98.12 30 VAL B CA 1
ATOM 2643 C C . VAL B 1 30 ? -23.281 -3.16 1.445 1 98.12 30 VAL B C 1
ATOM 2645 O O . VAL B 1 30 ? -22.141 -2.908 1.038 1 98.12 30 VAL B O 1
ATOM 2648 N N . ARG B 1 31 ? -23.641 -2.957 2.664 1 97.62 31 ARG B N 1
ATOM 2649 C CA . ARG B 1 31 ? -22.719 -2.477 3.695 1 97.62 31 ARG B CA 1
ATOM 2650 C C . ARG B 1 31 ? -22.141 -3.639 4.5 1 97.62 31 ARG B C 1
ATOM 2652 O O . ARG B 1 31 ? -22.859 -4.574 4.852 1 97.62 31 ARG B O 1
ATOM 2659 N N . PHE B 1 32 ? -20.844 -3.615 4.73 1 97.44 32 PHE B N 1
ATOM 2660 C CA . PHE B 1 32 ? -20.25 -4.613 5.605 1 97.44 32 PHE B CA 1
ATOM 2661 C C . PHE B 1 32 ? -19 -4.059 6.281 1 97.44 32 PHE B C 1
ATOM 2663 O O . PHE B 1 32 ? -18.5 -2.998 5.902 1 97.44 32 PHE B O 1
ATOM 2670 N N . ASP B 1 33 ? -18.562 -4.734 7.344 1 96.75 33 ASP B N 1
ATOM 2671 C CA . ASP B 1 33 ? -17.344 -4.457 8.078 1 96.75 33 ASP B CA 1
ATOM 2672 C C . ASP B 1 33 ? -16.359 -5.625 7.961 1 96.75 33 ASP B C 1
ATOM 2674 O O . ASP B 1 33 ? -16.719 -6.77 8.242 1 96.75 33 ASP B O 1
ATOM 2678 N N . SER B 1 34 ? -15.164 -5.34 7.543 1 94.56 34 SER B N 1
ATOM 2679 C CA . SER B 1 34 ? -14.156 -6.391 7.438 1 94.56 34 SER B CA 1
ATOM 2680 C C . SER B 1 34 ? -13.977 -7.117 8.766 1 94.56 34 SER B C 1
ATOM 2682 O O . SER B 1 34 ? -13.672 -8.312 8.789 1 94.56 34 SER B O 1
ATOM 2684 N N . GLY B 1 35 ? -14.203 -6.434 9.844 1 93.81 35 GLY B N 1
ATOM 2685 C CA . GLY B 1 35 ? -14.086 -7.035 11.164 1 93.81 35 GLY B CA 1
ATOM 2686 C C . GLY B 1 35 ? -15.102 -8.133 11.406 1 93.81 35 GLY B C 1
ATOM 2687 O O . GLY B 1 35 ? -14.961 -8.914 12.352 1 93.81 35 GLY B O 1
ATOM 2688 N N . ASP B 1 36 ? -16.078 -8.172 10.586 1 95.19 36 ASP B N 1
ATOM 2689 C CA . ASP B 1 36 ? -17.109 -9.203 10.727 1 95.19 36 ASP B CA 1
ATOM 2690 C C . ASP B 1 36 ? -16.656 -10.523 10.109 1 95.19 36 ASP B C 1
ATOM 2692 O O . ASP B 1 36 ? -17.281 -11.562 10.32 1 95.19 36 ASP B O 1
ATOM 2696 N N . PHE B 1 37 ? -15.625 -10.477 9.383 1 96.44 37 PHE B N 1
ATOM 2697 C CA . PHE B 1 37 ? -15.07 -11.672 8.758 1 96.44 37 PHE B CA 1
ATOM 2698 C C . PHE B 1 37 ? -14.289 -12.5 9.773 1 96.44 37 PHE B C 1
ATOM 2700 O O . PHE B 1 37 ? -13.469 -11.961 10.516 1 96.44 37 PHE B O 1
ATOM 2707 N N . PRO B 1 38 ? -14.531 -13.742 9.875 1 95.25 38 PRO B N 1
ATOM 2708 C CA . PRO B 1 38 ? -15.422 -14.547 9.031 1 95.25 38 PRO B CA 1
ATOM 2709 C C . PRO B 1 38 ? -16.75 -14.875 9.703 1 95.25 38 PRO B C 1
ATOM 2711 O O . PRO B 1 38 ? -17.547 -15.641 9.164 1 95.25 38 PRO B O 1
ATOM 2714 N N . ALA B 1 39 ? -16.969 -14.273 10.789 1 93.12 39 ALA B N 1
ATOM 2715 C CA . ALA B 1 39 ? -18.109 -14.695 11.609 1 93.12 39 ALA B CA 1
ATOM 2716 C C . ALA B 1 39 ? -19.422 -14.414 10.906 1 93.12 39 ALA B C 1
ATOM 2718 O O . ALA B 1 39 ? -20.297 -15.289 10.828 1 93.12 39 ALA B O 1
ATOM 2719 N N . THR B 1 40 ? -19.594 -13.211 10.367 1 95.06 40 THR B N 1
ATOM 2720 C CA . THR B 1 40 ? -20.859 -12.859 9.734 1 95.06 40 THR B CA 1
ATOM 2721 C C . THR B 1 40 ? -20.625 -12.266 8.344 1 95.06 40 THR B C 1
ATOM 2723 O O . THR B 1 40 ? -21.453 -11.508 7.836 1 95.06 40 THR B O 1
ATOM 2726 N N . LEU B 1 41 ? -19.5 -12.461 7.863 1 97.12 41 LEU B N 1
ATOM 2727 C CA . LEU B 1 41 ? -19.109 -12.094 6.508 1 97.12 41 LEU B CA 1
ATOM 2728 C C . LEU B 1 41 ? -18.344 -13.219 5.836 1 97.12 41 LEU B C 1
ATOM 2730 O O . LEU B 1 41 ? -17.438 -13.805 6.438 1 97.12 41 LEU B O 1
ATOM 2734 N N . SER B 1 42 ? -18.719 -13.625 4.664 1 97.19 42 SER B N 1
ATOM 2735 C CA . SER B 1 42 ? -18.031 -14.664 3.9 1 97.19 42 SER B CA 1
ATOM 2736 C C . SER B 1 42 ? -17.969 -14.305 2.418 1 97.19 42 SER B C 1
ATOM 2738 O O . SER B 1 42 ? -18.641 -13.375 1.968 1 97.19 42 SER B O 1
ATOM 2740 N N . PHE B 1 43 ? -17.125 -14.953 1.747 1 97.75 43 PHE B N 1
ATOM 2741 C CA . PHE B 1 43 ? -17.031 -14.703 0.314 1 97.75 43 PHE B CA 1
ATOM 2742 C C . PHE B 1 43 ? -16.562 -15.945 -0.427 1 97.75 43 PHE B C 1
ATOM 2744 O O . PHE B 1 43 ? -15.961 -16.844 0.169 1 97.75 43 PHE B O 1
ATOM 2751 N N . ALA B 1 44 ? -16.922 -16.031 -1.648 1 97.5 44 ALA B N 1
ATOM 2752 C CA . ALA B 1 44 ? -16.531 -17.062 -2.607 1 97.5 44 ALA B CA 1
ATOM 2753 C C . ALA B 1 44 ? -16.156 -16.453 -3.955 1 97.5 44 ALA B C 1
ATOM 2755 O O . ALA B 1 44 ? -17.031 -16.188 -4.785 1 97.5 44 ALA B O 1
ATOM 2756 N N . ALA B 1 45 ? -14.891 -16.297 -4.117 1 97.81 45 ALA B N 1
ATOM 2757 C CA . ALA B 1 45 ? -14.414 -15.664 -5.344 1 97.81 45 ALA B CA 1
ATOM 2758 C C . ALA B 1 45 ? -13.672 -16.672 -6.223 1 97.81 45 ALA B C 1
ATOM 2760 O O . ALA B 1 45 ? -13.031 -17.594 -5.715 1 97.81 45 ALA B O 1
ATOM 2761 N N . THR B 1 46 ? -13.828 -16.5 -7.453 1 96.12 46 THR B N 1
ATOM 2762 C CA . THR B 1 46 ? -13.047 -17.234 -8.438 1 96.12 46 THR B CA 1
ATOM 2763 C C . THR B 1 46 ? -12.367 -16.297 -9.414 1 96.12 46 THR B C 1
ATOM 2765 O O . THR B 1 46 ? -12.906 -15.234 -9.742 1 96.12 46 THR B O 1
ATOM 2768 N N . VAL B 1 47 ? -11.188 -16.656 -9.719 1 94.81 47 VAL B N 1
ATOM 2769 C CA . VAL B 1 47 ? -10.438 -15.906 -10.727 1 94.81 47 VAL B CA 1
ATOM 2770 C C . VAL B 1 47 ? -10.258 -16.766 -11.977 1 94.81 47 VAL B C 1
ATOM 2772 O O . VAL B 1 47 ? -9.75 -17.875 -11.914 1 94.81 47 VAL B O 1
ATOM 2775 N N . THR B 1 48 ? -10.719 -16.203 -13.062 1 84.38 48 THR B N 1
ATOM 2776 C CA . THR B 1 48 ? -10.562 -16.828 -14.367 1 84.38 48 THR B CA 1
ATOM 2777 C C . THR B 1 48 ? -9.969 -15.844 -15.375 1 84.38 48 THR B C 1
ATOM 2779 O O . THR B 1 48 ? -9.547 -14.75 -15 1 84.38 48 THR B O 1
ATOM 2782 N N . SER B 1 49 ? -9.906 -16.234 -16.625 1 80.31 49 SER B N 1
ATOM 2783 C CA . SER B 1 49 ? -9.406 -15.352 -17.672 1 80.31 49 SER B CA 1
ATOM 2784 C C . SER B 1 49 ? -10.297 -14.125 -17.844 1 80.31 49 SER B C 1
ATOM 2786 O O . SER B 1 49 ? -9.867 -13.117 -18.406 1 80.31 49 SER B O 1
ATOM 2788 N N . ASN B 1 50 ? -11.461 -14.234 -17.25 1 77.81 50 ASN B N 1
ATOM 2789 C CA . ASN B 1 50 ? -12.391 -13.117 -17.344 1 77.81 50 ASN B CA 1
ATOM 2790 C C . ASN B 1 50 ? -12.305 -12.219 -16.109 1 77.81 50 ASN B C 1
ATOM 2792 O O . ASN B 1 50 ? -13.031 -11.227 -16.016 1 77.81 50 ASN B O 1
ATOM 2796 N N . GLY B 1 51 ? -11.469 -12.531 -15.266 1 85.31 51 GLY B N 1
ATOM 2797 C CA . GLY B 1 51 ? -11.328 -11.727 -14.055 1 85.31 51 GLY B CA 1
ATOM 2798 C C . GLY B 1 51 ? -11.992 -12.352 -12.844 1 85.31 51 GLY B C 1
ATOM 2799 O O . GLY B 1 51 ? -12.195 -13.57 -12.797 1 85.31 51 GLY B O 1
ATOM 2800 N N . ILE B 1 52 ? -12.266 -11.547 -11.852 1 93.31 52 ILE B N 1
ATOM 2801 C CA . ILE B 1 52 ? -12.797 -12.023 -10.578 1 93.31 52 ILE B CA 1
ATOM 2802 C C . ILE B 1 52 ? -14.32 -12.055 -10.633 1 93.31 52 ILE B C 1
ATOM 2804 O O . ILE B 1 52 ? -14.953 -11.102 -11.109 1 93.31 52 ILE B O 1
ATOM 2808 N N . GLY B 1 53 ? -14.828 -13.125 -10.258 1 95.44 53 GLY B N 1
ATOM 2809 C CA . GLY B 1 53 ? -16.266 -13.273 -10.031 1 95.44 53 GLY B CA 1
ATOM 2810 C C . GLY B 1 53 ? -16.578 -13.914 -8.695 1 95.44 53 GLY B C 1
ATOM 2811 O O . GLY B 1 53 ? -15.719 -14.039 -7.828 1 95.44 53 GLY B O 1
ATOM 2812 N N . GLY B 1 54 ? -17.922 -14.188 -8.492 1 96.81 54 GLY B N 1
ATOM 2813 C CA . GLY B 1 54 ? -18.359 -14.812 -7.258 1 96.81 54 GLY B CA 1
ATOM 2814 C C . GLY B 1 54 ? -19.234 -13.906 -6.414 1 96.81 54 GLY B C 1
ATOM 2815 O O . GLY B 1 54 ? -19.969 -13.078 -6.949 1 96.81 54 GLY B O 1
ATOM 2816 N N . THR B 1 55 ? -19.125 -14.258 -5.062 1 98 55 THR B N 1
ATOM 2817 C CA . THR B 1 55 ? -20.094 -13.547 -4.227 1 98 55 THR B CA 1
ATOM 2818 C C . THR B 1 55 ? -19.453 -13.148 -2.896 1 98 55 THR B C 1
ATOM 2820 O O . THR B 1 55 ? -18.484 -13.766 -2.461 1 98 55 THR B O 1
ATOM 2823 N N . LEU B 1 56 ? -19.922 -12.148 -2.344 1 98.06 56 LEU B N 1
ATOM 2824 C CA . LEU B 1 56 ? -19.75 -11.727 -0.958 1 98.06 56 LEU B CA 1
ATOM 2825 C C . LEU B 1 56 ? -21.062 -11.766 -0.203 1 98.06 56 LEU B C 1
ATOM 2827 O O . LEU B 1 56 ? -22.078 -11.281 -0.701 1 98.06 56 LEU B O 1
ATOM 2831 N N . SER B 1 57 ? -21 -12.336 0.967 1 97.69 57 SER B N 1
ATOM 2832 C CA . SER B 1 57 ? -22.25 -12.539 1.672 1 97.69 57 SER B CA 1
ATOM 2833 C C . SER B 1 57 ? -22.188 -11.977 3.088 1 97.69 57 SER B C 1
ATOM 2835 O O . SER B 1 57 ? -21.25 -12.242 3.828 1 97.69 57 SER B O 1
ATOM 2837 N N . THR B 1 58 ? -23.203 -11.211 3.385 1 96.81 58 THR B N 1
ATOM 2838 C CA . THR B 1 58 ? -23.531 -10.797 4.746 1 96.81 58 THR B CA 1
ATOM 2839 C C . THR B 1 58 ? -24.766 -11.539 5.262 1 96.81 58 THR B C 1
ATOM 2841 O O . THR B 1 58 ? -25.375 -12.32 4.531 1 96.81 58 THR B O 1
ATOM 2844 N N . PRO B 1 59 ? -25.141 -11.305 6.496 1 95.12 59 PRO B N 1
ATOM 2845 C CA . PRO B 1 59 ? -26.344 -11.984 6.992 1 95.12 59 PRO B CA 1
ATOM 2846 C C . PRO B 1 59 ? -27.594 -11.609 6.215 1 95.12 59 PRO B C 1
ATOM 2848 O O . PRO B 1 59 ? -28.531 -12.406 6.117 1 95.12 59 PRO B O 1
ATOM 2851 N N . THR B 1 60 ? -27.578 -10.438 5.555 1 94.56 60 THR B N 1
ATOM 2852 C CA . THR B 1 60 ? -28.828 -9.961 4.996 1 94.56 60 THR B CA 1
ATOM 2853 C C . THR B 1 60 ? -28.703 -9.727 3.492 1 94.56 60 THR B C 1
ATOM 2855 O O . THR B 1 60 ? -29.703 -9.523 2.801 1 94.56 60 THR B O 1
ATOM 2858 N N . ARG B 1 61 ? -27.531 -9.766 2.979 1 95.62 61 ARG B N 1
ATOM 2859 C CA . ARG B 1 61 ? -27.359 -9.438 1.568 1 95.62 61 ARG B CA 1
ATOM 2860 C C . ARG B 1 61 ? -26.266 -10.312 0.941 1 95.62 61 ARG B C 1
ATOM 2862 O O . ARG B 1 61 ? -25.406 -10.844 1.646 1 95.62 61 ARG B O 1
ATOM 2869 N N . THR B 1 62 ? -26.359 -10.516 -0.328 1 96.75 62 THR B N 1
ATOM 2870 C CA . THR B 1 62 ? -25.312 -11.125 -1.152 1 96.75 62 THR B CA 1
ATOM 2871 C C . THR B 1 62 ? -25 -10.25 -2.363 1 96.75 62 THR B C 1
ATOM 2873 O O . THR B 1 62 ? -25.922 -9.766 -3.041 1 96.75 62 THR B O 1
ATOM 2876 N N . ALA B 1 63 ? -23.797 -9.977 -2.604 1 97.88 63 ALA B N 1
ATOM 2877 C CA . ALA B 1 63 ? -23.375 -9.156 -3.736 1 97.88 63 ALA B CA 1
ATOM 2878 C C . ALA B 1 63 ? -22.609 -9.992 -4.758 1 97.88 63 ALA B C 1
ATOM 2880 O O . ALA B 1 63 ? -21.781 -10.828 -4.387 1 97.88 63 ALA B O 1
ATOM 2881 N N . ASP B 1 64 ? -22.922 -9.812 -6.008 1 97.62 64 ASP B N 1
ATOM 2882 C CA . ASP B 1 64 ? -22.141 -10.367 -7.105 1 97.62 64 ASP B CA 1
ATOM 2883 C C . ASP B 1 64 ? -20.875 -9.547 -7.336 1 97.62 64 ASP B C 1
ATOM 2885 O O . ASP B 1 64 ? -20.938 -8.391 -7.758 1 97.62 64 ASP B O 1
ATOM 2889 N N . LEU B 1 65 ? -19.734 -10.172 -7.133 1 97.12 65 LEU B N 1
ATOM 2890 C CA . LEU B 1 65 ? -18.453 -9.477 -7.152 1 97.12 65 LEU B CA 1
ATOM 2891 C C . LEU B 1 65 ? -18.109 -9.008 -8.562 1 97.12 65 LEU B C 1
ATOM 2893 O O . LEU B 1 65 ? -17.25 -8.141 -8.742 1 97.12 65 LEU B O 1
ATOM 2897 N N . SER B 1 66 ? -18.719 -9.531 -9.609 1 95.31 66 SER B N 1
ATOM 2898 C CA . SER B 1 66 ? -18.438 -9.148 -10.992 1 95.31 66 SER B CA 1
ATOM 2899 C C . SER B 1 66 ? -19.281 -7.949 -11.406 1 95.31 66 SER B C 1
ATOM 2901 O O . SER B 1 66 ? -19.094 -7.406 -12.5 1 95.31 66 SER B O 1
ATOM 2903 N N . ARG B 1 67 ? -20.156 -7.469 -10.508 1 95.5 67 ARG B N 1
ATOM 2904 C CA . ARG B 1 67 ? -21.109 -6.438 -10.914 1 95.5 67 ARG B CA 1
ATOM 2905 C C . ARG B 1 67 ? -21.125 -5.289 -9.914 1 95.5 67 ARG B C 1
ATOM 2907 O O . ARG B 1 67 ? -22.125 -4.582 -9.797 1 95.5 67 ARG B O 1
ATOM 2914 N N . VAL B 1 68 ? -20.141 -5.133 -9.203 1 96.62 68 VAL B N 1
ATOM 2915 C CA . VAL B 1 68 ? -20.094 -4.051 -8.227 1 96.62 68 VAL B CA 1
ATOM 2916 C C . VAL B 1 68 ? -19.875 -2.719 -8.945 1 96.62 68 VAL B C 1
ATOM 2918 O O . VAL B 1 68 ? -18.906 -2.557 -9.688 1 96.62 68 VAL B O 1
ATOM 2921 N N . ARG B 1 69 ? -20.75 -1.838 -8.664 1 96.81 69 ARG B N 1
ATOM 2922 C CA . ARG B 1 69 ? -20.703 -0.538 -9.32 1 96.81 69 ARG B CA 1
ATOM 2923 C C . ARG B 1 69 ? -19.578 0.324 -8.766 1 96.81 69 ARG B C 1
ATOM 2925 O O . ARG B 1 69 ? -18.812 0.921 -9.523 1 96.81 69 ARG B O 1
ATOM 2932 N N . SER B 1 70 ? -19.531 0.477 -7.539 1 98.44 70 SER B N 1
ATOM 2933 C CA . SER B 1 70 ? -18.516 1.237 -6.82 1 98.44 70 SER B CA 1
ATOM 2934 C C . SER B 1 70 ? -18.328 0.703 -5.406 1 98.44 70 SER B C 1
ATOM 2936 O O . SER B 1 70 ? -19.156 -0.054 -4.902 1 98.44 70 SER B O 1
ATOM 2938 N N . LEU B 1 71 ? -17.188 0.959 -4.879 1 98.56 71 LEU B N 1
ATOM 2939 C CA . LEU B 1 71 ? -16.859 0.574 -3.512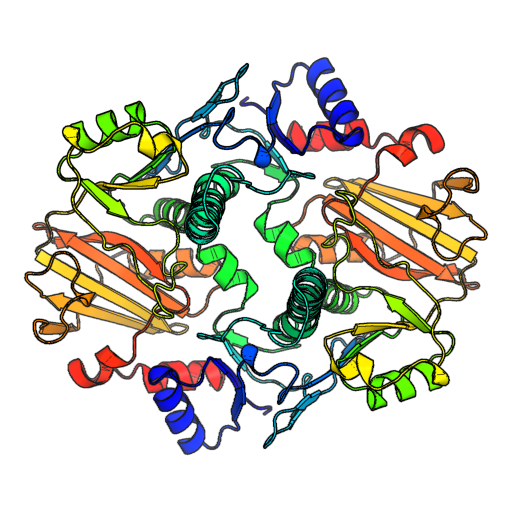 1 98.56 71 LEU B CA 1
ATOM 2940 C C . LEU B 1 71 ? -16.422 1.786 -2.695 1 98.56 71 LEU B C 1
ATOM 2942 O O . LEU B 1 71 ? -15.445 2.445 -3.031 1 98.56 71 LEU B O 1
ATOM 2946 N N . TYR B 1 72 ? -17.219 2.154 -1.703 1 98.56 72 TYR B N 1
ATOM 2947 C CA . TYR B 1 72 ? -16.906 3.209 -0.743 1 98.56 72 TYR B CA 1
ATOM 2948 C C . TYR B 1 72 ? -16.141 2.652 0.45 1 98.56 72 TYR B C 1
ATOM 2950 O O . TYR B 1 72 ? -16.75 2.131 1.394 1 98.56 72 TYR B O 1
ATOM 2958 N N . TYR B 1 73 ? -14.812 2.77 0.372 1 97.94 73 TYR B N 1
ATOM 2959 C CA . TYR B 1 73 ? -13.953 2.279 1.448 1 97.94 73 TYR B CA 1
ATOM 2960 C C . TYR B 1 73 ? -13.727 3.363 2.496 1 97.94 73 TYR B C 1
ATOM 2962 O O . TYR B 1 73 ? -12.906 4.266 2.291 1 97.94 73 TYR B O 1
ATOM 2970 N N . ARG B 1 74 ? -14.273 3.193 3.656 1 94.62 74 ARG B N 1
ATOM 2971 C CA . ARG B 1 74 ? -14.32 4.32 4.582 1 94.62 74 ARG B CA 1
ATOM 2972 C C . ARG B 1 74 ? -13.531 4.012 5.855 1 94.62 74 ARG B C 1
ATOM 2974 O O . ARG B 1 74 ? -12.312 4.168 5.891 1 94.62 74 ARG B O 1
ATOM 2981 N N . ARG B 1 75 ? -14.133 3.287 6.766 1 92.38 75 ARG B N 1
ATOM 2982 C CA . ARG B 1 75 ? -13.5 3.055 8.062 1 92.38 75 ARG B CA 1
ATOM 2983 C C . ARG B 1 75 ? -13.812 1.653 8.578 1 92.38 75 ARG B C 1
ATOM 2985 O O . ARG B 1 75 ? -14.375 1.496 9.664 1 92.38 75 ARG B O 1
ATOM 2992 N N . PRO B 1 76 ? -13.312 0.65 7.875 1 94.69 76 PRO B N 1
ATOM 2993 C CA . PRO B 1 76 ? -13.578 -0.703 8.367 1 94.69 76 PRO B CA 1
ATOM 2994 C C . PRO B 1 76 ? -12.773 -1.045 9.617 1 94.69 76 PRO B C 1
ATOM 2996 O O . PRO B 1 76 ? -11.68 -0.508 9.82 1 94.69 76 PRO B O 1
ATOM 2999 N N . SER B 1 77 ? -13.312 -1.876 10.414 1 92.75 77 SER B N 1
ATOM 3000 C CA . SER B 1 77 ? -12.539 -2.459 11.516 1 92.75 77 SER B CA 1
ATOM 3001 C C . SER B 1 77 ? -11.5 -3.441 10.992 1 92.75 77 SER B C 1
ATOM 3003 O O . SER B 1 77 ? -11.648 -3.996 9.898 1 92.75 77 SER B O 1
ATOM 3005 N N . GLY B 1 78 ? -10.508 -3.607 11.758 1 91 78 GLY B N 1
ATOM 3006 C CA . GLY B 1 78 ? -9.516 -4.609 11.414 1 91 78 GLY B CA 1
ATOM 3007 C C . GLY B 1 78 ? -10.016 -6.031 11.562 1 91 78 GLY B C 1
ATOM 3008 O O . GLY B 1 78 ? -10.977 -6.281 12.289 1 91 78 GLY B O 1
ATOM 3009 N N . PHE B 1 79 ? -9.359 -6.922 10.828 1 92.56 79 PHE B N 1
ATOM 3010 C CA . PHE B 1 79 ? -9.633 -8.336 11.039 1 92.56 79 PHE B CA 1
ATOM 3011 C C . PHE B 1 79 ? -9.227 -8.766 12.445 1 92.56 79 PHE B C 1
ATOM 3013 O O . PHE B 1 79 ? -8.164 -8.383 12.938 1 92.56 79 PHE B O 1
ATOM 3020 N N . ALA B 1 80 ? -10.102 -9.492 13.07 1 89.75 80 ALA B N 1
ATOM 3021 C CA . ALA B 1 80 ? -9.797 -9.961 14.422 1 89.75 80 ALA B CA 1
ATOM 3022 C C . ALA B 1 80 ? -10.312 -11.383 14.641 1 89.75 80 ALA B C 1
ATOM 3024 O O . ALA B 1 80 ? -11.406 -11.734 14.188 1 89.75 80 ALA B O 1
ATOM 3025 N N . PHE B 1 81 ? -9.414 -12.188 15.266 1 93 81 PHE B N 1
ATOM 3026 C CA . PHE B 1 81 ? -9.727 -13.578 15.602 1 93 81 PHE B CA 1
ATOM 3027 C C . PHE B 1 81 ? -9.445 -13.859 17.078 1 93 81 PHE B C 1
ATOM 3029 O O . PHE B 1 81 ? -8.586 -14.68 17.391 1 93 81 PHE B O 1
ATOM 3036 N N . PRO B 1 82 ? -10.195 -13.227 17.922 1 88.75 82 PRO B N 1
ATOM 3037 C CA . PRO B 1 82 ? -9.898 -13.273 19.359 1 88.75 82 PRO B CA 1
ATOM 3038 C C . PRO B 1 82 ? -10.039 -14.68 19.938 1 88.75 82 PRO B C 1
ATOM 3040 O O . PRO B 1 82 ? -9.508 -14.953 21.031 1 88.75 82 PRO B O 1
ATOM 3043 N N . HIS B 1 83 ? -10.688 -15.555 19.312 1 91.69 83 HIS B N 1
ATOM 3044 C CA . HIS B 1 83 ? -10.914 -16.906 19.828 1 91.69 83 HIS B CA 1
ATOM 3045 C C . HIS B 1 83 ? -9.703 -17.797 19.562 1 91.69 83 HIS B C 1
ATOM 3047 O O . HIS B 1 83 ? -9.648 -18.938 20.047 1 91.69 83 HIS B O 1
ATOM 3053 N N . LEU B 1 84 ? -8.727 -17.344 18.812 1 91.75 84 LEU B N 1
ATOM 3054 C CA . LEU B 1 84 ? -7.543 -18.125 18.453 1 91.75 84 LEU B CA 1
ATOM 3055 C C . LEU B 1 84 ? -6.344 -17.703 19.297 1 91.75 84 LEU B C 1
ATOM 3057 O O . LEU B 1 84 ? -6.324 -16.594 19.844 1 91.75 84 LEU B O 1
ATOM 3061 N N . ASP B 1 85 ? -5.328 -18.625 19.344 1 89.25 85 ASP B N 1
ATOM 3062 C CA . ASP B 1 85 ? -4.078 -18.266 20 1 89.25 85 ASP B CA 1
ATOM 3063 C C . ASP B 1 85 ? -3.289 -17.25 19.172 1 89.25 85 ASP B C 1
ATOM 3065 O O . ASP B 1 85 ? -3.613 -17 18.016 1 89.25 85 ASP B O 1
ATOM 3069 N N . GLY B 1 86 ? -2.27 -16.703 19.797 1 83.69 86 GLY B N 1
ATOM 3070 C CA . GLY B 1 86 ? -1.557 -15.586 19.188 1 83.69 86 GLY B CA 1
ATOM 3071 C C . GLY B 1 86 ? -1.013 -15.898 17.812 1 83.69 86 GLY B C 1
ATOM 3072 O O . GLY B 1 86 ? -1.223 -15.125 16.875 1 83.69 86 GLY B O 1
ATOM 3073 N N . GLN B 1 87 ? -0.385 -16.969 17.594 1 82.38 87 GLN B N 1
ATOM 3074 C CA . GLN B 1 87 ? 0.231 -17.297 16.312 1 82.38 87 GLN B CA 1
ATOM 3075 C C . GLN B 1 87 ? -0.826 -17.625 15.266 1 82.38 87 GLN B C 1
ATOM 3077 O O . GLN B 1 87 ? -0.749 -17.141 14.133 1 82.38 87 GLN B O 1
ATOM 3082 N N . THR B 1 88 ? -1.803 -18.422 15.672 1 87.06 88 THR B N 1
ATOM 3083 C CA . THR B 1 88 ? -2.875 -18.797 14.758 1 87.06 88 THR B CA 1
ATOM 3084 C C . THR B 1 88 ? -3.693 -17.578 14.352 1 87.06 88 THR B C 1
ATOM 3086 O O . THR B 1 88 ? -4.117 -17.453 13.195 1 87.06 88 THR B O 1
ATOM 3089 N N . ALA B 1 89 ? -3.887 -16.703 15.328 1 90.25 89 ALA B N 1
ATOM 3090 C CA . ALA B 1 89 ? -4.625 -15.469 15.039 1 90.25 89 ALA B CA 1
ATOM 3091 C C . ALA B 1 89 ? -3.879 -14.602 14.031 1 90.25 89 ALA B C 1
ATOM 3093 O O . ALA B 1 89 ? -4.488 -14.047 13.117 1 90.25 89 ALA B O 1
ATOM 3094 N N . ARG B 1 90 ? -2.6 -14.508 14.211 1 86.62 90 ARG B N 1
ATOM 3095 C CA . ARG B 1 90 ? -1.79 -13.727 13.281 1 86.62 90 ARG B CA 1
ATOM 3096 C C . ARG B 1 90 ? -1.87 -14.297 11.867 1 86.62 90 ARG B C 1
ATOM 3098 O O . ARG B 1 90 ? -1.982 -13.547 10.898 1 86.62 90 ARG B O 1
ATOM 3105 N N . PHE B 1 91 ? -1.847 -15.625 11.805 1 88.31 91 PHE B N 1
ATOM 3106 C CA . PHE B 1 91 ? -1.975 -16.281 10.508 1 88.31 91 PHE B CA 1
ATOM 3107 C C . PHE B 1 91 ? -3.326 -15.977 9.875 1 88.31 91 PHE B C 1
ATOM 3109 O O . PHE B 1 91 ? -3.396 -15.57 8.719 1 88.31 91 PHE B O 1
ATOM 3116 N N . ALA B 1 92 ? -4.363 -16.125 10.641 1 93.06 92 ALA B N 1
ATOM 3117 C CA . ALA B 1 92 ? -5.723 -15.922 10.148 1 93.06 92 ALA B CA 1
ATOM 3118 C C . ALA B 1 92 ? -5.934 -14.484 9.688 1 93.06 92 ALA B C 1
ATOM 3120 O O . ALA B 1 92 ? -6.555 -14.242 8.648 1 93.06 92 ALA B O 1
ATOM 3121 N N . VAL B 1 93 ? -5.406 -13.555 10.453 1 93.38 93 VAL B N 1
ATOM 3122 C CA . VAL B 1 93 ? -5.527 -12.141 10.109 1 93.38 93 VAL B CA 1
ATOM 3123 C C . VAL B 1 93 ? -4.836 -11.875 8.773 1 93.38 93 VAL B C 1
ATOM 3125 O O . VAL B 1 93 ? -5.391 -11.195 7.902 1 93.38 93 VAL B O 1
ATOM 3128 N N . THR B 1 94 ? -3.689 -12.461 8.617 1 92.69 94 THR B N 1
ATOM 3129 C CA . THR B 1 94 ? -2.914 -12.25 7.398 1 92.69 94 THR B CA 1
ATOM 3130 C C . THR B 1 94 ? -3.621 -12.859 6.191 1 92.69 94 THR B C 1
ATOM 3132 O O . THR B 1 94 ? -3.709 -12.234 5.133 1 92.69 94 THR B O 1
ATOM 3135 N N . GLN B 1 95 ? -4.145 -14.047 6.395 1 94.69 95 GLN B N 1
ATOM 3136 C CA . GLN B 1 95 ? -4.887 -14.68 5.309 1 94.69 95 GLN B CA 1
ATOM 3137 C C . GLN B 1 95 ? -6.125 -13.867 4.941 1 94.69 95 GLN B C 1
ATOM 3139 O O . GLN B 1 95 ? -6.434 -13.695 3.762 1 94.69 95 GLN B O 1
ATOM 3144 N N . ALA B 1 96 ? -6.793 -13.359 5.918 1 96.19 96 ALA B N 1
ATOM 3145 C CA . ALA B 1 96 ? -7.98 -12.539 5.691 1 96.19 96 ALA B CA 1
ATOM 3146 C C . ALA B 1 96 ? -7.625 -11.25 4.953 1 96.19 96 ALA B C 1
ATOM 3148 O O . ALA B 1 96 ? -8.305 -10.867 3.998 1 96.19 96 ALA B O 1
ATOM 3149 N N . ARG B 1 97 ? -6.59 -10.656 5.387 1 95.25 97 ARG B N 1
ATOM 3150 C CA . ARG B 1 97 ? -6.141 -9.406 4.781 1 95.25 97 ARG B CA 1
ATOM 3151 C C . ARG B 1 97 ? -5.805 -9.602 3.309 1 95.25 97 ARG B C 1
ATOM 3153 O O . ARG B 1 97 ? -6.285 -8.859 2.453 1 95.25 97 ARG B O 1
ATOM 3160 N N . TYR B 1 98 ? -5.066 -10.625 3.041 1 96.06 98 TYR B N 1
ATOM 3161 C CA . TYR B 1 98 ? -4.594 -10.82 1.677 1 96.06 98 TYR B CA 1
ATOM 3162 C C . TYR B 1 98 ? -5.66 -11.492 0.821 1 96.06 98 TYR B C 1
ATOM 3164 O O . TYR B 1 98 ? -5.691 -11.312 -0.398 1 96.06 98 TYR B O 1
ATOM 3172 N N . GLY B 1 99 ? -6.492 -12.25 1.412 1 96.81 99 GLY B N 1
ATOM 3173 C CA . GLY B 1 99 ? -7.566 -12.898 0.68 1 96.81 99 GLY B CA 1
ATOM 3174 C C . GLY B 1 99 ? -8.734 -11.977 0.385 1 96.81 99 GLY B C 1
ATOM 3175 O O . GLY B 1 99 ? -8.883 -11.5 -0.741 1 96.81 99 GLY B O 1
ATOM 3176 N N . LEU B 1 100 ? -9.5 -11.688 1.471 1 97.75 100 LEU B N 1
ATOM 3177 C CA . LEU B 1 100 ? -10.648 -10.797 1.308 1 97.75 100 LEU B CA 1
ATOM 3178 C C . LEU B 1 100 ? -10.211 -9.406 0.878 1 97.75 100 LEU B C 1
ATOM 3180 O O . LEU B 1 100 ? -10.789 -8.82 -0.034 1 97.75 100 LEU B O 1
ATOM 3184 N N . GLY B 1 101 ? -9.18 -8.93 1.508 1 97.12 101 GLY B N 1
ATOM 3185 C CA . GLY B 1 101 ? -8.664 -7.629 1.115 1 97.12 101 GLY B CA 1
ATOM 3186 C C . GLY B 1 101 ? -8.211 -7.578 -0.333 1 97.12 101 GLY B C 1
ATOM 3187 O O . GLY B 1 101 ? -8.469 -6.598 -1.034 1 97.12 101 GLY B O 1
ATOM 3188 N N . GLY B 1 102 ? -7.523 -8.594 -0.764 1 97.12 102 GLY B N 1
ATOM 3189 C CA . GLY B 1 102 ? -7.09 -8.664 -2.148 1 97.12 102 GLY B CA 1
ATOM 3190 C C . GLY B 1 102 ? -8.242 -8.719 -3.135 1 97.12 102 GLY B C 1
ATOM 3191 O O . GLY B 1 102 ? -8.195 -8.078 -4.184 1 97.12 102 GLY B O 1
ATOM 3192 N N . VAL B 1 103 ? -9.258 -9.484 -2.812 1 97.88 103 VAL B N 1
ATOM 3193 C CA . VAL B 1 103 ? -10.43 -9.602 -3.676 1 97.88 103 VAL B CA 1
ATOM 3194 C C . VAL B 1 103 ? -11.148 -8.258 -3.764 1 97.88 103 VAL B C 1
ATOM 3196 O O . VAL B 1 103 ? -11.477 -7.793 -4.855 1 97.88 103 VAL B O 1
ATOM 3199 N N . MET B 1 104 ? -11.258 -7.594 -2.617 1 97.38 104 MET B N 1
ATOM 3200 C CA . MET B 1 104 ? -11.945 -6.305 -2.574 1 97.38 104 MET B CA 1
ATOM 3201 C C . MET B 1 104 ? -11.156 -5.246 -3.348 1 97.38 104 MET B C 1
ATOM 3203 O O . MET B 1 104 ? -11.75 -4.312 -3.896 1 97.38 104 MET B O 1
ATOM 3207 N N . ALA B 1 105 ? -9.906 -5.434 -3.467 1 97.25 105 ALA B N 1
ATOM 3208 C CA . ALA B 1 105 ? -9.062 -4.461 -4.152 1 97.25 105 ALA B CA 1
ATOM 3209 C C . ALA B 1 105 ? -9 -4.746 -5.648 1 97.25 105 ALA B C 1
ATOM 3211 O O . ALA B 1 105 ? -8.305 -4.047 -6.391 1 97.25 105 ALA B O 1
ATOM 3212 N N . SER B 1 106 ? -9.742 -5.766 -6.125 1 97.12 106 SER B N 1
ATOM 3213 C CA . SER B 1 106 ? -9.531 -6.211 -7.496 1 97.12 106 SER B CA 1
ATOM 3214 C C . SER B 1 106 ? -10.859 -6.406 -8.227 1 97.12 106 SER B C 1
ATOM 3216 O O . SER B 1 106 ? -10.953 -7.215 -9.148 1 97.12 106 SER B O 1
ATOM 3218 N N . LEU B 1 107 ? -11.844 -5.727 -7.848 1 96.25 107 LEU B N 1
ATOM 3219 C CA . LEU B 1 107 ? -13.172 -5.871 -8.445 1 96.25 107 LEU B CA 1
ATOM 3220 C C . LEU B 1 107 ? -13.203 -5.281 -9.852 1 96.25 107 LEU B C 1
ATOM 3222 O O . LEU B 1 107 ? -12.797 -4.133 -10.055 1 96.25 107 LEU B O 1
ATOM 3226 N N . PRO B 1 108 ? -13.711 -6.051 -10.828 1 94.25 108 PRO B N 1
ATOM 3227 C CA . PRO B 1 108 ? -13.703 -5.574 -12.211 1 94.25 108 PRO B CA 1
ATOM 3228 C C . PRO B 1 108 ? -14.688 -4.43 -12.445 1 94.25 108 PRO B C 1
ATOM 3230 O O . PRO B 1 108 ? -15.844 -4.504 -12.008 1 94.25 108 PRO B O 1
ATOM 3233 N N . GLY B 1 109 ? -14.227 -3.369 -13.062 1 92.94 109 GLY B N 1
ATOM 3234 C CA . GLY B 1 109 ? -15.086 -2.273 -13.469 1 92.94 109 GLY B CA 1
ATOM 3235 C C . GLY B 1 109 ? -15.586 -1.437 -12.312 1 92.94 109 GLY B C 1
ATOM 3236 O O . GLY B 1 109 ? -16.453 -0.573 -12.484 1 92.94 109 GLY B O 1
ATOM 3237 N N . CYS B 1 110 ? -15.094 -1.645 -11.141 1 96.06 110 CYS B N 1
ATOM 3238 C CA . CYS B 1 110 ? -15.547 -0.982 -9.922 1 96.06 110 CYS B CA 1
ATOM 3239 C C . CYS B 1 110 ? -14.867 0.369 -9.75 1 96.06 110 CYS B C 1
ATOM 3241 O O . CYS B 1 110 ? -13.648 0.477 -9.906 1 96.06 110 CYS B O 1
ATOM 3243 N N . LEU B 1 111 ? -15.688 1.418 -9.523 1 97.94 111 LEU B N 1
ATOM 3244 C CA . LEU B 1 111 ? -15.102 2.678 -9.086 1 97.94 111 LEU B CA 1
ATOM 3245 C C . LEU B 1 111 ? -14.781 2.635 -7.59 1 97.94 111 LEU B C 1
ATOM 3247 O O . LEU B 1 111 ? -15.672 2.424 -6.766 1 97.94 111 LEU B O 1
ATOM 3251 N N . TYR B 1 112 ? -13.594 2.832 -7.25 1 98.56 112 TYR B N 1
ATOM 3252 C CA . TYR B 1 112 ? -13.195 2.857 -5.848 1 98.56 112 TYR B CA 1
ATOM 3253 C C . TYR B 1 112 ? -13.18 4.281 -5.309 1 98.56 112 TYR B C 1
ATOM 3255 O O . TYR B 1 112 ? -12.625 5.184 -5.938 1 98.56 112 TYR B O 1
ATOM 3263 N N . VAL B 1 113 ? -13.75 4.477 -4.09 1 98.56 113 VAL B N 1
ATOM 3264 C CA . VAL B 1 113 ? -13.797 5.789 -3.451 1 98.56 113 VAL B CA 1
ATOM 3265 C C . VAL B 1 113 ? -13.32 5.676 -2.006 1 98.56 113 VAL B C 1
ATOM 3267 O O . VAL B 1 113 ? -14.133 5.637 -1.078 1 98.56 113 VAL B O 1
ATOM 3270 N N . ASN B 1 114 ? -12.148 5.668 -1.827 1 98.38 114 ASN B N 1
ATOM 3271 C CA . ASN B 1 114 ? -10.992 5.426 -2.682 1 98.38 114 ASN B CA 1
ATOM 3272 C C . ASN B 1 114 ? -10.586 3.955 -2.664 1 98.38 114 ASN B C 1
ATOM 3274 O O . ASN B 1 114 ? -11.133 3.164 -1.895 1 98.38 114 ASN B O 1
ATOM 3278 N N . HIS B 1 115 ? -9.664 3.629 -3.562 1 98.25 115 HIS B N 1
ATOM 3279 C CA . HIS B 1 115 ? -9.07 2.295 -3.564 1 98.25 115 HIS B CA 1
ATOM 3280 C C . HIS B 1 115 ? -8.289 2.037 -2.283 1 98.25 115 HIS B C 1
ATOM 3282 O O . HIS B 1 115 ? -7.477 2.867 -1.867 1 98.25 115 HIS B O 1
ATOM 3288 N N . PRO B 1 116 ? -8.461 0.894 -1.628 1 97 116 PRO B N 1
ATOM 3289 C CA . PRO B 1 116 ? -7.832 0.659 -0.326 1 97 116 PRO B CA 1
ATOM 3290 C C . PRO B 1 116 ? -6.309 0.728 -0.386 1 97 116 PRO B C 1
ATOM 3292 O O . PRO B 1 116 ? -5.672 1.242 0.538 1 97 116 PRO B O 1
ATOM 3295 N N . HIS B 1 117 ? -5.699 0.258 -1.425 1 96.44 117 HIS B N 1
ATOM 3296 C CA . HIS B 1 117 ? -4.246 0.306 -1.542 1 96.44 117 HIS B CA 1
ATOM 3297 C C . HIS B 1 117 ? -3.754 1.738 -1.72 1 96.44 117 HIS B C 1
ATOM 3299 O O . HIS B 1 117 ? -2.701 2.107 -1.196 1 96.44 117 HIS B O 1
ATOM 3305 N N . ARG B 1 118 ? -4.512 2.562 -2.453 1 97.56 118 ARG B N 1
ATOM 3306 C CA . ARG B 1 118 ? -4.137 3.959 -2.65 1 97.56 118 ARG B CA 1
ATOM 3307 C C . ARG B 1 118 ? -4.293 4.758 -1.361 1 97.56 118 ARG B C 1
ATOM 3309 O O . ARG B 1 118 ? -3.5 5.66 -1.082 1 97.56 118 ARG B O 1
ATOM 3316 N N . ILE B 1 119 ? -5.328 4.395 -0.615 1 96.69 119 ILE B N 1
ATOM 3317 C CA . ILE B 1 119 ? -5.488 5 0.702 1 96.69 119 ILE B CA 1
ATOM 3318 C C . ILE B 1 119 ? -4.242 4.738 1.545 1 96.69 119 ILE B C 1
ATOM 3320 O O . ILE B 1 119 ? -3.68 5.664 2.137 1 96.69 119 ILE B O 1
ATOM 3324 N N . GLY B 1 120 ? -3.83 3.479 1.537 1 94.31 120 GLY B N 1
ATOM 3325 C CA . GLY B 1 120 ? -2.648 3.113 2.303 1 94.31 120 GLY B CA 1
ATOM 3326 C C . GLY B 1 120 ? -1.416 3.908 1.916 1 94.31 120 GLY B C 1
ATOM 3327 O O . GLY B 1 120 ? -0.647 4.332 2.781 1 94.31 120 GLY B O 1
ATOM 3328 N N . ASP B 1 121 ? -1.268 4.129 0.653 1 94.94 121 ASP B N 1
ATOM 3329 C CA . ASP B 1 121 ? -0.12 4.875 0.144 1 94.94 121 ASP B CA 1
ATOM 3330 C C . ASP B 1 121 ? -0.179 6.34 0.576 1 94.94 121 ASP B C 1
ATOM 3332 O O . ASP B 1 121 ? 0.847 6.934 0.915 1 94.94 121 ASP B O 1
ATOM 3336 N N . ALA B 1 122 ? -1.352 6.844 0.601 1 96.06 122 ALA B N 1
ATOM 3337 C CA . ALA B 1 122 ? -1.535 8.273 0.82 1 96.06 122 ALA B CA 1
ATOM 3338 C C . ALA B 1 122 ? -1.531 8.609 2.309 1 96.06 122 ALA B C 1
ATOM 3340 O O . ALA B 1 122 ? -1.464 9.781 2.689 1 96.06 122 ALA B O 1
ATOM 3341 N N . GLU B 1 123 ? -1.513 7.594 3.109 1 93.44 123 GLU B N 1
ATOM 3342 C CA . GLU B 1 123 ? -1.571 7.816 4.551 1 93.44 123 GLU B CA 1
ATOM 3343 C C . GLU B 1 123 ? -0.198 8.172 5.109 1 93.44 123 GLU B C 1
ATOM 3345 O O . GLU B 1 123 ? -0.088 8.656 6.242 1 93.44 123 GLU B O 1
ATOM 3350 N N . PHE B 1 124 ? 0.819 7.961 4.383 1 95.25 124 PHE B N 1
ATOM 3351 C CA . PHE B 1 124 ? 2.162 8.328 4.816 1 95.25 124 PHE B CA 1
ATOM 3352 C C . PHE B 1 124 ? 2.357 9.836 4.738 1 95.25 124 PHE B C 1
ATOM 3354 O O . PHE B 1 124 ? 2.475 10.398 3.646 1 95.25 124 PHE B O 1
ATOM 3361 N N . LYS B 1 125 ? 2.463 10.438 5.883 1 95.38 125 LYS B N 1
ATOM 3362 C CA . LYS B 1 125 ? 2.561 11.898 5.934 1 95.38 125 LYS B CA 1
ATOM 3363 C C . LYS B 1 125 ? 3.76 12.398 5.133 1 95.38 125 LYS B C 1
ATOM 3365 O O . LYS B 1 125 ? 3.65 13.375 4.387 1 95.38 125 LYS B O 1
ATOM 3370 N N . PRO B 1 126 ? 4.965 11.734 5.223 1 96.44 126 PRO B N 1
ATOM 3371 C CA . PRO B 1 126 ? 6.078 12.211 4.398 1 96.44 126 PRO B CA 1
ATOM 3372 C C . PRO B 1 126 ? 5.766 12.18 2.904 1 96.44 126 PRO B C 1
ATOM 3374 O O . PRO B 1 126 ? 6.137 13.094 2.17 1 96.44 126 PRO B O 1
ATOM 3377 N N . SER B 1 127 ? 5.074 11.148 2.498 1 95.81 127 SER B N 1
ATOM 3378 C CA . SER B 1 127 ? 4.695 11.047 1.092 1 95.81 127 SER B CA 1
ATOM 3379 C C . SER B 1 127 ? 3.732 12.164 0.697 1 95.81 127 SER B C 1
ATOM 3381 O O . SER B 1 127 ? 3.893 12.781 -0.356 1 95.81 127 SER B O 1
ATOM 3383 N N . GLY B 1 128 ? 2.77 12.352 1.551 1 96.75 128 GLY B N 1
ATOM 3384 C CA . GLY B 1 128 ? 1.835 13.43 1.294 1 96.75 128 GLY B CA 1
ATOM 3385 C C . GLY B 1 128 ? 2.504 14.789 1.204 1 96.75 128 GLY B C 1
ATOM 3386 O O . GLY B 1 128 ? 2.195 15.586 0.312 1 96.75 128 GLY B O 1
ATOM 3387 N N . LEU B 1 129 ? 3.426 15.055 2.096 1 97.31 129 LEU B N 1
ATOM 3388 C CA . LEU B 1 129 ? 4.133 16.328 2.121 1 97.31 129 LEU B CA 1
ATOM 3389 C C . LEU B 1 129 ? 5.012 16.484 0.883 1 97.31 129 LEU B C 1
ATOM 3391 O O . LEU B 1 129 ? 5.055 17.562 0.281 1 97.31 129 LEU B O 1
ATOM 3395 N N . ALA B 1 130 ? 5.68 15.453 0.508 1 96.38 130 ALA B N 1
ATOM 3396 C CA . ALA B 1 130 ? 6.531 15.508 -0.678 1 96.38 130 ALA B CA 1
ATOM 3397 C C . ALA B 1 130 ? 5.711 15.789 -1.932 1 96.38 130 ALA B C 1
ATOM 3399 O O . ALA B 1 130 ? 6.094 16.609 -2.762 1 96.38 130 ALA B O 1
ATOM 3400 N N . VAL B 1 131 ? 4.613 15.117 -2.055 1 97.12 131 VAL B N 1
ATOM 3401 C CA . VAL B 1 131 ? 3.75 15.297 -3.215 1 97.12 131 VAL B CA 1
ATOM 3402 C C . VAL B 1 131 ? 3.15 16.703 -3.195 1 97.12 131 VAL B C 1
ATOM 3404 O O . VAL B 1 131 ? 3.043 17.359 -4.238 1 97.12 131 VAL B O 1
ATOM 3407 N N . ALA B 1 132 ? 2.766 17.141 -2.012 1 97.69 132 ALA B N 1
ATOM 3408 C CA . ALA B 1 132 ? 2.227 18.5 -1.877 1 97.69 132 ALA B CA 1
ATOM 3409 C C . ALA B 1 132 ? 3.23 19.531 -2.361 1 97.69 132 ALA B C 1
ATOM 3411 O O . ALA B 1 132 ? 2.865 20.469 -3.076 1 97.69 132 ALA B O 1
ATOM 3412 N N . ALA B 1 133 ? 4.457 19.375 -1.981 1 96.31 133 ALA B N 1
ATOM 3413 C CA . ALA B 1 133 ? 5.516 20.266 -2.439 1 96.31 133 ALA B CA 1
ATOM 3414 C C . ALA B 1 133 ? 5.621 20.266 -3.961 1 96.31 133 ALA B C 1
ATOM 3416 O O . ALA B 1 133 ? 5.68 21.312 -4.594 1 96.31 133 ALA B O 1
ATOM 3417 N N . ALA B 1 134 ? 5.574 19.125 -4.527 1 95.31 134 ALA B N 1
ATOM 3418 C CA . ALA B 1 134 ? 5.715 18.969 -5.973 1 95.31 134 ALA B CA 1
ATOM 3419 C C . ALA B 1 134 ? 4.531 19.594 -6.707 1 95.31 134 ALA B C 1
ATOM 3421 O O . ALA B 1 134 ? 4.664 20.047 -7.848 1 95.31 134 ALA B O 1
ATOM 3422 N N . CYS B 1 135 ? 3.393 19.625 -6.039 1 96.44 135 CYS B N 1
ATOM 3423 C CA . CYS B 1 135 ? 2.174 20.141 -6.648 1 96.44 135 CYS B CA 1
ATOM 3424 C C . CYS B 1 135 ? 2.1 21.656 -6.508 1 96.44 135 CYS B C 1
ATOM 3426 O O . CYS B 1 135 ? 1.211 22.297 -7.074 1 96.44 135 CYS B O 1
ATOM 3428 N N . GLY B 1 136 ? 2.957 22.234 -5.691 1 94.62 136 GLY B N 1
ATOM 3429 C CA . GLY B 1 136 ? 3.018 23.688 -5.594 1 94.62 136 GLY B CA 1
ATOM 3430 C C . GLY B 1 136 ? 2.309 24.234 -4.367 1 94.62 136 GLY B C 1
ATOM 3431 O O . GLY B 1 136 ? 2.113 25.453 -4.242 1 94.62 136 GLY B O 1
ATOM 3432 N N . PHE B 1 137 ? 1.88 23.422 -3.465 1 96.69 137 PHE B N 1
ATOM 3433 C CA . PHE B 1 137 ? 1.322 23.922 -2.211 1 96.69 137 PHE B CA 1
ATOM 3434 C C . PHE B 1 137 ? 2.398 24.594 -1.367 1 96.69 137 PHE B C 1
ATOM 3436 O O . PHE B 1 137 ? 3.568 24.203 -1.425 1 96.69 137 PHE B O 1
ATOM 3443 N N . ARG B 1 138 ? 2.012 25.594 -0.665 1 95.38 138 ARG B N 1
ATOM 3444 C CA . ARG B 1 138 ? 2.875 26.125 0.383 1 95.38 138 ARG B CA 1
ATOM 3445 C C . ARG B 1 138 ? 2.881 25.219 1.605 1 95.38 138 ARG B C 1
ATOM 3447 O O . ARG B 1 138 ? 1.822 24.828 2.105 1 95.38 138 ARG B O 1
ATOM 3454 N N . LEU B 1 139 ? 4.059 24.859 2.037 1 96.06 139 LEU B N 1
ATOM 3455 C CA . LEU B 1 139 ? 4.195 23.953 3.176 1 96.06 139 LEU B CA 1
ATOM 3456 C C . LEU B 1 139 ? 4.945 24.641 4.316 1 96.06 139 LEU B C 1
ATOM 3458 O O . LEU B 1 139 ? 5.926 25.359 4.086 1 96.06 139 LEU B O 1
ATOM 3462 N N . PRO B 1 140 ? 4.473 24.422 5.523 1 95.31 140 PRO B N 1
ATOM 3463 C CA . PRO B 1 140 ? 5.383 24.781 6.617 1 95.31 140 PRO B CA 1
ATOM 3464 C C . PRO B 1 140 ? 6.617 23.875 6.664 1 95.31 140 PRO B C 1
ATOM 3466 O O . PRO B 1 140 ? 6.523 22.688 6.395 1 95.31 140 PRO B O 1
ATOM 3469 N N . PRO B 1 141 ? 7.719 24.484 6.992 1 94.88 141 PRO B N 1
ATOM 3470 C CA . PRO B 1 141 ? 8.875 23.609 7.227 1 94.88 141 PRO B CA 1
ATOM 3471 C C . PRO B 1 141 ? 8.555 22.469 8.18 1 94.88 141 PRO B C 1
ATOM 3473 O O . PRO B 1 141 ? 7.906 22.672 9.203 1 94.88 141 PRO B O 1
ATOM 3476 N N . THR B 1 142 ? 8.961 21.25 7.785 1 97.31 142 THR B N 1
ATOM 3477 C CA . THR B 1 142 ? 8.664 20.047 8.547 1 97.31 142 THR B CA 1
ATOM 3478 C C . THR B 1 142 ? 9.898 19.172 8.672 1 97.31 142 THR B C 1
ATOM 3480 O O . THR B 1 142 ? 10.625 18.969 7.691 1 97.31 142 THR B O 1
ATOM 3483 N N . ALA B 1 143 ? 10.156 18.766 9.859 1 97.56 143 ALA B N 1
ATOM 3484 C CA . ALA B 1 143 ? 11.234 17.797 10.094 1 97.56 143 ALA B CA 1
ATOM 3485 C C . ALA B 1 143 ? 10.672 16.438 10.5 1 97.56 143 ALA B C 1
ATOM 3487 O O . ALA B 1 143 ? 9.719 16.359 11.273 1 97.56 143 ALA B O 1
ATOM 3488 N N . ILE B 1 144 ? 11.188 15.391 9.953 1 97.94 144 ILE B N 1
ATOM 3489 C CA . ILE B 1 144 ? 10.945 14.008 10.328 1 97.94 144 ILE B CA 1
ATOM 3490 C C . ILE B 1 144 ? 12.258 13.328 10.695 1 97.94 144 ILE B C 1
ATOM 3492 O O . ILE B 1 144 ? 13.133 13.148 9.844 1 97.94 144 ILE B O 1
ATOM 3496 N N . THR B 1 145 ? 12.375 12.969 11.977 1 97.81 145 THR B N 1
ATOM 3497 C CA . THR B 1 145 ? 13.719 12.586 12.391 1 97.81 145 THR B CA 1
ATOM 3498 C C . THR B 1 145 ? 13.664 11.68 13.625 1 97.81 145 THR B C 1
ATOM 3500 O O . THR B 1 145 ? 12.641 11.625 14.312 1 97.81 145 THR B O 1
ATOM 3503 N N . SER B 1 146 ? 14.703 10.938 13.797 1 97.06 146 SER B N 1
ATOM 3504 C CA . SER B 1 146 ? 14.961 10.203 15.031 1 97.06 146 SER B CA 1
ATOM 3505 C C . SER B 1 146 ? 16.203 10.742 15.742 1 97.06 146 SER B C 1
ATOM 3507 O O . SER B 1 146 ? 16.75 10.078 16.625 1 97.06 146 SER B O 1
ATOM 3509 N N . ASP B 1 147 ? 16.656 11.875 15.352 1 95.56 147 ASP B N 1
ATOM 3510 C CA . ASP B 1 147 ? 17.859 12.492 15.914 1 95.56 147 ASP B CA 1
ATOM 3511 C C . ASP B 1 147 ? 17.5 13.672 16.812 1 95.56 147 ASP B C 1
ATOM 3513 O O . ASP B 1 147 ? 17.031 14.711 16.312 1 95.56 147 ASP B O 1
ATOM 3517 N N . PRO B 1 148 ? 17.828 13.555 18.062 1 95.75 148 PRO B N 1
ATOM 3518 C CA . PRO B 1 148 ? 17.469 14.633 18.984 1 95.75 148 PRO B CA 1
ATOM 3519 C C . PRO B 1 148 ? 18.125 15.961 18.625 1 95.75 148 PRO B C 1
ATOM 3521 O O . PRO B 1 148 ? 17.5 17.016 18.766 1 95.75 148 PRO B O 1
ATOM 3524 N N . ASP B 1 149 ? 19.297 15.938 18.141 1 95.44 149 ASP B N 1
ATOM 3525 C CA . ASP B 1 149 ? 19.984 17.172 17.797 1 95.44 149 ASP B CA 1
ATOM 3526 C C . ASP B 1 149 ? 19.312 17.891 16.641 1 95.44 149 ASP B C 1
ATOM 3528 O O . ASP B 1 149 ? 19.125 19.109 16.672 1 95.44 149 ASP B O 1
ATOM 3532 N N . THR B 1 150 ? 18.953 17.125 15.727 1 94.75 150 THR B N 1
ATOM 3533 C CA . THR B 1 150 ? 18.219 17.688 14.594 1 94.75 150 THR B CA 1
ATOM 3534 C C . THR B 1 150 ? 16.875 18.266 15.047 1 94.75 150 THR B C 1
ATOM 3536 O O . THR B 1 150 ? 16.5 19.359 14.633 1 94.75 150 THR B O 1
ATOM 3539 N N . ALA B 1 151 ? 16.203 17.531 15.891 1 95.88 151 ALA B N 1
ATOM 3540 C CA . ALA B 1 151 ? 14.93 18 16.406 1 95.88 151 ALA B CA 1
ATOM 3541 C C . ALA B 1 151 ? 15.094 19.312 17.172 1 95.88 151 ALA B C 1
ATOM 3543 O O . ALA B 1 151 ? 14.352 20.266 16.938 1 95.88 151 ALA B O 1
ATOM 3544 N N . ARG B 1 152 ? 16.062 19.344 17.984 1 96.31 152 ARG B N 1
ATOM 3545 C CA . ARG B 1 152 ? 16.312 20.531 18.797 1 96.31 152 ARG B CA 1
ATOM 3546 C C . ARG B 1 152 ? 16.641 21.734 17.922 1 96.31 152 ARG B C 1
ATOM 3548 O O . ARG B 1 152 ? 16.109 22.812 18.109 1 96.31 152 ARG B O 1
ATOM 3555 N N . THR B 1 153 ? 17.5 21.547 17 1 96.12 153 THR B N 1
ATOM 3556 C CA . THR B 1 153 ? 17.891 22.625 16.094 1 96.12 153 THR B CA 1
ATOM 3557 C C . THR B 1 153 ? 16.688 23.125 15.289 1 96.12 153 THR B C 1
ATOM 3559 O O . THR B 1 153 ? 16.516 24.328 15.117 1 96.12 153 THR B O 1
ATOM 3562 N N . PHE B 1 154 ? 15.891 22.234 14.852 1 96.06 154 PHE B N 1
ATOM 3563 C CA . PHE B 1 154 ? 14.695 22.594 14.102 1 96.06 154 PHE B CA 1
ATOM 3564 C C . PHE B 1 154 ? 13.766 23.453 14.938 1 96.06 154 PHE B C 1
ATOM 3566 O O . PHE B 1 154 ? 13.281 24.484 14.469 1 96.06 154 PHE B O 1
ATOM 3573 N N . VAL B 1 155 ? 13.555 23 16.141 1 95.5 155 VAL B N 1
ATOM 3574 C CA . VAL B 1 155 ? 12.648 23.703 17.031 1 95.5 155 VAL B CA 1
ATOM 3575 C C . VAL B 1 155 ? 13.188 25.109 17.312 1 95.5 155 VAL B C 1
ATOM 3577 O O . VAL B 1 155 ? 12.422 26.078 17.312 1 95.5 155 VAL B O 1
ATOM 3580 N N . LYS B 1 156 ? 14.445 25.266 17.5 1 95.88 156 LYS B N 1
ATOM 3581 C CA . LYS B 1 156 ? 15.055 26.562 17.766 1 95.88 156 LYS B CA 1
ATOM 3582 C C . LYS B 1 156 ? 14.945 27.484 16.547 1 95.88 156 LYS B C 1
ATOM 3584 O O . LYS B 1 156 ? 14.68 28.672 16.688 1 95.88 156 LYS B O 1
ATOM 3589 N N . THR B 1 157 ? 15.086 26.922 15.414 1 95.06 157 THR B N 1
ATOM 3590 C CA . THR B 1 157 ? 15.133 27.688 14.172 1 95.06 157 THR B CA 1
ATOM 3591 C C . THR B 1 157 ? 13.742 28.156 13.766 1 95.06 157 THR B C 1
ATOM 3593 O O . THR B 1 157 ? 13.57 29.266 13.258 1 95.06 157 THR B O 1
ATOM 3596 N N . HIS B 1 158 ? 12.703 27.266 13.984 1 93.19 158 HIS B N 1
ATOM 3597 C CA . HIS B 1 158 ? 11.391 27.516 13.406 1 93.19 158 HIS B CA 1
ATOM 3598 C C . HIS B 1 158 ? 10.352 27.797 14.492 1 93.19 158 HIS B C 1
ATOM 3600 O O . HIS B 1 158 ? 9.148 27.672 14.25 1 93.19 158 HIS B O 1
ATOM 3606 N N . ARG B 1 159 ? 10.664 28.312 15.586 1 89.12 159 ARG B N 1
ATOM 3607 C CA . ARG B 1 159 ? 9.727 28.562 16.688 1 89.12 159 ARG B CA 1
ATOM 3608 C C . ARG B 1 159 ? 8.625 29.516 16.25 1 89.12 159 ARG B C 1
ATOM 3610 O O . ARG B 1 159 ? 8.898 30.547 15.633 1 89.12 159 ARG B O 1
ATOM 3617 N N . PRO B 1 160 ? 7.449 29.125 16.562 1 93 160 PRO B N 1
ATOM 3618 C CA . PRO B 1 160 ? 6.992 27.969 17.344 1 93 160 PRO B CA 1
ATOM 3619 C C . PRO B 1 160 ? 6.859 26.703 16.516 1 93 160 PRO B C 1
ATOM 3621 O O . PRO B 1 160 ? 6.648 26.781 15.305 1 93 160 PRO B O 1
ATOM 3624 N N . VAL B 1 161 ? 7.02 25.531 17.156 1 94.75 161 VAL B N 1
ATOM 3625 C CA . VAL B 1 161 ? 6.992 24.234 16.484 1 94.75 161 VAL B CA 1
ATOM 3626 C C . VAL B 1 161 ? 5.992 23.312 17.188 1 94.75 161 VAL B C 1
ATOM 3628 O O . VAL B 1 161 ? 5.836 23.375 18.406 1 94.75 161 VAL B O 1
ATOM 3631 N N . ILE B 1 162 ? 5.316 22.562 16.359 1 92.94 162 ILE B N 1
ATOM 3632 C CA . ILE B 1 162 ? 4.391 21.578 16.906 1 92.94 162 ILE B CA 1
ATOM 3633 C C . ILE B 1 162 ? 4.91 20.172 16.625 1 92.94 162 ILE B C 1
ATOM 3635 O O . ILE B 1 162 ? 5.574 19.938 15.609 1 92.94 162 ILE B O 1
ATOM 3639 N N . TYR B 1 163 ? 4.594 19.266 17.516 1 91.38 163 TYR B N 1
ATOM 3640 C CA . TYR B 1 163 ? 4.766 17.828 17.344 1 91.38 163 TYR B CA 1
ATOM 3641 C C . TYR B 1 163 ? 3.49 17.188 16.797 1 91.38 163 TYR B C 1
ATOM 3643 O O . TYR B 1 163 ? 2.396 17.438 17.312 1 91.38 163 TYR B O 1
ATOM 3651 N N . LYS B 1 164 ? 3.615 16.391 15.727 1 89.38 164 LYS B N 1
ATOM 3652 C CA . LYS B 1 164 ? 2.512 15.641 15.125 1 89.38 164 LYS B CA 1
ATOM 3653 C C . LYS B 1 164 ? 2.848 14.156 15.016 1 89.38 164 LYS B C 1
ATOM 3655 O O . LYS B 1 164 ? 3.867 13.789 14.43 1 89.38 164 LYS B O 1
ATOM 3660 N N . PRO B 1 165 ? 2.025 13.383 15.594 1 89.12 165 PRO B N 1
ATOM 3661 C CA . PRO B 1 165 ? 2.268 11.961 15.359 1 89.12 165 PRO B CA 1
ATOM 3662 C C . PRO B 1 165 ? 2.207 11.586 13.875 1 89.12 165 PRO B C 1
ATOM 3664 O O . PRO B 1 165 ? 1.404 12.148 13.125 1 89.12 165 PRO B O 1
ATOM 3667 N N . LEU B 1 166 ? 3.064 10.703 13.445 1 91.94 166 LEU B N 1
ATOM 3668 C CA . LEU B 1 166 ? 3.148 10.273 12.055 1 91.94 166 LEU B CA 1
ATOM 3669 C C . LEU B 1 166 ? 1.966 9.383 11.688 1 91.94 166 LEU B C 1
ATOM 3671 O O . LEU B 1 166 ? 1.575 9.312 10.523 1 91.94 166 LEU B O 1
ATOM 3675 N N . SER B 1 167 ? 1.434 8.672 12.516 1 81.81 167 SER B N 1
ATOM 3676 C CA . SER B 1 167 ? 0.227 7.867 12.344 1 81.81 167 SER B CA 1
ATOM 3677 C C . SER B 1 167 ? -0.628 7.879 13.609 1 81.81 167 SER B C 1
ATOM 3679 O O . SER B 1 167 ? -0.105 8.016 14.711 1 81.81 167 SER B O 1
ATOM 3681 N N . THR B 1 168 ? -1.859 8.406 13.555 1 60.72 168 THR B N 1
ATOM 3682 C CA . THR B 1 168 ? -2.695 8.406 14.75 1 60.72 168 THR B CA 1
ATOM 3683 C C . THR B 1 168 ? -2.99 6.98 15.211 1 60.72 168 THR B C 1
ATOM 3685 O O . THR B 1 168 ? -2.693 6.02 14.492 1 60.72 168 THR B O 1
ATOM 3688 N N . PRO B 1 169 ? -4.5 6.688 15.719 1 51.47 169 PRO B N 1
ATOM 3689 C CA . PRO B 1 169 ? -4.805 6.145 17.047 1 51.47 169 PRO B CA 1
ATOM 3690 C C . PRO B 1 169 ? -4.309 4.711 17.219 1 51.47 169 PRO B C 1
ATOM 3692 O O . PRO B 1 169 ? -4.801 3.797 16.562 1 51.47 169 PRO B O 1
ATOM 3695 N N . LEU B 1 170 ? -3.168 4.477 17.094 1 45 170 LEU B N 1
ATOM 3696 C CA . LEU B 1 170 ? -2.674 3.152 17.469 1 45 170 LEU B CA 1
ATOM 3697 C C . LEU B 1 170 ? -3.092 2.791 18.891 1 45 170 LEU B C 1
ATOM 3699 O O . LEU B 1 170 ? -3.055 1.62 19.281 1 45 170 LEU B O 1
ATOM 3703 N N . TYR B 1 171 ? -3.145 3.699 19.844 1 41.38 171 TYR B N 1
ATOM 3704 C CA . TYR B 1 171 ? -3.15 3.359 21.266 1 41.38 171 TYR B CA 1
ATOM 3705 C C . TYR B 1 171 ? -4.574 3.258 21.797 1 41.38 171 TYR B C 1
ATOM 3707 O O . TYR B 1 171 ? -5.438 4.062 21.438 1 41.38 171 TYR B O 1
ATOM 3715 N N . ARG B 1 172 ? -5.09 2.172 21.922 1 41.28 172 ARG B N 1
ATOM 3716 C CA . ARG B 1 172 ? -6.23 1.986 22.812 1 41.28 172 ARG B CA 1
ATOM 3717 C C . ARG B 1 172 ? -5.789 1.98 24.281 1 41.28 172 ARG B C 1
ATOM 3719 O O . ARG B 1 172 ? -4.844 1.278 24.641 1 41.28 172 ARG B O 1
ATOM 3726 N N . ILE B 1 173 ? -5.867 2.902 25.062 1 37.03 173 ILE B N 1
ATOM 3727 C CA . ILE B 1 173 ? -5.867 2.795 26.531 1 37.03 173 ILE B CA 1
ATOM 3728 C C . ILE B 1 173 ? -7.25 2.359 27.016 1 37.03 173 ILE B C 1
ATOM 3730 O O . ILE B 1 173 ? -8.234 3.074 26.812 1 37.03 173 ILE B O 1
ATOM 3734 N N . ASP B 1 174 ? -7.223 1.313 27.625 1 38.78 174 ASP B N 1
ATOM 3735 C CA . ASP B 1 174 ? -8.438 0.704 28.156 1 38.78 174 ASP B CA 1
ATOM 3736 C C . ASP B 1 174 ? -9.508 0.575 27.062 1 38.78 174 ASP B C 1
ATOM 3738 O O . ASP B 1 174 ? -10.672 0.884 27.297 1 38.78 174 ASP B O 1
ATOM 3742 N N . GLY B 1 175 ? -9.047 0.387 25.75 1 40.03 175 GLY B N 1
ATOM 3743 C CA . GLY B 1 175 ? -10 0.15 24.672 1 40.03 175 GLY B CA 1
ATOM 3744 C C . GLY B 1 175 ? -10.281 1.383 23.828 1 40.03 175 GLY B C 1
ATOM 3745 O O . GLY B 1 175 ? -11.016 1.317 22.844 1 40.03 175 GLY B O 1
ATOM 3746 N N . VAL B 1 176 ? -9.82 2.543 24.391 1 38.62 176 VAL B N 1
ATOM 3747 C CA . VAL B 1 176 ? -10.148 3.805 23.75 1 38.62 176 VAL B CA 1
ATOM 3748 C C . VAL B 1 176 ? -8.961 4.281 22.906 1 38.62 176 VAL B C 1
ATOM 3750 O O . VAL B 1 176 ? -7.824 4.277 23.375 1 38.62 176 VAL B O 1
ATOM 3753 N N . SER B 1 177 ? -9.086 4.445 21.641 1 45.72 177 SER B N 1
ATOM 3754 C CA . SER B 1 177 ? -8.109 5.039 20.734 1 45.72 177 SER B CA 1
ATOM 3755 C C . SER B 1 177 ? -7.633 6.395 21.25 1 45.72 177 SER B C 1
ATOM 3757 O O . SER B 1 177 ? -8.438 7.27 21.562 1 45.72 177 SER B O 1
ATOM 3759 N N . CYS B 1 178 ? -6.406 6.508 21.906 1 42.78 178 CYS B N 1
ATOM 3760 C CA . CYS B 1 178 ? -5.836 7.773 22.344 1 42.78 178 CYS B CA 1
ATOM 3761 C C . CYS B 1 178 ? -5.004 8.414 21.234 1 42.78 178 CYS B C 1
ATOM 3763 O O . CYS B 1 178 ? -4.164 7.754 20.625 1 42.78 178 CYS B O 1
ATOM 3765 N N . THR B 1 179 ? -5.52 9.367 20.609 1 51.28 179 THR B N 1
ATOM 3766 C CA . THR B 1 179 ? -4.77 10.148 19.641 1 51.28 179 THR B CA 1
ATOM 3767 C C . THR B 1 179 ? -3.807 11.109 20.328 1 51.28 179 THR B C 1
ATOM 3769 O O . THR B 1 179 ? -4.164 11.742 21.328 1 51.28 179 THR B O 1
ATOM 3772 N N . VAL B 1 180 ? -2.432 10.875 20.188 1 54.94 180 VAL B N 1
ATOM 3773 C CA . VAL B 1 180 ? -1.492 11.898 20.641 1 54.94 180 VAL B CA 1
ATOM 3774 C C . VAL B 1 180 ? -1.892 13.25 20.062 1 54.94 180 VAL B C 1
ATOM 3776 O O . VAL B 1 180 ? -2.123 13.375 18.859 1 54.94 180 VAL B O 1
ATOM 3779 N N . GLU B 1 181 ? -2.15 14.133 20.953 1 62.16 181 GLU B N 1
ATOM 3780 C CA . GLU B 1 181 ? -2.574 15.484 20.609 1 62.16 181 GLU B CA 1
ATOM 3781 C C . GLU B 1 181 ? -1.428 16.266 19.984 1 62.16 181 GLU B C 1
ATOM 3783 O O . GLU B 1 181 ? -0.271 16.125 20.375 1 62.16 181 GLU B O 1
ATOM 3788 N N . VAL B 1 182 ? -1.758 16.938 18.953 1 71 182 VAL B N 1
ATOM 3789 C CA . VAL B 1 182 ? -0.854 17.953 18.438 1 71 182 VAL B CA 1
ATOM 3790 C C . VAL B 1 182 ? -0.532 18.969 19.531 1 71 182 VAL B C 1
ATOM 3792 O O . VAL B 1 182 ? -1.438 19.516 20.172 1 71 182 VAL B O 1
ATOM 3795 N N . ARG B 1 183 ? 0.799 19.125 19.812 1 80.12 183 ARG B N 1
ATOM 3796 C CA . ARG B 1 183 ? 1.186 20.078 20.859 1 80.12 183 ARG B CA 1
ATOM 3797 C C . ARG B 1 183 ? 2.424 20.859 20.453 1 80.12 183 ARG B C 1
ATOM 3799 O O . ARG B 1 183 ? 3.242 20.391 19.656 1 80.12 183 ARG B O 1
ATOM 3806 N N . GLU B 1 184 ? 2.449 22.062 21.031 1 87.31 184 GLU B N 1
ATOM 3807 C CA . GLU B 1 184 ? 3.66 22.844 20.859 1 87.31 184 GLU B CA 1
ATOM 3808 C C . GLU B 1 184 ? 4.82 22.266 21.672 1 87.31 184 GLU B C 1
ATOM 3810 O O . GLU B 1 184 ? 4.621 21.75 22.766 1 87.31 184 GLU B O 1
ATOM 3815 N N . VAL B 1 185 ? 5.957 22.359 21.031 1 88.81 185 VAL B N 1
ATOM 3816 C CA . VAL B 1 185 ? 7.141 21.828 21.703 1 88.81 185 VAL B CA 1
ATOM 3817 C C . VAL B 1 185 ? 8.242 22.875 21.719 1 88.81 185 VAL B C 1
ATOM 3819 O O . VAL B 1 185 ? 8.391 23.641 20.766 1 88.81 185 VAL B O 1
ATOM 3822 N N . THR B 1 186 ? 8.977 22.906 22.844 1 89.56 186 THR B N 1
ATOM 3823 C CA . THR B 1 186 ? 10.141 23.766 22.953 1 89.56 186 THR B CA 1
ATOM 3824 C C . THR B 1 186 ? 11.43 22.953 22.859 1 89.56 186 THR B C 1
ATOM 3826 O O . THR B 1 186 ? 11.414 21.734 23.031 1 89.56 186 THR B O 1
ATOM 3829 N N . ALA B 1 187 ? 12.445 23.641 22.562 1 89.75 187 ALA B N 1
ATOM 3830 C CA . ALA B 1 187 ? 13.742 22.969 22.406 1 89.75 187 ALA B CA 1
ATOM 3831 C C . ALA B 1 187 ? 14.148 22.234 23.672 1 89.75 187 ALA B C 1
ATOM 3833 O O . ALA B 1 187 ? 14.773 21.188 23.609 1 89.75 187 ALA B O 1
ATOM 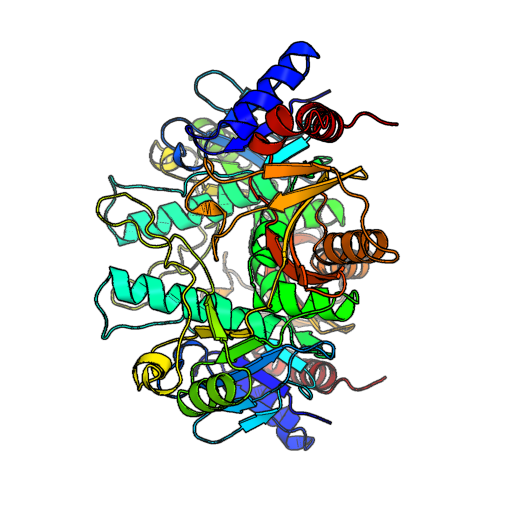3834 N N . ASP B 1 188 ? 13.836 22.75 24.781 1 90.38 188 ASP B N 1
ATOM 3835 C CA . ASP B 1 188 ? 14.219 22.172 26.078 1 90.38 188 ASP B CA 1
ATOM 3836 C C . ASP B 1 188 ? 13.477 20.859 26.344 1 90.38 188 ASP B C 1
ATOM 3838 O O . ASP B 1 188 ? 13.906 20.062 27.172 1 90.38 188 ASP B O 1
ATOM 3842 N N . GLU B 1 189 ? 12.375 20.688 25.641 1 90.38 189 GLU B N 1
ATOM 3843 C CA . GLU B 1 189 ? 11.578 19.469 25.828 1 90.38 189 GLU B CA 1
ATOM 3844 C C . GLU B 1 189 ? 12.133 18.312 24.984 1 90.38 189 GLU B C 1
ATOM 3846 O O . GLU B 1 189 ? 11.766 17.156 25.203 1 90.38 189 GLU B O 1
ATOM 3851 N N . ILE B 1 190 ? 12.945 18.641 24.062 1 91.69 190 ILE B N 1
ATOM 3852 C CA . ILE B 1 190 ? 13.539 17.625 23.203 1 91.69 190 ILE B CA 1
ATOM 3853 C C . ILE B 1 190 ? 14.641 16.891 23.969 1 91.69 190 ILE B C 1
ATOM 3855 O O . ILE B 1 190 ? 15.641 17.5 24.359 1 91.69 190 ILE B O 1
ATOM 3859 N N . ASP B 1 191 ? 14.469 15.656 24.203 1 89.94 191 ASP B N 1
ATOM 3860 C CA . ASP B 1 191 ? 15.484 14.875 24.891 1 89.94 191 ASP B CA 1
ATOM 3861 C C . ASP B 1 191 ? 15.781 13.57 24.156 1 89.94 191 ASP B C 1
ATOM 3863 O O . ASP B 1 191 ? 15.469 13.43 22.984 1 89.94 191 ASP B O 1
ATOM 3867 N N . GLY B 1 192 ? 16.406 12.68 24.812 1 88.19 192 GLY B N 1
ATOM 3868 C CA . GLY B 1 192 ? 16.906 11.453 24.203 1 88.19 192 GLY B CA 1
ATOM 3869 C C . GLY B 1 192 ? 15.789 10.531 23.734 1 88.19 192 GLY B C 1
ATOM 3870 O O . GLY B 1 192 ? 16.031 9.633 22.922 1 88.19 192 GLY B O 1
ATOM 3871 N N . THR B 1 193 ? 14.609 10.789 24.172 1 87 193 THR B N 1
ATOM 3872 C CA . THR B 1 193 ? 13.5 9.922 23.797 1 87 193 THR B CA 1
ATOM 3873 C C . THR B 1 193 ? 13.18 10.055 22.312 1 87 193 THR B C 1
ATOM 3875 O O . THR B 1 193 ? 12.578 9.164 21.719 1 87 193 THR B O 1
ATOM 3878 N N . VAL B 1 194 ? 13.586 11.141 21.734 1 91.38 194 VAL B N 1
ATOM 3879 C CA . VAL B 1 194 ? 13.398 11.359 20.312 1 91.38 194 VAL B CA 1
ATOM 3880 C C . VAL B 1 194 ? 14.133 10.281 19.516 1 91.38 194 VAL B C 1
ATOM 3882 O O . VAL B 1 194 ? 13.703 9.898 18.422 1 91.38 194 VAL B O 1
ATOM 3885 N N . ALA B 1 195 ? 15.148 9.727 20.109 1 93.06 195 ALA B N 1
ATOM 3886 C CA . ALA B 1 195 ? 15.953 8.703 19.422 1 93.06 195 ALA B CA 1
ATOM 3887 C C . ALA B 1 195 ? 15.242 7.355 19.438 1 93.06 195 ALA B C 1
ATOM 3889 O O . ALA B 1 195 ? 15.703 6.402 18.797 1 93.06 195 ALA B O 1
ATOM 3890 N N . GLY B 1 196 ? 14.18 7.277 20.094 1 93.56 196 GLY B N 1
ATOM 3891 C CA . GLY B 1 196 ? 13.5 6.004 20.281 1 93.56 196 GLY B CA 1
ATOM 3892 C C . GLY B 1 196 ? 12.703 5.57 19.062 1 93.56 196 GLY B C 1
ATOM 3893 O O . GLY B 1 196 ? 12.367 4.391 18.922 1 93.56 196 GLY B O 1
ATOM 3894 N N . THR B 1 197 ? 12.32 6.469 18.234 1 96 197 THR B N 1
ATOM 3895 C CA . THR B 1 197 ? 11.594 6.199 17 1 96 197 THR B CA 1
ATOM 3896 C C . THR B 1 197 ? 11.523 7.453 16.141 1 96 197 THR B C 1
ATOM 3898 O O . THR B 1 197 ? 12.273 8.406 16.344 1 96 197 THR B O 1
ATOM 3901 N N . ALA B 1 198 ? 10.742 7.438 15.133 1 96.69 198 ALA B N 1
ATOM 3902 C CA . ALA B 1 198 ? 10.602 8.578 14.234 1 96.69 198 ALA B CA 1
ATOM 3903 C C . ALA B 1 198 ? 9.57 9.57 14.766 1 96.69 198 ALA B C 1
ATOM 3905 O O . ALA B 1 198 ? 8.531 9.172 15.305 1 96.69 198 ALA B O 1
ATOM 3906 N N . HIS B 1 199 ? 9.844 10.836 14.57 1 95.5 199 HIS B N 1
ATOM 3907 C CA . HIS B 1 199 ? 8.977 11.922 15.008 1 95.5 199 HIS B CA 1
ATOM 3908 C C . HIS B 1 199 ? 8.828 12.992 13.93 1 95.5 199 HIS B C 1
ATOM 3910 O O . HIS B 1 199 ? 9.758 13.203 13.141 1 95.5 199 HIS B O 1
ATOM 3916 N N . LEU B 1 200 ? 7.695 13.617 13.961 1 96.25 200 LEU B N 1
ATOM 3917 C CA . LEU B 1 200 ? 7.438 14.719 13.039 1 96.25 200 LEU B CA 1
ATOM 3918 C C . LEU B 1 200 ? 7.254 16.031 13.789 1 96.25 200 LEU B C 1
ATOM 3920 O O . LEU B 1 200 ? 6.457 16.109 14.719 1 96.25 200 LEU B O 1
ATOM 3924 N N . PHE B 1 201 ? 8.031 17.031 13.43 1 95.81 201 PHE B N 1
ATOM 3925 C CA . PHE B 1 201 ? 7.965 18.406 13.922 1 95.81 201 PHE B CA 1
ATOM 3926 C C . PHE B 1 201 ? 7.66 19.375 12.789 1 95.81 201 PHE B C 1
ATOM 3928 O O . PHE B 1 201 ? 8.273 19.297 11.719 1 95.81 201 PHE B O 1
ATOM 3935 N N . GLN B 1 202 ? 6.766 20.25 13.031 1 95.38 202 GLN B N 1
ATOM 3936 C CA . GLN B 1 202 ? 6.34 21.172 11.984 1 95.38 202 GLN B CA 1
ATOM 3937 C C . GLN B 1 202 ? 6.184 22.594 12.531 1 95.38 202 GLN B C 1
ATOM 3939 O O . GLN B 1 202 ? 5.68 22.781 13.641 1 95.38 202 GLN B O 1
ATOM 3944 N N . GLN B 1 203 ? 6.652 23.531 11.758 1 95.12 203 GLN B N 1
ATOM 3945 C CA . GLN B 1 203 ? 6.438 24.922 12.156 1 95.12 203 GLN B CA 1
ATOM 3946 C C . GLN B 1 203 ? 4.949 25.219 12.281 1 95.12 203 GLN B C 1
ATOM 3948 O O . GLN B 1 203 ? 4.16 24.875 11.398 1 95.12 203 GLN B O 1
ATOM 3953 N N . ARG B 1 204 ? 4.664 25.828 13.375 1 94 204 ARG B N 1
ATOM 3954 C CA . ARG B 1 204 ? 3.291 26.281 13.555 1 94 204 ARG B CA 1
ATOM 3955 C C . ARG B 1 204 ? 3.02 27.547 12.758 1 94 204 ARG B C 1
ATOM 3957 O O . ARG B 1 204 ? 3.799 28.5 12.805 1 94 204 ARG B O 1
ATOM 3964 N N . ILE B 1 205 ? 1.967 27.578 12.055 1 93.5 205 ILE B N 1
ATOM 3965 C CA . ILE B 1 205 ? 1.572 28.75 11.289 1 93.5 205 ILE B CA 1
ATOM 3966 C C . ILE B 1 205 ? 0.759 29.688 12.18 1 93.5 205 ILE B C 1
ATOM 3968 O O . ILE B 1 205 ? -0.139 29.25 12.898 1 93.5 205 ILE B O 1
ATOM 3972 N N . ASP B 1 206 ? 1.179 30.938 12.203 1 93.19 206 ASP B N 1
ATOM 3973 C CA . ASP B 1 206 ? 0.333 31.953 12.82 1 93.19 206 ASP B CA 1
ATOM 3974 C C . ASP B 1 206 ? -0.923 32.219 11.984 1 93.19 206 ASP B C 1
ATOM 3976 O O . ASP B 1 206 ? -0.933 33.094 11.117 1 93.19 206 ASP B O 1
ATOM 3980 N N . LYS B 1 207 ? -1.93 31.453 12.344 1 92.56 207 LYS B N 1
ATOM 3981 C CA . LYS B 1 207 ? -3.08 31.391 11.445 1 92.56 207 LYS B CA 1
ATOM 3982 C C . LYS B 1 207 ? -4.23 32.25 11.977 1 92.56 207 LYS B C 1
ATOM 3984 O O . LYS B 1 207 ? -4.355 32.438 13.188 1 92.56 207 LYS B O 1
ATOM 3989 N N . THR B 1 208 ? -5.066 32.719 11.086 1 92.56 208 THR B N 1
ATOM 3990 C CA . THR B 1 208 ? -6.32 33.406 11.391 1 92.56 208 THR B CA 1
ATOM 3991 C C . THR B 1 208 ? -7.492 32.438 11.328 1 92.56 208 THR B C 1
ATOM 3993 O O . THR B 1 208 ? -8.586 32.75 11.797 1 92.56 208 THR B O 1
ATOM 3996 N N . GLY B 1 209 ? -7.262 31.281 10.781 1 93.56 209 GLY B N 1
ATOM 3997 C CA . GLY B 1 209 ? -8.266 30.219 10.648 1 93.56 209 GLY B CA 1
ATOM 3998 C C . GLY B 1 209 ? -7.766 29.016 9.875 1 93.56 209 GLY B C 1
ATOM 3999 O O . GLY B 1 209 ? -6.625 29.016 9.398 1 93.56 209 GLY B O 1
ATOM 4000 N N . ASP B 1 210 ? -8.625 28.031 9.82 1 96 210 ASP B N 1
ATOM 4001 C CA . ASP B 1 210 ? -8.367 26.812 9.055 1 96 210 ASP B CA 1
ATOM 4002 C C . ASP B 1 210 ? -9.352 26.672 7.895 1 96 210 ASP B C 1
ATOM 4004 O O . ASP B 1 210 ? -10.438 27.25 7.926 1 96 210 ASP B O 1
ATOM 4008 N N . VAL B 1 211 ? -8.867 26.031 6.883 1 97.56 211 VAL B N 1
ATOM 4009 C CA . VAL B 1 211 ? -9.773 25.688 5.793 1 97.56 211 VAL B CA 1
ATOM 4010 C C . VAL B 1 211 ? -9.758 24.172 5.562 1 97.56 211 VAL B C 1
ATOM 4012 O O . VAL B 1 211 ? -8.688 23.578 5.414 1 97.56 211 VAL B O 1
ATOM 4015 N N . ARG B 1 212 ? -10.93 23.625 5.633 1 97.62 212 ARG B N 1
ATOM 4016 C CA . ARG B 1 212 ? -11.156 22.25 5.203 1 97.62 212 ARG B CA 1
ATOM 4017 C C . ARG B 1 212 ? -11.656 22.203 3.764 1 97.62 212 ARG B C 1
ATOM 4019 O O . ARG B 1 212 ? -12.727 22.75 3.453 1 97.62 212 ARG B O 1
ATOM 4026 N N . VAL B 1 213 ? -10.805 21.625 2.939 1 98.75 213 VAL B N 1
ATOM 4027 C CA . VAL B 1 213 ? -11.219 21.422 1.552 1 98.75 213 VAL B CA 1
ATOM 4028 C C . VAL B 1 213 ? -11.547 19.953 1.308 1 98.75 213 VAL B C 1
ATOM 4030 O O . VAL B 1 213 ? -10.688 19.094 1.473 1 98.75 213 VAL B O 1
ATOM 4033 N N . THR B 1 214 ? -12.758 19.688 0.932 1 98.69 214 THR B N 1
ATOM 4034 C CA . THR B 1 214 ? -13.203 18.344 0.587 1 98.69 214 THR B CA 1
ATOM 4035 C C . THR B 1 214 ? -13.383 18.203 -0.921 1 98.69 214 THR B C 1
ATOM 4037 O O . THR B 1 214 ? -14.133 18.969 -1.536 1 98.69 214 THR B O 1
ATOM 4040 N N . VAL B 1 215 ? -12.625 17.344 -1.449 1 98.88 215 VAL B N 1
ATOM 4041 C CA . VAL B 1 215 ? -12.773 17.047 -2.873 1 98.88 215 VAL B CA 1
ATOM 4042 C C . VAL B 1 215 ? -13.516 15.727 -3.061 1 98.88 215 VAL B C 1
ATOM 4044 O O . VAL B 1 215 ? -13.125 14.703 -2.5 1 98.88 215 VAL B O 1
ATOM 4047 N N . ILE B 1 216 ? -14.648 15.727 -3.828 1 98.69 216 ILE B N 1
ATOM 4048 C CA . ILE B 1 216 ? -15.438 14.555 -4.199 1 98.69 216 ILE B CA 1
ATOM 4049 C C . ILE B 1 216 ? -15.562 14.477 -5.719 1 98.69 216 ILE B C 1
ATOM 4051 O O . ILE B 1 216 ? -16.328 15.227 -6.324 1 98.69 216 ILE B O 1
ATOM 4055 N N . GLY B 1 217 ? -14.812 13.508 -6.312 1 97.81 217 GLY B N 1
ATOM 4056 C CA . GLY B 1 217 ? -14.742 13.523 -7.762 1 97.81 217 GLY B CA 1
ATOM 4057 C C . GLY B 1 217 ? -14.195 14.82 -8.32 1 97.81 217 GLY B C 1
ATOM 4058 O O . GLY B 1 217 ? -13.078 15.219 -7.992 1 97.81 217 GLY B O 1
ATOM 4059 N N . ASP B 1 218 ? -15.039 15.492 -9.023 1 96.38 218 ASP B N 1
ATOM 4060 C CA . ASP B 1 218 ? -14.609 16.734 -9.656 1 96.38 218 ASP B CA 1
ATOM 4061 C C . ASP B 1 218 ? -15.086 17.953 -8.859 1 96.38 218 ASP B C 1
ATOM 4063 O O . ASP B 1 218 ? -14.781 19.094 -9.211 1 96.38 218 ASP B O 1
ATOM 4067 N N . GLN B 1 219 ? -15.719 17.719 -7.773 1 98.06 219 GLN B N 1
ATOM 4068 C CA . GLN B 1 219 ? -16.266 18.828 -6.992 1 98.06 219 GLN B CA 1
ATOM 4069 C C . GLN B 1 219 ? -15.344 19.188 -5.824 1 98.06 219 GLN B C 1
ATOM 4071 O O . GLN B 1 219 ? -14.797 18.297 -5.172 1 98.06 219 GLN B O 1
ATOM 4076 N N . VAL B 1 220 ? -15.18 20.484 -5.633 1 98.62 220 VAL B N 1
ATOM 4077 C CA . VAL B 1 220 ? -14.328 21 -4.566 1 98.62 220 VAL B CA 1
ATOM 4078 C C . VAL B 1 220 ? -15.156 21.859 -3.607 1 98.62 220 VAL B C 1
ATOM 4080 O O . VAL B 1 220 ? -15.828 22.812 -4.027 1 98.62 220 VAL B O 1
ATOM 4083 N N . PHE B 1 221 ? -15.18 21.516 -2.332 1 98.75 221 PHE B N 1
ATOM 4084 C CA . PHE B 1 221 ? -15.891 22.234 -1.289 1 98.75 221 PHE B CA 1
ATOM 4085 C C . PHE B 1 221 ? -14.914 22.828 -0.275 1 98.75 221 PHE B C 1
ATOM 4087 O O . PHE B 1 221 ? -14.203 22.078 0.41 1 98.75 221 PHE B O 1
ATOM 4094 N N . CYS B 1 222 ? -14.914 24.125 -0.166 1 98.56 222 CYS B N 1
ATOM 4095 C CA . CYS B 1 222 ? -13.992 24.812 0.743 1 98.56 222 CYS B CA 1
ATOM 4096 C C . CYS B 1 222 ? -14.75 25.453 1.898 1 98.56 222 CYS B C 1
ATOM 4098 O O . CYS B 1 222 ? -15.609 26.312 1.683 1 98.56 222 CYS B O 1
ATOM 4100 N N . VAL B 1 223 ? -14.391 25.031 3.096 1 98.38 223 VAL B N 1
ATOM 4101 C CA . VAL B 1 223 ? -15.031 25.578 4.285 1 98.38 223 VAL B CA 1
ATOM 4102 C C . VAL B 1 223 ? -13.969 26.156 5.227 1 98.38 223 VAL B C 1
ATOM 4104 O O . VAL B 1 223 ? -13.062 25.438 5.648 1 98.38 223 VAL B O 1
ATOM 4107 N N . ARG B 1 224 ? -14.078 27.391 5.527 1 97.38 224 ARG B N 1
ATOM 4108 C CA . ARG B 1 224 ? -13.234 28.016 6.547 1 97.38 224 ARG B CA 1
ATOM 4109 C C . ARG B 1 224 ? -13.773 27.734 7.945 1 97.38 224 ARG B C 1
ATOM 4111 O O . ARG B 1 224 ? -14.984 27.812 8.18 1 97.38 224 ARG B O 1
ATOM 4118 N N . ILE B 1 225 ? -12.938 27.312 8.781 1 95.31 225 ILE B N 1
ATOM 4119 C CA . ILE B 1 225 ? -13.258 27.016 10.18 1 95.31 225 ILE B CA 1
ATOM 4120 C C . ILE B 1 225 ? -12.531 28 11.086 1 95.31 225 ILE B C 1
ATOM 4122 O O . ILE B 1 225 ? -11.297 28.031 11.133 1 95.31 225 ILE B O 1
ATOM 4126 N N . GLU B 1 226 ? -13.289 28.812 11.711 1 91.62 226 GLU B N 1
ATOM 4127 C CA . GLU B 1 226 ? -12.742 29.781 12.648 1 91.62 226 GLU B CA 1
ATOM 4128 C C . GLU B 1 226 ? -12.891 29.312 14.086 1 91.62 226 GLU B C 1
ATOM 4130 O O . GLU B 1 226 ? -13.977 28.906 14.508 1 91.62 226 GLU B O 1
ATOM 4135 N N . SER B 1 227 ? -11.719 29.234 14.633 1 84.06 227 SER B N 1
ATOM 4136 C CA . SER B 1 227 ? -11.688 28.844 16.047 1 84.06 227 SER B CA 1
ATOM 4137 C C . SER B 1 227 ? -10.508 29.5 16.766 1 84.06 227 SER B C 1
ATOM 4139 O O . SER B 1 227 ? -9.586 30 16.125 1 84.06 227 SER B O 1
ATOM 4141 N N . ASP B 1 228 ? -10.594 29.641 18.078 1 78.94 228 ASP B N 1
ATOM 4142 C CA . ASP B 1 228 ? -9.469 30.094 18.875 1 78.94 228 ASP B CA 1
ATOM 4143 C C . ASP B 1 228 ? -8.594 28.922 19.312 1 78.94 228 ASP B C 1
ATOM 4145 O O . ASP B 1 228 ? -7.676 2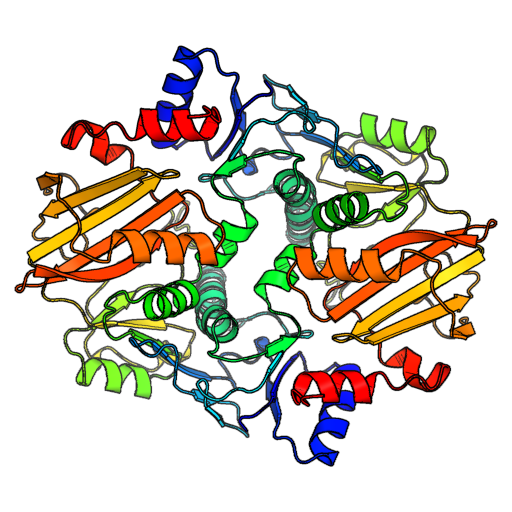9.094 20.125 1 78.94 228 ASP B O 1
ATOM 4149 N N . LEU B 1 229 ? -8.891 27.781 18.797 1 74.19 229 LEU B N 1
ATOM 4150 C CA . LEU B 1 229 ? -8.18 26.578 19.188 1 74.19 229 LEU B CA 1
ATOM 4151 C C . LEU B 1 229 ? -7.023 26.281 18.234 1 74.19 229 LEU B C 1
ATOM 4153 O O . LEU B 1 229 ? -7.113 26.562 17.047 1 74.19 229 LEU B O 1
ATOM 4157 N N . LEU B 1 230 ? -5.91 25.734 18.812 1 70.31 230 LEU B N 1
ATOM 4158 C CA . LEU B 1 230 ? -4.812 25.266 17.984 1 70.31 230 LEU B CA 1
ATOM 4159 C C . LEU B 1 230 ? -5.277 24.141 17.047 1 70.31 230 LEU B C 1
ATOM 4161 O O . LEU B 1 230 ? -5.078 24.219 15.836 1 70.31 230 LEU B O 1
ATOM 4165 N N . ASP B 1 231 ? -5.891 23.141 17.656 1 73 231 ASP B N 1
ATOM 4166 C CA . ASP B 1 231 ? -6.566 22.062 16.938 1 73 231 ASP B CA 1
ATOM 4167 C C . ASP B 1 231 ? -8.086 22.172 17.078 1 73 231 ASP B C 1
ATOM 4169 O O . ASP B 1 231 ? -8.648 21.812 18.109 1 73 231 ASP B O 1
ATOM 4173 N N . TRP B 1 232 ? -8.695 22.625 15.961 1 75.56 232 TRP B N 1
ATOM 4174 C CA . TRP B 1 232 ? -10.125 22.906 16 1 75.56 232 TRP B CA 1
ATOM 4175 C C . TRP B 1 232 ? -10.93 21.641 16.25 1 75.56 232 TRP B C 1
ATOM 4177 O O . TRP B 1 232 ? -12.07 21.703 16.719 1 75.56 232 TRP B O 1
ATOM 4187 N N . ARG B 1 233 ? -10.445 20.562 16.125 1 71.06 233 ARG B N 1
ATOM 4188 C CA . ARG B 1 233 ? -11.148 19.297 16.234 1 71.06 233 ARG B CA 1
ATOM 4189 C C . ARG B 1 233 ? -11.438 18.938 17.688 1 71.06 233 ARG B C 1
ATOM 4191 O O . ARG B 1 233 ? -12.203 18.016 17.969 1 71.06 233 ARG B O 1
ATOM 4198 N N . THR B 1 234 ? -10.852 19.672 18.562 1 69.62 234 THR B N 1
ATOM 4199 C CA . THR B 1 234 ? -10.953 19.328 19.984 1 69.62 234 THR B CA 1
ATOM 4200 C C . THR B 1 234 ? -12.289 19.797 20.547 1 69.62 234 THR B C 1
ATOM 4202 O O . THR B 1 234 ? -12.742 19.297 21.578 1 69.62 234 THR B O 1
ATOM 4205 N N . ASP B 1 235 ? -12.945 20.859 19.938 1 76.81 235 ASP B N 1
ATOM 4206 C CA . ASP B 1 235 ? -14.219 21.375 20.438 1 76.81 235 ASP B CA 1
ATOM 4207 C C . ASP B 1 235 ? -15.047 21.984 19.312 1 76.81 235 ASP B C 1
ATOM 4209 O O . ASP B 1 235 ? -14.891 23.156 19 1 76.81 235 ASP B O 1
ATOM 4213 N N . TYR B 1 236 ? -15.945 21.234 18.859 1 78.5 236 TYR B N 1
ATOM 4214 C CA . TYR B 1 236 ? -16.719 21.641 17.688 1 78.5 236 TYR B CA 1
ATOM 4215 C C . TYR B 1 236 ? -17.734 22.719 18.062 1 78.5 236 TYR B C 1
ATOM 4217 O O . TYR B 1 236 ? -18.25 23.422 17.188 1 78.5 236 TYR B O 1
ATOM 4225 N N . SER B 1 237 ? -17.984 22.859 19.266 1 80.62 237 SER B N 1
ATOM 4226 C CA . SER B 1 237 ? -18.969 23.844 19.703 1 80.62 237 SER B CA 1
ATOM 4227 C C . SER B 1 237 ? -18.406 25.266 19.609 1 80.62 237 SER B C 1
ATOM 4229 O O . SER B 1 237 ? -19.156 26.234 19.672 1 80.62 237 SER B O 1
ATOM 4231 N N . ARG B 1 238 ? -17.172 25.359 19.359 1 82.31 238 ARG B N 1
ATOM 4232 C CA . ARG B 1 238 ? -16.531 26.672 19.359 1 82.31 238 ARG B CA 1
ATOM 4233 C C . ARG B 1 238 ? -16.141 27.094 17.953 1 82.31 238 ARG B C 1
ATOM 4235 O O . ARG B 1 238 ? -15.305 27.969 17.766 1 82.31 238 ARG B O 1
ATOM 4242 N N . LEU B 1 239 ? -16.797 26.422 17.047 1 87.19 239 LEU B N 1
ATOM 4243 C CA . LEU B 1 239 ? -16.375 26.641 15.672 1 87.19 239 LEU B CA 1
ATOM 4244 C C . LEU B 1 239 ? -17.406 27.469 14.914 1 87.19 239 LEU B C 1
ATOM 4246 O O . LEU B 1 239 ? -18.609 27.359 15.172 1 87.19 239 LEU B O 1
ATOM 4250 N N . ARG B 1 240 ? -16.922 28.359 14.07 1 92.62 240 ARG B N 1
ATOM 4251 C CA . ARG B 1 240 ? -17.719 29.031 13.055 1 92.62 240 ARG B CA 1
ATOM 4252 C C . ARG B 1 240 ? -17.281 28.609 11.648 1 92.62 240 ARG B C 1
ATOM 4254 O O . ARG B 1 240 ? -16.094 28.438 11.391 1 92.62 240 ARG B O 1
ATOM 4261 N N . TYR B 1 241 ? -18.328 28.516 10.828 1 95.94 241 TYR B N 1
ATOM 4262 C CA . TYR B 1 241 ? -18.078 27.984 9.492 1 95.94 241 TYR B CA 1
ATOM 4263 C C . TYR B 1 241 ? -18.5 28.984 8.422 1 95.94 241 TYR B C 1
ATOM 4265 O O . TYR B 1 241 ? -19.531 29.656 8.562 1 95.94 241 TYR B O 1
ATOM 4273 N N . SER B 1 242 ? -17.703 29.078 7.379 1 96.69 242 SER B N 1
ATOM 4274 C CA . SER B 1 242 ? -18.078 29.859 6.199 1 96.69 242 SER B CA 1
ATOM 4275 C C . SER B 1 242 ? -17.547 29.219 4.922 1 96.69 242 SER B C 1
ATOM 4277 O O . SER B 1 242 ? -16.438 28.672 4.91 1 96.69 242 SER B O 1
ATOM 4279 N N . VAL B 1 243 ? -18.359 29.266 3.9 1 98.06 243 VAL B N 1
ATOM 4280 C CA . VAL B 1 243 ? -17.922 28.797 2.594 1 98.06 243 VAL B CA 1
ATOM 4281 C C . VAL B 1 243 ? -16.984 29.812 1.958 1 98.06 243 VAL B C 1
ATOM 4283 O O . VAL B 1 243 ? -17.25 31 1.962 1 98.06 243 VAL B O 1
ATOM 4286 N N . VAL B 1 244 ? -15.859 29.328 1.438 1 97.88 244 VAL B N 1
ATOM 4287 C CA . VAL B 1 244 ? -14.891 30.25 0.834 1 97.88 244 VAL B CA 1
ATOM 4288 C C . VAL B 1 244 ? -14.461 29.719 -0.533 1 97.88 244 VAL B C 1
ATOM 4290 O O . VAL B 1 244 ? -14.734 28.562 -0.868 1 97.88 244 VAL B O 1
ATOM 4293 N N . HIS B 1 245 ? -13.867 30.625 -1.332 1 96.62 245 HIS B N 1
ATOM 4294 C CA . HIS B 1 245 ? -13.258 30.25 -2.602 1 96.62 245 HIS B CA 1
ATOM 4295 C C . HIS B 1 245 ? -11.75 30.078 -2.461 1 96.62 245 HIS B C 1
ATOM 4297 O O . HIS B 1 245 ? -11.094 30.891 -1.799 1 96.62 245 HIS B O 1
ATOM 4303 N N . PRO B 1 246 ? -11.266 29.062 -2.99 1 96.88 246 PRO B N 1
ATOM 4304 C CA . PRO B 1 246 ? -9.812 28.875 -2.896 1 96.88 246 PRO B CA 1
ATOM 4305 C C . PRO B 1 246 ? -9.039 29.891 -3.746 1 96.88 246 PRO B C 1
ATOM 4307 O O . PRO B 1 246 ? -9.523 30.312 -4.797 1 96.88 246 PRO B O 1
ATOM 4310 N N . PRO B 1 247 ? -7.855 30.281 -3.307 1 96.25 247 PRO B N 1
ATOM 4311 C CA . PRO B 1 247 ? -6.996 31.125 -4.141 1 96.25 247 PRO B CA 1
ATOM 4312 C C . PRO B 1 247 ? -6.625 30.469 -5.465 1 96.25 247 PRO B C 1
ATOM 4314 O O . PRO B 1 247 ? -6.824 29.25 -5.633 1 96.25 247 PRO B O 1
ATOM 4317 N N . ARG B 1 248 ? -6.125 31.297 -6.34 1 95.25 248 ARG B N 1
ATOM 4318 C CA . ARG B 1 248 ? -5.703 30.812 -7.648 1 95.25 248 ARG B CA 1
ATOM 4319 C C . ARG B 1 248 ? -4.668 29.688 -7.512 1 95.25 248 ARG B C 1
ATOM 4321 O O . ARG B 1 248 ? -3.76 29.781 -6.684 1 95.25 248 ARG B O 1
ATOM 4328 N N . GLY B 1 249 ? -4.816 28.688 -8.289 1 96.81 249 GLY B N 1
ATOM 4329 C CA . GLY B 1 249 ? -3.822 27.625 -8.344 1 96.81 249 GLY B CA 1
ATOM 4330 C C . GLY B 1 249 ? -4.121 26.469 -7.41 1 96.81 249 GLY B C 1
ATOM 4331 O O . GLY B 1 249 ? -3.621 25.359 -7.602 1 96.81 249 GLY B O 1
ATOM 4332 N N . ILE B 1 250 ? -4.926 26.688 -6.371 1 97.69 250 ILE B N 1
ATOM 4333 C CA . ILE B 1 250 ? -5.172 25.672 -5.348 1 97.69 250 ILE B CA 1
ATOM 4334 C C . ILE B 1 250 ? -5.945 24.516 -5.957 1 97.69 250 ILE B C 1
ATOM 4336 O O . ILE B 1 250 ? -5.598 23.344 -5.734 1 97.69 250 ILE B O 1
ATOM 4340 N N . CYS B 1 251 ? -6.949 24.766 -6.75 1 98.06 251 CYS B N 1
ATOM 4341 C CA . CYS B 1 251 ? -7.758 23.703 -7.336 1 98.06 251 CYS B CA 1
ATOM 4342 C C . CYS B 1 251 ? -6.91 22.812 -8.234 1 98.06 251 CYS B C 1
ATOM 4344 O O . CYS B 1 251 ? -7.059 21.594 -8.219 1 98.06 251 CYS B O 1
ATOM 4346 N N . GLU B 1 252 ? -6.047 23.422 -9 1 98.19 252 GLU B N 1
ATOM 4347 C CA . GLU B 1 252 ? -5.145 22.656 -9.852 1 98.19 252 GLU B CA 1
ATOM 4348 C C . GLU B 1 252 ? -4.211 21.781 -9.016 1 98.19 252 GLU B C 1
ATOM 4350 O O . GLU B 1 252 ? -3.961 20.625 -9.367 1 98.19 252 GLU B O 1
ATOM 4355 N N . ALA B 1 253 ? -3.703 22.344 -7.906 1 98.25 253 ALA B N 1
ATOM 4356 C CA . ALA B 1 253 ? -2.809 21.594 -7.023 1 98.25 253 ALA B CA 1
ATOM 4357 C C . ALA B 1 253 ? -3.537 20.438 -6.352 1 98.25 253 ALA B C 1
ATOM 4359 O O . ALA B 1 253 ? -2.979 19.344 -6.207 1 98.25 253 ALA B O 1
ATOM 4360 N N . LEU B 1 254 ? -4.805 20.703 -5.973 1 98.75 254 LEU B N 1
ATOM 4361 C CA . LEU B 1 254 ? -5.617 19.641 -5.391 1 98.75 254 LEU B CA 1
ATOM 4362 C C . LEU B 1 254 ? -5.758 18.469 -6.359 1 98.75 254 LEU B C 1
ATOM 4364 O O . LEU B 1 254 ? -5.566 17.312 -5.977 1 98.75 254 LEU B O 1
ATOM 4368 N N . ARG B 1 255 ? -6.047 18.75 -7.586 1 98.44 255 ARG B N 1
ATOM 4369 C CA . ARG B 1 255 ? -6.234 17.719 -8.609 1 98.44 255 ARG B CA 1
ATOM 4370 C C . ARG B 1 255 ? -4.938 16.969 -8.867 1 98.44 255 ARG B C 1
ATOM 4372 O O . ARG B 1 255 ? -4.945 15.734 -8.992 1 98.44 255 ARG B O 1
ATOM 4379 N N . ALA B 1 256 ? -3.832 17.688 -8.961 1 98.62 256 ALA B N 1
ATOM 4380 C CA . ALA B 1 256 ? -2.535 17.062 -9.195 1 98.62 256 ALA B CA 1
ATOM 4381 C C . ALA B 1 256 ? -2.176 16.109 -8.055 1 98.62 256 ALA B C 1
ATOM 4383 O O . ALA B 1 256 ? -1.662 15.016 -8.289 1 98.62 256 ALA B O 1
ATOM 4384 N N . TYR B 1 257 ? -2.426 16.578 -6.82 1 98.56 257 TYR B N 1
ATOM 4385 C CA . TYR B 1 257 ? -2.17 15.766 -5.633 1 98.56 257 TYR B CA 1
ATOM 4386 C C . TYR B 1 257 ? -2.971 14.469 -5.676 1 98.56 257 TYR B C 1
ATOM 4388 O O . TYR B 1 257 ? -2.416 13.383 -5.492 1 98.56 257 TYR B O 1
ATOM 4396 N N . LEU B 1 258 ? -4.273 14.602 -5.953 1 98.81 258 LEU B N 1
ATOM 4397 C CA . LEU B 1 258 ? -5.145 13.43 -5.992 1 98.81 258 LEU B CA 1
ATOM 4398 C C . LEU B 1 258 ? -4.77 12.508 -7.145 1 98.81 258 LEU B C 1
ATOM 4400 O O . LEU B 1 258 ? -4.773 11.281 -6.996 1 98.81 258 LEU B O 1
ATOM 4404 N N . ASP B 1 259 ? -4.391 13.062 -8.266 1 98.5 259 ASP B N 1
ATOM 4405 C CA . ASP B 1 259 ? -3.982 12.273 -9.43 1 98.5 259 ASP B CA 1
ATOM 4406 C C . ASP B 1 259 ? -2.723 11.461 -9.125 1 98.5 259 ASP B C 1
ATOM 4408 O O . ASP B 1 259 ? -2.609 10.305 -9.531 1 98.5 259 ASP B O 1
ATOM 4412 N N . HIS B 1 260 ? -1.836 12.062 -8.438 1 97.69 260 HIS B N 1
ATOM 4413 C CA . HIS B 1 260 ? -0.597 11.367 -8.094 1 97.69 260 HIS B CA 1
ATOM 4414 C C . HIS B 1 260 ? -0.877 10.086 -7.316 1 97.69 260 HIS B C 1
ATOM 4416 O O . HIS B 1 260 ? -0.281 9.047 -7.594 1 97.69 260 HIS B O 1
ATOM 4422 N N . PHE B 1 261 ? -1.776 10.156 -6.398 1 97.88 261 PHE B N 1
ATOM 4423 C CA . PHE B 1 261 ? -2.08 9.008 -5.543 1 97.88 261 PHE B CA 1
ATOM 4424 C C . PHE B 1 261 ? -3.219 8.188 -6.129 1 97.88 261 PHE B C 1
ATOM 4426 O O . PHE B 1 261 ? -3.58 7.141 -5.586 1 97.88 261 PHE B O 1
ATOM 4433 N N . ARG B 1 262 ? -3.828 8.672 -7.234 1 97.88 262 ARG B N 1
ATOM 4434 C CA . ARG B 1 262 ? -4.973 8.023 -7.867 1 97.88 262 ARG B CA 1
ATOM 4435 C C . ARG B 1 262 ? -6.156 7.945 -6.906 1 97.88 262 ARG B C 1
ATOM 4437 O O . ARG B 1 262 ? -6.766 6.887 -6.754 1 97.88 262 ARG B O 1
ATOM 4444 N N . LEU B 1 263 ? -6.422 9.047 -6.316 1 98.62 263 LEU B N 1
ATOM 4445 C CA . LEU B 1 263 ? -7.562 9.203 -5.422 1 98.62 263 LEU B CA 1
ATOM 4446 C C . LEU B 1 263 ? -8.672 10.008 -6.094 1 98.62 263 LEU B C 1
ATOM 4448 O O . LEU B 1 263 ? -8.406 10.852 -6.949 1 98.62 263 LEU B O 1
ATOM 4452 N N . VAL B 1 264 ? -9.945 9.781 -5.684 1 98.69 264 VAL B N 1
ATOM 4453 C CA . VAL B 1 264 ? -11.062 10.547 -6.215 1 98.69 264 VAL B CA 1
ATOM 4454 C C . VAL B 1 264 ? -11.758 11.305 -5.086 1 98.69 264 VAL B C 1
ATOM 4456 O O . VAL B 1 264 ? -12.719 12.039 -5.316 1 98.69 264 VAL B O 1
ATOM 4459 N N . PHE B 1 265 ? -11.312 11.047 -3.939 1 98.62 265 PHE B N 1
ATOM 4460 C CA . PHE B 1 265 ? -11.742 11.766 -2.746 1 98.62 265 PHE B CA 1
ATOM 4461 C C . PHE B 1 265 ? -10.547 12.195 -1.907 1 98.62 265 PHE B C 1
ATOM 4463 O O . PHE B 1 265 ? -9.586 11.438 -1.759 1 98.62 265 PHE B O 1
ATOM 4470 N N . GLY B 1 266 ? -10.641 13.297 -1.274 1 98.5 266 GLY B N 1
ATOM 4471 C CA . GLY B 1 266 ? -9.648 13.742 -0.306 1 98.5 266 GLY B CA 1
ATOM 4472 C C . GLY B 1 266 ? -10.133 14.898 0.557 1 98.5 266 GLY B C 1
ATOM 4473 O O . GLY B 1 266 ? -10.844 15.781 0.076 1 98.5 266 GLY B O 1
ATOM 4474 N N . ALA B 1 267 ? -9.805 14.859 1.833 1 98.06 267 ALA B N 1
ATOM 4475 C CA . ALA B 1 267 ? -10.016 15.961 2.77 1 98.06 267 ALA B CA 1
ATOM 4476 C C . ALA B 1 267 ? -8.703 16.656 3.104 1 98.06 267 ALA B C 1
ATOM 4478 O O . ALA B 1 267 ? -7.832 16.078 3.758 1 98.06 267 ALA B O 1
ATOM 4479 N N . PHE B 1 268 ? -8.609 17.891 2.693 1 98.19 268 PHE B N 1
ATOM 4480 C CA . PHE B 1 268 ? -7.379 18.656 2.848 1 98.19 268 PHE B CA 1
ATOM 4481 C C . PHE B 1 268 ? -7.523 19.688 3.969 1 98.19 268 PHE B C 1
ATOM 4483 O O . PHE B 1 268 ? -8.555 20.344 4.082 1 98.19 268 PHE B O 1
ATOM 4490 N N . ASP B 1 269 ? -6.504 19.781 4.723 1 96.5 269 ASP B N 1
ATOM 4491 C CA . ASP B 1 269 ? -6.449 20.797 5.773 1 96.5 269 ASP B CA 1
ATOM 4492 C C . ASP B 1 269 ? -5.41 21.875 5.453 1 96.5 269 ASP B C 1
ATOM 4494 O O . ASP B 1 269 ? -4.266 21.547 5.125 1 96.5 269 ASP B O 1
ATOM 4498 N N . PHE B 1 270 ? -5.887 23.109 5.559 1 97.19 270 PHE B N 1
ATOM 4499 C CA . PHE B 1 270 ? -5.016 24.266 5.367 1 97.19 270 PHE B CA 1
ATOM 4500 C C . PHE B 1 270 ? -5.082 25.203 6.566 1 97.19 270 PHE B C 1
ATOM 4502 O O . PHE B 1 270 ? -6.137 25.359 7.191 1 97.19 270 PHE B O 1
ATOM 4509 N N . ALA B 1 271 ? -3.971 25.812 6.859 1 95.62 271 ALA B N 1
ATOM 4510 C CA . ALA B 1 271 ? -3.934 26.984 7.719 1 95.62 271 ALA B CA 1
ATOM 4511 C C . ALA B 1 271 ? -3.846 28.266 6.891 1 95.62 271 ALA B C 1
ATOM 4513 O O . ALA B 1 271 ? -3.098 28.328 5.914 1 95.62 271 ALA B O 1
ATOM 4514 N N . VAL B 1 272 ? -4.645 29.203 7.258 1 96.44 272 VAL B N 1
ATOM 4515 C CA . VAL B 1 272 ? -4.59 30.5 6.598 1 96.44 272 VAL B CA 1
ATOM 4516 C C . VAL B 1 272 ? -3.828 31.5 7.473 1 96.44 272 VAL B C 1
ATOM 4518 O O . VAL B 1 272 ? -4.234 31.781 8.602 1 96.44 272 VAL B O 1
ATOM 4521 N N . ASP B 1 273 ? -2.744 32.031 6.906 1 95.62 273 ASP B N 1
ATOM 4522 C CA . ASP B 1 273 ? -1.954 32.969 7.723 1 95.62 273 ASP B CA 1
ATOM 4523 C C . ASP B 1 273 ? -2.533 34.375 7.688 1 95.62 273 ASP B C 1
ATOM 4525 O O . ASP B 1 273 ? -3.59 34.594 7.094 1 95.62 273 ASP B O 1
ATOM 4529 N N . ARG B 1 274 ? -1.868 35.312 8.297 1 95.25 274 ARG B N 1
ATOM 4530 C CA . ARG B 1 274 ? -2.367 36.688 8.461 1 95.25 274 ARG B CA 1
ATOM 4531 C C . ARG B 1 274 ? -2.393 37.438 7.125 1 95.25 274 ARG B C 1
ATOM 4533 O O . ARG B 1 274 ? -3.117 38.406 6.965 1 95.25 274 ARG B O 1
ATOM 4540 N N . GLN B 1 275 ? -1.654 36.938 6.152 1 96.19 275 GLN B N 1
ATOM 4541 C CA . GLN B 1 275 ? -1.621 37.562 4.828 1 96.19 275 GLN B CA 1
ATOM 4542 C C . GLN B 1 275 ? -2.609 36.875 3.885 1 96.19 275 GLN B C 1
ATOM 4544 O O . GLN B 1 275 ? -2.676 37.219 2.699 1 96.19 275 GLN B O 1
ATOM 4549 N N . GLY B 1 276 ? -3.293 35.906 4.379 1 95.19 276 GLY B N 1
ATOM 4550 C CA . GLY B 1 276 ? -4.309 35.219 3.584 1 95.19 276 GLY B CA 1
ATOM 4551 C C . GLY B 1 276 ? -3.756 34.062 2.768 1 95.19 276 GLY B C 1
ATOM 4552 O O . GLY B 1 276 ? -4.457 33.5 1.92 1 95.19 276 GLY B O 1
ATOM 4553 N N . GLN B 1 277 ? -2.533 33.719 3.057 1 96 277 GLN B N 1
ATOM 4554 C CA . GLN B 1 277 ? -1.925 32.625 2.326 1 96 277 GLN B CA 1
ATOM 4555 C C . GLN B 1 277 ? -2.328 31.281 2.928 1 96 277 GLN B C 1
ATOM 4557 O O . GLN B 1 277 ? -2.393 31.141 4.148 1 96 277 GLN B O 1
ATOM 4562 N N . TRP B 1 278 ? -2.631 30.281 2.021 1 97.62 278 TRP B N 1
ATOM 4563 C CA . TRP B 1 278 ? -3.006 28.953 2.453 1 97.62 278 TRP B CA 1
ATOM 4564 C C . TRP B 1 278 ? -1.775 28.062 2.607 1 97.62 278 TRP B C 1
ATOM 4566 O O . TRP B 1 278 ? -0.974 27.938 1.679 1 97.62 278 TRP B O 1
ATOM 4576 N N . TRP B 1 279 ? -1.618 27.484 3.768 1 96.56 279 TRP B N 1
ATOM 4577 C CA . TRP B 1 279 ? -0.557 26.531 4.059 1 96.56 279 TRP B CA 1
ATOM 4578 C C . TRP B 1 279 ? -1.116 25.109 4.176 1 96.56 279 TRP B C 1
ATOM 4580 O O . TRP B 1 279 ? -1.986 24.844 5.008 1 96.56 279 TRP B O 1
ATOM 4590 N N . PHE B 1 280 ? -0.607 24.234 3.346 1 97.06 280 PHE B N 1
ATOM 4591 C CA . PHE B 1 280 ? -1.033 22.844 3.357 1 97.06 280 PHE B CA 1
ATOM 4592 C C . PHE B 1 280 ? -0.557 22.141 4.625 1 97.06 280 PHE B C 1
ATOM 4594 O O . PHE B 1 280 ? 0.623 22.219 4.973 1 97.06 280 PHE B O 1
ATOM 4601 N N . LEU B 1 281 ? -1.468 21.406 5.227 1 94.62 281 LEU B N 1
ATOM 4602 C CA . LEU B 1 281 ? -1.09 20.672 6.434 1 94.62 281 LEU B CA 1
ATOM 4603 C C . LEU B 1 281 ? -1.114 19.172 6.188 1 94.62 281 LEU B C 1
ATOM 4605 O O . LEU B 1 281 ? -0.154 18.469 6.512 1 94.62 281 LEU B O 1
ATOM 4609 N N . GLU B 1 282 ? -2.18 18.672 5.637 1 94.94 282 GLU B N 1
ATOM 4610 C CA . GLU B 1 282 ? -2.314 17.25 5.352 1 94.94 282 GLU B CA 1
ATOM 4611 C C . GLU B 1 282 ? -3.523 16.969 4.465 1 94.94 282 GLU B C 1
ATOM 4613 O O . GLU B 1 282 ? -4.395 17.828 4.305 1 94.94 282 GLU B O 1
ATOM 4618 N N . CYS B 1 283 ? -3.494 15.891 3.859 1 97.12 283 CYS B N 1
ATOM 4619 C CA . CYS B 1 283 ? -4.648 15.32 3.18 1 97.12 283 CYS B CA 1
ATOM 4620 C C . CYS B 1 283 ? -5.031 13.977 3.787 1 97.12 283 CYS B C 1
ATOM 4622 O O . CYS B 1 283 ? -4.176 13.109 3.977 1 97.12 283 CYS B O 1
ATOM 4624 N N . ASN B 1 284 ? -6.219 13.875 4.121 1 94.88 284 ASN B N 1
ATOM 4625 C CA . ASN B 1 284 ? -6.777 12.602 4.57 1 94.88 284 ASN B CA 1
ATOM 4626 C C . ASN B 1 284 ? -7.648 11.961 3.494 1 94.88 284 ASN B C 1
ATOM 4628 O O . ASN B 1 284 ? -8.703 12.492 3.141 1 94.88 284 ASN B O 1
ATOM 4632 N N . PRO B 1 285 ? -7.215 10.82 2.99 1 96.94 285 PRO B N 1
ATOM 4633 C CA . PRO B 1 285 ? -7.945 10.188 1.889 1 96.94 285 PRO B CA 1
ATOM 4634 C C . PRO B 1 285 ? -9.281 9.602 2.332 1 96.94 285 PRO B C 1
ATOM 4636 O O . PRO B 1 285 ? -10.086 9.188 1.493 1 96.94 285 PRO B O 1
ATOM 4639 N N . SER B 1 286 ? -9.562 9.547 3.598 1 94.88 286 SER B N 1
ATOM 4640 C CA . SER B 1 286 ? -10.828 9.07 4.145 1 94.88 286 SER B CA 1
ATOM 4641 C C . SER B 1 286 ? -11.328 9.992 5.254 1 94.88 286 SER B C 1
ATOM 4643 O O . SER B 1 286 ? -11.922 9.531 6.23 1 94.88 286 SER B O 1
ATOM 4645 N N . GLY B 1 287 ? -11.062 11.203 5.125 1 93.19 287 GLY B N 1
ATOM 4646 C CA . GLY B 1 287 ? -11.391 12.172 6.164 1 93.19 287 GLY B CA 1
ATOM 4647 C C . GLY B 1 287 ? -12.883 12.383 6.34 1 93.19 287 GLY B C 1
ATOM 4648 O O . GLY B 1 287 ? -13.656 12.18 5.402 1 93.19 287 GLY B O 1
ATOM 4649 N N . GLN B 1 288 ? -13.234 12.82 7.566 1 92.12 288 GLN B N 1
ATOM 4650 C CA . GLN B 1 288 ? -14.617 13.172 7.855 1 92.12 288 GLN B CA 1
ATOM 4651 C C . GLN B 1 288 ? -15 14.492 7.184 1 92.12 288 GLN B C 1
ATOM 4653 O O . GLN B 1 288 ? -14.18 15.406 7.086 1 92.12 288 GLN B O 1
ATOM 4658 N N . TRP B 1 289 ? -16.281 14.594 6.789 1 95.56 289 TRP B N 1
ATOM 4659 C CA . TRP B 1 289 ? -16.656 15.797 6.047 1 95.56 289 TRP B CA 1
ATOM 4660 C C . TRP B 1 289 ? -18.141 16.109 6.23 1 95.56 289 TRP B C 1
ATOM 4662 O O . TRP B 1 289 ? -18.562 17.25 6.043 1 95.56 289 TRP B O 1
ATOM 4672 N N . ALA B 1 290 ? -18.953 15.141 6.566 1 95.44 290 ALA B N 1
ATOM 4673 C CA . ALA B 1 290 ? -20.391 15.289 6.512 1 95.44 290 ALA B CA 1
ATOM 4674 C C . ALA B 1 290 ? -20.891 16.281 7.555 1 95.44 290 ALA B C 1
ATOM 4676 O O . ALA B 1 290 ? -21.953 16.891 7.395 1 95.44 290 ALA B O 1
ATOM 4677 N N . TRP B 1 291 ? -20.188 16.484 8.625 1 92.31 291 TRP B N 1
ATOM 4678 C CA . TRP B 1 291 ? -20.594 17.406 9.688 1 92.31 291 TRP B CA 1
ATOM 4679 C C . TRP B 1 291 ? -20.641 18.844 9.172 1 92.31 291 TRP B C 1
ATOM 4681 O O . TRP B 1 291 ? -21.281 19.703 9.781 1 92.31 291 TRP B O 1
ATOM 4691 N N . LEU B 1 292 ? -20 19.109 8.016 1 96 292 LEU B N 1
ATOM 4692 C CA . LEU B 1 292 ? -19.922 20.469 7.465 1 96 292 LEU B CA 1
ATOM 4693 C C . LEU B 1 292 ? -21.219 20.828 6.75 1 96 292 LEU B C 1
ATOM 4695 O O . LEU B 1 292 ? -21.531 22.016 6.598 1 96 292 LEU B O 1
ATOM 4699 N N . GLU B 1 293 ? -21.922 19.844 6.273 1 96.38 293 GLU B N 1
ATOM 4700 C CA . GLU B 1 293 ? -23.078 20.109 5.422 1 96.38 293 GLU B CA 1
ATOM 4701 C C . GLU B 1 293 ? -24.172 20.844 6.199 1 96.38 293 GLU B C 1
ATOM 4703 O O . GLU B 1 293 ? -24.672 21.875 5.75 1 96.38 293 GLU B O 1
ATOM 4708 N N . PRO B 1 294 ? -24.562 20.422 7.371 1 94.81 294 PRO B N 1
ATOM 4709 C CA . PRO B 1 294 ? -25.594 21.188 8.086 1 94.81 294 PRO B CA 1
ATOM 4710 C C . PRO B 1 294 ? -25.141 22.594 8.438 1 94.81 294 PRO B C 1
ATOM 4712 O O . PRO B 1 294 ? -25.969 23.5 8.547 1 94.81 294 PRO B O 1
ATOM 4715 N N . GLU B 1 295 ? -23.859 22.844 8.539 1 94.5 295 GLU B N 1
ATOM 4716 C CA . GLU B 1 295 ? -23.312 24.156 8.922 1 94.5 295 GLU B CA 1
ATOM 4717 C C . GLU B 1 295 ? -23.219 25.094 7.719 1 94.5 295 GLU B C 1
ATOM 4719 O O . GLU B 1 295 ? -23.25 26.312 7.875 1 94.5 295 GLU B O 1
ATOM 4724 N N . THR B 1 296 ? -23.141 24.547 6.539 1 97.31 296 THR B N 1
ATOM 4725 C CA . THR B 1 296 ? -22.797 25.375 5.395 1 97.31 296 THR B CA 1
ATOM 4726 C C . THR B 1 296 ? -23.859 25.266 4.301 1 97.31 296 THR B C 1
ATOM 4728 O O . THR B 1 296 ? -23.922 26.109 3.404 1 97.31 296 THR B O 1
ATOM 4731 N N . GLY B 1 297 ? -24.609 24.172 4.258 1 97.44 297 GLY B N 1
ATOM 4732 C CA . GLY B 1 297 ? -25.594 23.938 3.205 1 97.44 297 GLY B CA 1
ATOM 4733 C C . GLY B 1 297 ? -24.984 23.359 1.942 1 97.44 297 GLY B C 1
ATOM 4734 O O . GLY B 1 297 ? -25.688 23.125 0.958 1 97.44 297 GLY B O 1
ATOM 4735 N N . LEU B 1 298 ? -23.703 23.141 1.942 1 98.12 298 LEU B N 1
ATOM 4736 C CA . LEU B 1 298 ? -23.062 22.562 0.77 1 98.12 298 LEU B CA 1
ATOM 4737 C C . LEU B 1 298 ? -23.562 21.141 0.512 1 98.12 298 LEU B C 1
ATOM 4739 O O . LEU B 1 298 ? -23.719 20.359 1.447 1 98.12 298 LEU B O 1
ATOM 4743 N N . PRO B 1 299 ? -23.812 20.75 -0.721 1 98.19 299 PRO B N 1
ATOM 4744 C CA . PRO B 1 299 ? -24.422 19.453 -1.045 1 98.19 299 PRO B CA 1
ATOM 4745 C C . PRO B 1 299 ? -23.391 18.344 -1.164 1 98.19 299 PRO B C 1
ATOM 4747 O O . PRO B 1 299 ? -23.297 17.688 -2.209 1 98.19 299 PRO B O 1
ATOM 4750 N N . MET B 1 300 ? -22.703 18.031 -0.11 1 98.5 300 MET B N 1
ATOM 4751 C CA . MET B 1 300 ? -21.594 17.078 -0.147 1 98.5 300 MET B CA 1
ATOM 4752 C C . MET B 1 300 ? -22.109 15.648 -0.167 1 98.5 300 MET B C 1
ATOM 4754 O O . MET B 1 300 ? -21.547 14.789 -0.856 1 98.5 300 MET B O 1
ATOM 4758 N N . VAL B 1 301 ? -23.172 15.367 0.569 1 98.56 301 VAL B N 1
ATOM 4759 C CA . VAL B 1 301 ? -23.766 14.031 0.591 1 98.56 301 VAL B CA 1
ATOM 4760 C C . VAL B 1 301 ? -24.25 13.664 -0.807 1 98.56 301 VAL B C 1
ATOM 4762 O O . VAL B 1 301 ? -23.969 12.562 -1.294 1 98.56 301 VAL B O 1
ATOM 4765 N N . ALA B 1 302 ? -24.906 14.609 -1.425 1 98.38 302 ALA B N 1
ATOM 4766 C CA . ALA B 1 302 ? -25.391 14.383 -2.787 1 98.38 302 ALA B CA 1
ATOM 4767 C C . ALA B 1 302 ? -24.219 14.164 -3.746 1 98.38 302 ALA B C 1
ATOM 4769 O O . ALA B 1 302 ? -24.281 13.32 -4.641 1 98.38 302 ALA B O 1
ATOM 4770 N N . ALA B 1 303 ? -23.156 14.93 -3.588 1 98.5 303 ALA B N 1
ATOM 4771 C CA . ALA B 1 303 ? -21.969 14.789 -4.434 1 98.5 303 ALA B CA 1
ATOM 4772 C C . ALA B 1 303 ? -21.344 13.406 -4.297 1 98.5 303 ALA B C 1
ATOM 4774 O O . ALA B 1 303 ? -20.969 12.789 -5.297 1 98.5 303 ALA B O 1
ATOM 4775 N N . MET B 1 304 ? -21.266 12.922 -3.094 1 98.62 304 MET B N 1
ATOM 4776 C CA . MET B 1 304 ? -20.719 11.586 -2.857 1 98.62 304 MET B CA 1
ATOM 4777 C C . MET B 1 304 ? -21.625 10.516 -3.463 1 98.62 304 MET B C 1
ATOM 4779 O O . MET B 1 304 ? -21.141 9.578 -4.098 1 98.62 304 MET B O 1
ATOM 4783 N N . ALA B 1 305 ? -22.922 10.711 -3.268 1 98.56 305 ALA B N 1
ATOM 4784 C CA . ALA B 1 305 ? -23.875 9.766 -3.855 1 98.56 305 ALA B CA 1
ATOM 4785 C C . ALA B 1 305 ? -23.766 9.766 -5.379 1 98.56 305 ALA B C 1
ATOM 4787 O O . ALA B 1 305 ? -23.828 8.703 -6.008 1 98.56 305 ALA B O 1
ATOM 4788 N N . ASP B 1 306 ? -23.609 10.969 -5.965 1 98.38 306 ASP B N 1
ATOM 4789 C CA . ASP B 1 306 ? -23.438 11.062 -7.41 1 98.38 306 ASP B CA 1
ATOM 4790 C C . ASP B 1 306 ? -22.219 10.266 -7.867 1 98.38 306 ASP B C 1
ATOM 4792 O O . ASP B 1 306 ? -22.281 9.539 -8.859 1 98.38 306 ASP B O 1
ATOM 4796 N N . LEU B 1 307 ? -21.172 10.453 -7.168 1 98.38 307 LEU B N 1
ATOM 4797 C CA . LEU B 1 307 ? -19.922 9.773 -7.488 1 98.38 307 LEU B CA 1
ATOM 4798 C C . LEU B 1 307 ? -20.094 8.258 -7.406 1 98.38 307 LEU B C 1
ATOM 4800 O O . LEU B 1 307 ? -19.734 7.539 -8.344 1 98.38 307 LEU B O 1
ATOM 4804 N N . LEU B 1 308 ? -20.703 7.797 -6.355 1 98.5 308 LEU B N 1
ATOM 4805 C CA . LEU B 1 308 ? -20.875 6.367 -6.121 1 98.5 308 LEU B CA 1
ATOM 4806 C C . LEU B 1 308 ? -21.875 5.766 -7.105 1 98.5 308 LEU B C 1
ATOM 4808 O O . LEU B 1 308 ? -21.75 4.598 -7.48 1 98.5 308 LEU B O 1
ATOM 4812 N N . GLU B 1 309 ? -22.844 6.551 -7.488 1 97.81 309 GLU B N 1
ATOM 4813 C CA . GLU B 1 309 ? -23.828 6.113 -8.469 1 97.81 309 GLU B CA 1
ATOM 4814 C C . GLU B 1 309 ? -23.25 6.109 -9.875 1 97.81 309 GLU B C 1
ATOM 4816 O O . GLU B 1 309 ? -23.828 5.523 -10.789 1 97.81 309 GLU B O 1
ATOM 4821 N N . ARG B 1 310 ? -22.094 6.684 -9.977 1 94.75 310 ARG B N 1
ATOM 4822 C CA . ARG B 1 310 ? -21.453 6.875 -11.266 1 94.75 310 ARG B CA 1
ATOM 4823 C C . ARG B 1 310 ? -22.375 7.598 -12.242 1 94.75 310 ARG B C 1
ATOM 4825 O O . ARG B 1 310 ? -22.547 7.164 -13.383 1 94.75 310 ARG B O 1
ATOM 4832 N N . LYS B 1 311 ? -22.953 8.523 -11.656 1 80.88 311 LYS B N 1
ATOM 4833 C CA . LYS B 1 311 ? -23.797 9.359 -12.508 1 80.88 311 LYS B CA 1
ATOM 4834 C C . LYS B 1 311 ? -22.969 10.023 -13.609 1 80.88 311 LYS B C 1
ATOM 4836 O O . LYS B 1 311 ? -21.859 10.477 -13.375 1 80.88 311 LYS B O 1
ATOM 4841 N N . THR B 1 312 ? -23.172 9.531 -14.898 1 63.66 312 THR B N 1
ATOM 4842 C CA . THR B 1 312 ? -22.547 10.219 -16.016 1 63.66 312 THR B CA 1
ATOM 4843 C C . THR B 1 312 ? -22.984 11.672 -16.094 1 63.66 312 THR B C 1
ATOM 4845 O O . THR B 1 312 ? -24.172 11.969 -15.938 1 63.66 312 THR B O 1
ATOM 4848 N N . ALA B 1 313 ? -22.172 12.414 -16.016 1 44.69 313 ALA B N 1
ATOM 4849 C CA . ALA B 1 313 ? -22.609 13.773 -16.312 1 44.69 313 ALA B CA 1
ATOM 4850 C C . ALA B 1 313 ? -23.359 13.828 -17.641 1 44.69 313 ALA B C 1
ATOM 4852 O O . ALA B 1 313 ? -23.078 13.07 -18.562 1 44.69 313 ALA B O 1
#

Solvent-accessible surface area (backbone atoms only — not comparable to full-atom values): 32595 Å² total; per-residue (Å²): 131,44,34,31,36,34,37,27,40,92,89,42,70,57,56,51,53,31,50,51,54,29,51,75,70,69,47,55,71,49,75,45,35,55,37,37,36,47,83,57,27,45,36,41,31,35,40,40,63,86,23,41,32,45,38,39,35,45,91,86,48,73,44,54,41,56,40,32,40,14,34,41,46,63,54,48,43,65,63,59,49,85,91,47,56,73,69,60,24,53,46,37,38,47,20,31,48,28,34,55,47,14,47,70,69,39,44,47,85,41,47,49,46,30,40,65,69,38,42,61,56,46,56,19,51,47,33,44,50,34,45,36,17,76,40,64,46,44,57,52,55,31,37,42,29,26,39,41,66,60,52,27,52,48,29,65,74,42,65,56,21,27,38,42,68,52,58,60,63,76,41,54,60,95,79,38,65,47,61,74,70,75,39,78,52,55,44,86,71,56,44,74,68,40,38,65,30,38,44,33,39,32,40,56,72,73,50,70,31,33,33,44,34,40,33,45,65,91,45,78,46,40,34,35,39,38,47,94,49,93,61,54,85,78,48,68,86,61,54,46,70,45,78,53,78,78,61,89,64,48,66,60,25,53,52,51,44,28,55,72,52,64,41,44,38,36,31,32,37,28,38,25,31,84,86,67,48,65,28,51,72,49,60,32,57,64,50,87,63,59,80,49,28,87,69,64,67,52,67,56,54,58,44,48,34,38,58,52,66,55,60,74,129,129,44,34,32,36,33,36,27,40,92,88,43,69,56,56,51,54,31,50,52,54,28,50,76,70,68,47,54,72,48,75,46,35,54,38,36,37,47,82,56,27,45,34,42,32,35,40,41,65,86,23,43,32,46,38,39,36,46,92,86,48,72,44,53,40,55,40,32,40,13,34,40,45,61,54,48,43,66,64,57,50,86,90,47,55,74,68,60,24,52,49,36,38,46,19,32,48,30,36,54,48,14,46,69,67,38,44,47,86,43,46,50,47,29,40,66,68,39,42,60,57,47,58,19,50,48,34,44,50,34,45,36,15,74,42,65,45,44,55,53,53,31,38,42,28,25,38,40,67,58,52,28,51,48,29,65,73,41,65,55,20,27,40,41,70,49,57,70,59,72,40,52,61,95,80,40,67,48,59,78,69,74,38,78,50,55,43,86,72,55,44,75,70,41,38,65,28,39,43,34,37,32,39,54,74,72,51,71,30,33,34,45,33,41,34,45,66,92,43,78,46,40,34,34,40,36,47,95,49,94,60,54,84,79,48,71,87,60,55,45,70,45,80,52,79,77,61,90,66,46,68,61,25,52,51,49,44,30,55,72,52,64,41,44,37,37,30,32,38,27,38,24,31,84,86,68,49,65,27,51,74,50,61,32,57,65,51,88,62,60,79,50,27,86,70,65,67,51,67,56,55,59,44,47,36,39,57,52,65,57,60,74,126